Protein AF-A0A944AE79-F1 (afdb_monomer)

Radius of gyration: 25.79 Å; Cα contacts (8 Å, |Δi|>4): 653; chains: 1; bounding box: 64×50×68 Å

Mean predicted aligned error: 13.78 Å

Sequence (398 aa):
FPQSQTDFVAVMTHPAFPIYHWLPAACEFEVQRKDNIDKGQLKFKDSVYSFQVEYSEKEGKAKFTVFDCIDSKAVYLLRRVVYKSTYCVQCEVCEVDCPTGALSIVPSVKIDKTKCIRCHKCLDAHDRGCIATDCIRMIKDSDKKVNAKVQAYKTFGLREDWINEFFSDIDGFWENNSLGSAQVDGFKAWLKDAEITDLKNQLTPFGKLLQEIYIDDINLTWELIVTNLAYHSFIVNWFASNVSVGQAYDKKSLEDRIVEQGVDASKKTIENAVAALTQMFSYSPVGELLRYGVPATAKNFVREEYEDITEAGLAYSLYKYAEMKGVRSLRVSEFYSPECDNGPAIVLGISMHTFEKALRTLNSTANRVLVAELNMGLDNITLREDLTSLSVIEALVL

Solvent-accessible surface area (backbone atoms only — not comparable to full-atom values): 21589 Å² total; per-residue (Å²): 131,90,71,70,95,37,54,45,76,46,78,35,70,60,46,66,42,65,56,76,50,41,40,65,50,71,34,51,71,50,76,50,81,48,94,58,43,35,40,34,42,36,38,52,93,96,45,77,33,48,33,39,38,42,56,39,78,95,73,41,30,38,37,40,37,33,48,71,48,71,54,66,67,57,50,54,43,51,53,23,30,50,44,44,15,35,48,54,80,66,81,49,60,49,33,74,58,29,92,62,63,20,44,40,43,77,96,54,64,41,61,42,74,89,50,47,79,58,78,40,45,50,46,59,81,31,98,54,18,32,70,57,50,44,52,54,43,56,54,57,51,68,73,45,80,86,71,48,70,77,63,26,34,79,41,45,33,62,37,44,69,57,51,52,54,36,62,74,34,69,83,51,34,84,80,62,65,96,64,52,75,61,49,49,58,14,47,57,48,48,34,36,33,35,46,31,18,42,99,86,68,44,78,29,76,62,28,52,52,41,53,71,40,42,85,82,35,59,65,44,40,50,49,49,37,53,50,36,20,38,76,46,29,39,64,50,28,49,45,38,76,71,53,51,69,72,38,72,47,37,75,65,61,54,42,51,54,50,57,73,70,62,57,95,61,54,70,68,48,46,50,26,21,52,42,9,52,56,38,18,30,74,45,24,59,52,1,67,70,48,14,56,40,35,77,76,49,102,73,35,27,26,20,37,70,28,75,84,75,44,56,56,33,53,50,29,36,50,36,46,42,24,63,76,71,74,48,54,70,49,48,60,67,51,38,75,36,93,83,50,74,77,28,54,37,42,62,52,31,35,51,71,68,52,52,51,52,41,42,53,52,45,42,67,40,89,81,54,61,36,49,55,47,74,56,99,87,40,45,42,34,38,53,50,83,93,54,48,38,67,55,47,39,50,72,71,77,105

Structure (mmCIF, N/CA/C/O backbone):
data_AF-A0A944AE79-F1
#
_entry.id   AF-A0A944AE79-F1
#
loop_
_atom_site.group_PDB
_atom_site.id
_atom_site.type_symbol
_atom_site.label_atom_id
_atom_site.label_alt_id
_atom_site.label_comp_id
_atom_site.label_asym_id
_atom_site.label_entity_id
_atom_site.label_seq_id
_atom_site.pdbx_PDB_ins_code
_atom_site.Cartn_x
_atom_site.Cartn_y
_atom_site.Cartn_z
_atom_site.occupancy
_atom_site.B_iso_or_equiv
_atom_site.auth_seq_id
_atom_site.auth_comp_id
_atom_site.auth_asym_id
_atom_site.auth_atom_id
_atom_site.pdbx_PDB_model_num
ATOM 1 N N . PHE A 1 1 ? -16.540 19.921 1.461 1.00 28.56 1 PHE A N 1
ATOM 2 C CA . PHE A 1 1 ? -16.725 21.003 2.455 1.00 28.56 1 PHE A CA 1
ATOM 3 C C . PHE A 1 1 ? -16.019 20.613 3.747 1.00 28.56 1 PHE A C 1
ATOM 5 O O . PHE A 1 1 ? -16.004 19.424 4.044 1.00 28.56 1 PHE A O 1
ATOM 12 N N . PRO A 1 2 ? -15.391 21.564 4.459 1.00 27.81 2 PRO A N 1
ATOM 13 C CA . PRO A 1 2 ? -14.458 21.283 5.546 1.00 27.81 2 PRO A CA 1
ATOM 14 C C . PRO A 1 2 ? -15.221 20.731 6.756 1.00 27.81 2 PRO A C 1
ATOM 16 O O . PRO A 1 2 ? -16.019 21.443 7.359 1.00 27.81 2 PRO A O 1
ATOM 19 N N . GLN A 1 3 ? -15.021 19.453 7.078 1.00 38.09 3 GLN A N 1
ATOM 20 C CA . GLN A 1 3 ? -15.449 18.883 8.356 1.00 38.09 3 GLN A CA 1
ATOM 21 C C . GLN A 1 3 ? -14.404 19.258 9.407 1.00 38.09 3 GLN A C 1
ATOM 23 O O . GLN A 1 3 ? -13.220 18.970 9.227 1.00 38.09 3 GLN A O 1
ATOM 28 N N . SER A 1 4 ? -14.831 19.899 10.494 1.00 38.91 4 SER A N 1
ATOM 29 C CA . SER A 1 4 ? -14.051 19.942 11.729 1.00 38.91 4 SER A CA 1
ATOM 30 C C . SER A 1 4 ? -13.708 18.504 12.117 1.00 38.91 4 SER A C 1
ATOM 32 O O . SER A 1 4 ? -14.577 17.641 12.219 1.00 38.91 4 SER A O 1
ATOM 34 N N . GLN A 1 5 ? -12.419 18.233 12.289 1.00 56.97 5 GLN A N 1
ATOM 35 C CA . GLN A 1 5 ? -11.830 16.902 12.473 1.00 56.97 5 GLN A CA 1
ATOM 36 C C . GLN A 1 5 ? -12.223 16.213 13.805 1.00 56.97 5 GLN A C 1
ATOM 38 O O . GLN A 1 5 ? -11.644 15.188 14.154 1.00 56.97 5 GLN A O 1
ATOM 43 N N . THR A 1 6 ? -13.174 16.775 14.561 1.00 78.75 6 THR A N 1
ATOM 44 C CA . THR A 1 6 ? -13.531 16.402 15.941 1.00 78.75 6 THR A CA 1
ATOM 45 C C . THR A 1 6 ? -14.955 15.861 16.106 1.00 78.75 6 THR A C 1
ATOM 47 O O . THR A 1 6 ? -15.269 15.318 17.164 1.00 78.75 6 THR A O 1
ATOM 50 N N . ASP A 1 7 ? -15.818 15.962 15.091 1.00 88.44 7 ASP A N 1
ATOM 51 C CA . ASP A 1 7 ? -17.220 15.540 15.196 1.00 88.44 7 ASP A CA 1
ATOM 52 C C . ASP A 1 7 ? -17.423 14.068 14.815 1.00 88.44 7 ASP A C 1
ATOM 54 O O . ASP A 1 7 ? -16.895 13.575 13.816 1.00 88.44 7 ASP A O 1
ATOM 58 N N . PHE A 1 8 ? -18.291 13.370 15.551 1.00 90.69 8 PHE A N 1
ATOM 59 C CA . PHE A 1 8 ? -18.807 12.071 15.127 1.00 90.69 8 PHE A CA 1
ATOM 60 C C . PHE A 1 8 ? -20.086 12.269 14.314 1.00 90.69 8 PHE A C 1
ATOM 62 O O . PHE A 1 8 ? -21.097 12.732 14.842 1.00 90.69 8 PHE A O 1
ATOM 69 N N . VAL A 1 9 ? -20.072 11.886 13.036 1.00 93.06 9 VAL A N 1
ATOM 70 C CA . VAL A 1 9 ? -21.232 12.004 12.140 1.00 93.06 9 VAL A CA 1
ATOM 71 C C . VAL A 1 9 ? -21.581 10.647 11.542 1.00 93.06 9 VAL A C 1
ATOM 73 O O . VAL A 1 9 ? -20.733 9.975 10.961 1.00 93.06 9 VAL A O 1
ATOM 76 N N . ALA A 1 10 ? -22.852 10.263 11.636 1.00 92.38 10 ALA A N 1
ATOM 77 C CA . ALA A 1 10 ? -23.380 9.047 11.037 1.00 92.38 10 ALA A CA 1
ATOM 78 C C . ALA A 1 10 ? -24.705 9.312 10.316 1.00 92.38 10 ALA A C 1
ATOM 80 O O . ALA A 1 10 ? -25.623 9.904 10.880 1.00 92.38 10 ALA A O 1
ATOM 81 N N . VAL A 1 11 ? -24.827 8.832 9.077 1.00 93.38 11 VAL A N 1
ATOM 82 C CA . VAL A 1 11 ? -26.070 8.899 8.295 1.00 93.38 11 VAL A CA 1
ATOM 83 C C . VAL A 1 11 ? -26.677 7.503 8.211 1.00 93.38 11 VAL A C 1
ATOM 85 O O . VAL A 1 11 ? -26.102 6.600 7.607 1.00 93.38 11 VAL A O 1
ATOM 88 N N . MET A 1 12 ? -27.842 7.325 8.825 1.00 93.31 12 MET A N 1
ATOM 89 C CA . MET A 1 12 ? -28.613 6.085 8.809 1.00 93.31 12 MET A CA 1
ATOM 90 C C . MET A 1 12 ? -29.668 6.174 7.709 1.00 93.31 12 MET A C 1
ATOM 92 O O . MET A 1 12 ? -30.411 7.150 7.648 1.00 93.31 12 MET A O 1
ATOM 96 N N . THR A 1 13 ? -29.736 5.165 6.844 1.00 90.69 13 THR A N 1
ATOM 97 C CA . THR A 1 13 ? -30.741 5.075 5.774 1.00 90.69 13 THR A CA 1
ATOM 98 C C . THR A 1 13 ? -31.731 3.977 6.142 1.00 90.69 13 THR A C 1
ATOM 100 O O . THR A 1 13 ? -31.311 2.844 6.349 1.00 90.69 13 THR A O 1
ATOM 103 N N . HIS A 1 14 ? -33.012 4.325 6.252 1.00 90.62 14 HIS A N 1
ATOM 104 C CA . HIS A 1 14 ? -34.112 3.475 6.723 1.00 90.62 14 HIS A CA 1
ATOM 105 C C . HIS A 1 14 ? -33.784 2.719 8.023 1.00 90.62 14 HIS A C 1
ATOM 107 O O . HIS A 1 14 ? -33.760 1.488 8.025 1.00 90.62 14 HIS A O 1
ATOM 113 N N . PRO A 1 15 ? -33.481 3.424 9.133 1.00 92.69 15 PRO A N 1
ATOM 114 C CA . PRO A 1 15 ? -33.119 2.753 10.372 1.00 92.69 15 PRO A CA 1
ATOM 115 C C . PRO A 1 15 ? -34.274 1.897 10.905 1.00 92.69 15 PRO A C 1
ATOM 117 O O . PRO A 1 15 ? -35.397 2.383 11.031 1.00 92.69 15 PRO A O 1
ATOM 120 N N . ALA A 1 16 ? -33.981 0.644 11.264 1.00 92.25 16 ALA A N 1
ATOM 121 C CA . ALA A 1 16 ? -34.960 -0.275 11.844 1.00 92.25 16 ALA A CA 1
ATOM 122 C C . ALA A 1 16 ? -35.565 0.250 13.159 1.00 92.25 16 ALA A C 1
ATOM 124 O O . ALA A 1 16 ? -36.741 0.028 13.439 1.00 92.25 16 ALA A O 1
ATOM 125 N N . PHE A 1 17 ? -34.769 0.966 13.962 1.00 93.19 17 PHE A N 1
ATOM 126 C CA . PHE A 1 17 ? -35.203 1.559 15.225 1.00 93.19 17 PHE A CA 1
ATOM 127 C C . PHE A 1 17 ? -34.654 2.977 15.412 1.00 93.19 17 PHE A C 1
ATOM 129 O O . PHE A 1 17 ? -33.547 3.280 14.958 1.00 93.19 17 PHE A O 1
ATOM 136 N N . PRO A 1 18 ? -35.363 3.841 16.163 1.00 92.94 18 PRO A N 1
ATOM 137 C CA . PRO A 1 18 ? -34.813 5.115 16.605 1.00 92.94 18 PRO A CA 1
ATOM 138 C C . PRO A 1 18 ? -33.524 4.913 17.405 1.00 92.94 18 PRO A C 1
ATOM 140 O O . PRO A 1 18 ? -33.441 4.018 18.250 1.00 92.94 18 PRO A O 1
ATOM 143 N N . ILE A 1 19 ? -32.546 5.805 17.220 1.00 94.69 19 ILE A N 1
ATOM 144 C CA . ILE A 1 19 ? -31.238 5.700 17.886 1.00 94.69 19 ILE A CA 1
ATOM 145 C C . ILE A 1 19 ? -31.344 5.621 19.418 1.00 94.69 19 ILE A C 1
ATOM 147 O O . ILE A 1 19 ? -30.567 4.938 20.086 1.00 94.69 19 ILE A O 1
ATOM 151 N N . TYR A 1 20 ? -32.378 6.250 19.979 1.00 94.56 20 TYR A N 1
ATOM 152 C CA . TYR A 1 20 ? -32.670 6.277 21.411 1.00 94.56 20 TYR A CA 1
ATOM 153 C C . TYR A 1 20 ? -33.026 4.919 22.019 1.00 94.56 20 TYR A C 1
ATOM 155 O O . TYR A 1 20 ? -32.992 4.793 23.241 1.00 94.56 20 TYR A O 1
ATOM 163 N N . HIS A 1 21 ? -33.367 3.912 21.211 1.00 94.75 21 HIS A N 1
ATOM 164 C CA . HIS A 1 21 ? -33.609 2.558 21.715 1.00 94.75 21 HIS A CA 1
ATOM 165 C C . HIS A 1 21 ? -32.303 1.900 22.178 1.00 94.75 21 HIS A C 1
ATOM 167 O O . HIS A 1 21 ? -32.296 1.165 23.163 1.00 94.75 21 HIS A O 1
ATOM 173 N N . TRP A 1 22 ? -31.190 2.212 21.504 1.00 95.44 22 TRP A N 1
ATOM 174 C CA . TRP A 1 22 ? -29.876 1.624 21.769 1.00 95.44 22 TRP A CA 1
ATOM 175 C C . TRP A 1 22 ? -28.917 2.556 22.506 1.00 95.44 2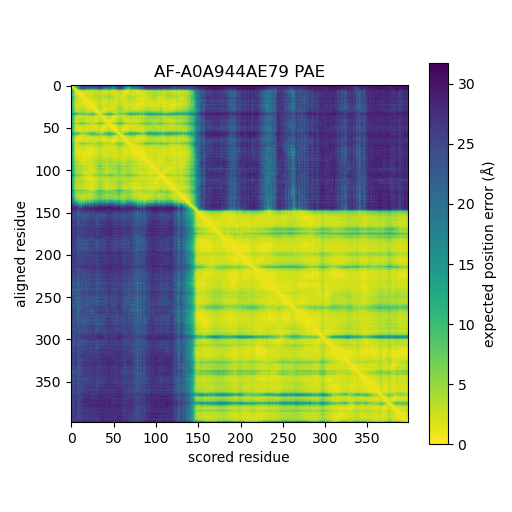2 TRP A C 1
ATOM 177 O O . TRP A 1 22 ? -28.041 2.073 23.221 1.00 95.44 22 TRP A O 1
ATOM 187 N N . LEU A 1 23 ? -29.097 3.875 22.403 1.00 95.56 23 LEU A N 1
ATOM 188 C CA . LEU A 1 23 ? -28.253 4.865 23.078 1.00 95.56 23 LEU A CA 1
ATOM 189 C C . LEU A 1 23 ? -28.080 4.638 24.602 1.00 95.56 23 LEU A C 1
ATOM 191 O O . LEU A 1 23 ? -26.949 4.786 25.072 1.00 95.56 23 LEU A O 1
ATOM 195 N N . PRO A 1 24 ? -29.101 4.183 25.371 1.00 95.88 24 PRO A N 1
ATOM 196 C CA . PRO A 1 24 ? -28.938 3.863 26.793 1.00 95.88 24 PRO A CA 1
ATOM 197 C C . PRO A 1 24 ? -27.883 2.790 27.098 1.00 95.88 24 PRO A C 1
ATOM 199 O O . PRO A 1 24 ? -27.405 2.714 28.229 1.00 95.88 24 PRO A O 1
ATOM 202 N N . ALA A 1 25 ? -27.536 1.937 26.125 1.00 94.88 25 ALA A N 1
ATOM 203 C CA . ALA A 1 25 ? -26.484 0.937 26.296 1.00 94.88 25 ALA A CA 1
ATOM 204 C C . ALA A 1 25 ? -25.090 1.570 26.388 1.00 94.88 25 ALA A C 1
ATOM 206 O O . ALA A 1 25 ? -24.221 0.984 27.027 1.00 94.88 25 ALA A O 1
ATOM 207 N N . ALA A 1 26 ? -24.879 2.726 25.748 1.00 94.62 26 ALA A N 1
ATOM 208 C CA . ALA A 1 26 ? -23.577 3.380 25.634 1.00 94.62 26 ALA A CA 1
ATOM 209 C C . ALA A 1 26 ? -23.386 4.525 26.637 1.00 94.62 26 ALA A C 1
ATOM 211 O O . ALA A 1 26 ? -22.293 4.700 27.170 1.00 94.62 26 ALA A O 1
ATOM 212 N N . CYS A 1 27 ? -24.422 5.333 26.878 1.00 94.00 27 CYS A N 1
ATOM 213 C CA . CYS A 1 27 ? -24.302 6.543 27.690 1.00 94.00 27 CYS A CA 1
ATOM 214 C C . CYS A 1 27 ? -25.633 6.988 28.307 1.00 94.00 27 CYS A C 1
ATOM 216 O O . CYS A 1 27 ? -26.717 6.526 27.941 1.00 94.00 27 CYS A O 1
ATOM 218 N N . GLU A 1 28 ? -25.533 7.905 29.267 1.00 94.00 28 GLU A N 1
ATOM 219 C CA . GLU A 1 28 ? -26.676 8.697 29.720 1.00 94.00 28 GLU A CA 1
ATOM 220 C C . GLU A 1 28 ? -26.903 9.837 28.733 1.00 94.00 28 GLU A C 1
ATOM 222 O O . GLU A 1 28 ? -25.951 10.362 28.160 1.00 94.00 28 GLU A O 1
ATOM 227 N N . PHE A 1 29 ? -28.157 10.211 28.506 1.00 95.25 29 PHE A N 1
ATOM 228 C CA . PHE A 1 29 ? -28.474 11.299 27.595 1.00 95.25 29 PHE A CA 1
ATOM 229 C C . PHE A 1 29 ? -29.790 11.971 27.961 1.00 95.25 29 PHE A C 1
ATOM 231 O O . PHE A 1 29 ? -30.705 11.345 28.505 1.00 95.25 29 PHE A O 1
ATOM 238 N N . GLU A 1 30 ? -29.880 13.229 27.562 1.00 94.81 30 GLU A N 1
ATOM 239 C CA . GLU A 1 30 ? -31.077 14.050 27.590 1.00 94.81 30 GLU A CA 1
ATOM 240 C C . GLU A 1 30 ? -31.355 14.542 26.175 1.00 94.81 30 GLU A C 1
ATOM 242 O O . GLU A 1 30 ? -30.436 14.872 25.424 1.00 94.81 30 GLU A O 1
ATOM 247 N N . VAL A 1 31 ? -32.627 14.559 25.788 1.00 95.31 31 VAL A N 1
ATOM 248 C CA . VAL A 1 31 ? -33.043 14.956 24.444 1.00 95.31 31 VAL A CA 1
ATOM 249 C C . VAL A 1 31 ? -34.257 15.863 24.519 1.00 95.31 31 VAL A C 1
ATOM 251 O O . VAL A 1 31 ? -35.232 15.571 25.210 1.00 95.31 31 VAL A O 1
ATOM 254 N N . GLN A 1 32 ? -34.198 16.949 23.764 1.00 92.00 32 GLN A N 1
ATOM 255 C CA . GLN A 1 32 ? -35.315 17.823 23.464 1.00 92.00 32 GLN A CA 1
ATOM 256 C C . GLN A 1 32 ? -35.712 17.579 22.012 1.00 92.00 32 GLN A C 1
ATOM 258 O O . GLN A 1 32 ? -34.911 17.771 21.094 1.00 92.00 32 GLN A O 1
ATOM 263 N N . ARG A 1 33 ? -36.946 17.116 21.817 1.00 90.31 33 ARG A N 1
ATOM 264 C CA . ARG A 1 33 ? -37.481 16.810 20.491 1.00 90.31 33 ARG A CA 1
ATOM 265 C C . ARG A 1 33 ? -38.221 18.016 19.948 1.00 90.31 33 ARG A C 1
ATOM 267 O O . ARG A 1 33 ? -39.132 18.512 20.614 1.00 90.31 33 ARG A O 1
ATOM 274 N N . LYS A 1 34 ? -37.824 18.496 18.771 1.00 85.75 34 LYS A N 1
ATOM 275 C CA . LYS A 1 34 ? -38.458 19.643 18.120 1.00 85.75 34 LYS A CA 1
ATOM 276 C C . LYS A 1 34 ? -38.516 19.435 16.608 1.00 85.75 34 LYS A C 1
ATOM 278 O O . LYS A 1 34 ? -37.492 19.456 15.932 1.00 85.75 34 LYS A O 1
ATOM 283 N N . ASP A 1 35 ? -39.728 19.289 16.083 1.00 84.25 35 ASP A N 1
ATOM 284 C CA . ASP A 1 35 ? -39.987 19.105 14.652 1.00 84.25 35 ASP A CA 1
ATOM 285 C C . ASP A 1 35 ? -39.129 17.965 14.055 1.00 84.25 35 ASP A C 1
ATOM 287 O O . ASP A 1 35 ? -39.166 16.843 14.556 1.00 84.25 35 ASP A O 1
ATOM 291 N N . ASN A 1 36 ? -38.328 18.258 13.022 1.00 88.25 36 ASN A N 1
ATOM 292 C CA . ASN A 1 36 ? -37.444 17.306 12.336 1.00 88.25 36 ASN A CA 1
ATOM 293 C C . ASN A 1 36 ? -36.012 17.269 12.898 1.00 88.25 36 ASN A C 1
ATOM 295 O O . ASN A 1 36 ? -35.136 16.641 12.297 1.00 88.25 36 ASN A O 1
ATOM 299 N N . ILE A 1 37 ? -35.738 17.981 13.997 1.00 92.69 37 ILE A N 1
ATOM 300 C CA . ILE A 1 37 ? -34.398 18.073 14.578 1.00 92.69 37 ILE A CA 1
ATOM 301 C C . ILE A 1 37 ? -34.461 17.856 16.089 1.00 92.69 37 ILE A C 1
ATOM 303 O O . ILE A 1 37 ? -34.857 18.736 16.854 1.00 92.69 37 ILE A O 1
ATOM 307 N N . ASP A 1 38 ? -33.957 16.711 16.531 1.00 95.06 38 ASP A N 1
ATOM 308 C CA . ASP A 1 38 ? -33.743 16.459 17.950 1.00 95.06 38 ASP A CA 1
ATOM 309 C C . ASP A 1 38 ? -32.385 17.023 18.369 1.00 95.06 38 ASP A C 1
ATOM 311 O O . ASP A 1 38 ? -31.377 16.810 17.691 1.00 95.06 38 ASP A O 1
ATOM 315 N N . LYS A 1 39 ? -32.334 17.721 19.506 1.00 95.81 39 LYS A N 1
ATOM 316 C CA . LYS A 1 39 ? -31.086 18.222 20.098 1.00 95.81 39 LYS A CA 1
ATOM 317 C C . LYS A 1 39 ? -30.964 17.751 21.530 1.00 95.81 39 LYS A C 1
ATOM 319 O O . LYS A 1 39 ? -31.958 17.649 22.246 1.00 95.81 39 LYS A O 1
ATOM 324 N N . GLY A 1 40 ? -29.748 17.471 21.967 1.00 94.88 40 GLY A N 1
ATOM 325 C CA . GLY A 1 40 ? -29.546 16.952 23.305 1.00 94.88 40 GLY A CA 1
ATOM 326 C C . GLY A 1 40 ? -28.102 16.945 23.749 1.00 94.88 40 GLY A C 1
ATOM 327 O O . GLY A 1 40 ? -27.205 17.420 23.053 1.00 94.88 40 GLY A O 1
ATOM 328 N N . GLN A 1 41 ? -27.905 16.384 24.932 1.00 96.00 41 GLN A N 1
ATOM 329 C CA . GLN A 1 41 ? -26.594 16.151 25.510 1.00 96.00 41 GLN A CA 1
ATOM 330 C C . GLN A 1 41 ? -26.475 14.685 25.891 1.00 96.00 41 GLN A C 1
ATOM 332 O O . GLN A 1 41 ? -27.421 14.089 26.406 1.00 96.00 41 GLN A O 1
ATOM 337 N N . LEU A 1 42 ? -25.313 14.101 25.631 1.00 95.31 42 LEU A N 1
ATOM 338 C CA . LEU A 1 42 ? -24.957 12.776 26.109 1.00 95.31 42 LEU A CA 1
ATOM 339 C C . LEU A 1 42 ? -23.765 12.887 27.054 1.00 95.31 42 LEU A C 1
ATOM 341 O O . LEU A 1 42 ? -22.830 13.647 26.808 1.00 95.31 42 LEU A O 1
ATOM 345 N N . LYS A 1 43 ? -23.807 12.130 28.144 1.00 94.50 43 LYS A N 1
ATOM 346 C CA . LYS A 1 43 ? -22.747 12.051 29.141 1.00 94.50 43 LYS A CA 1
ATOM 347 C C . LYS A 1 43 ? -22.050 10.708 29.023 1.00 94.50 43 LYS A C 1
ATOM 349 O O . LYS A 1 43 ? -22.657 9.654 29.235 1.00 94.50 43 LYS A O 1
ATOM 354 N N . PHE A 1 44 ? -20.760 10.754 28.723 1.00 92.06 44 PHE A N 1
ATOM 355 C CA . PHE A 1 44 ? -19.901 9.583 28.687 1.00 92.06 44 PHE A CA 1
ATOM 356 C C . PHE A 1 44 ? -18.742 9.779 29.662 1.00 92.06 44 PHE A C 1
ATOM 358 O O . PHE A 1 44 ? -17.923 10.679 29.489 1.00 92.06 44 PHE A O 1
ATOM 365 N N . LYS A 1 45 ? -18.683 8.934 30.700 1.00 86.75 45 LYS A N 1
ATOM 366 C CA . LYS A 1 45 ? -17.795 9.124 31.861 1.00 86.75 45 LYS A CA 1
ATOM 367 C C . LYS A 1 45 ? -17.983 10.536 32.453 1.00 86.75 45 LYS A C 1
ATOM 369 O O . LYS A 1 45 ? -19.106 10.891 32.813 1.00 86.75 45 LYS A O 1
ATOM 374 N N . ASP A 1 46 ? -16.915 11.326 32.511 1.00 87.62 46 ASP A N 1
ATOM 375 C CA . ASP A 1 46 ? -16.893 12.686 33.055 1.00 87.62 46 ASP A CA 1
ATOM 376 C C . ASP A 1 46 ? -17.077 13.771 31.979 1.00 87.62 46 ASP A C 1
ATOM 378 O O . ASP A 1 46 ? -17.102 14.958 32.295 1.00 87.62 46 ASP A O 1
ATOM 382 N N . SER A 1 47 ? -17.237 13.381 30.709 1.00 91.19 47 SER A N 1
ATOM 383 C CA . SER A 1 47 ? -17.399 14.299 29.578 1.00 91.19 47 SER A CA 1
ATOM 384 C C . SER A 1 47 ? -18.853 14.378 29.117 1.00 91.19 47 SER A C 1
ATOM 386 O O . SER A 1 47 ? -19.577 13.378 29.091 1.00 91.19 47 SER A O 1
ATOM 388 N N . VAL A 1 48 ? -19.277 15.580 28.729 1.00 94.50 48 VAL A N 1
ATOM 389 C CA . VAL A 1 48 ? -20.611 15.853 28.183 1.00 94.50 48 VAL A CA 1
ATOM 390 C C . VAL A 1 48 ? -20.454 16.359 26.757 1.00 94.50 48 VAL A C 1
ATOM 392 O O . VAL A 1 48 ? -19.731 17.323 26.521 1.00 94.50 48 VAL A O 1
ATOM 395 N N . TYR A 1 49 ? -21.144 15.714 25.822 1.00 95.00 49 TYR A N 1
ATOM 396 C CA . TYR A 1 49 ? -21.123 16.052 24.404 1.00 95.00 49 TYR A CA 1
ATOM 397 C C . TYR A 1 49 ? -22.506 16.502 23.958 1.00 95.00 49 TYR A C 1
ATOM 399 O O . TYR A 1 49 ? -23.515 15.880 24.301 1.00 95.00 49 TYR A O 1
ATOM 407 N N . SER A 1 50 ? -22.558 17.566 23.164 1.00 95.62 50 SER A N 1
ATOM 408 C CA . SER A 1 50 ? -23.802 17.975 22.512 1.00 95.62 50 SER A CA 1
ATOM 409 C C . SER A 1 50 ? -24.040 17.104 21.284 1.00 95.62 50 SER A C 1
ATOM 411 O O . SER A 1 50 ? -23.099 16.761 20.570 1.00 95.62 50 SER A O 1
ATOM 413 N N . PHE A 1 51 ? -25.293 16.756 21.012 1.00 96.50 51 PHE A N 1
ATOM 414 C CA . PHE A 1 51 ? -25.652 16.006 19.815 1.00 96.50 51 PHE A CA 1
ATOM 415 C C . PHE A 1 51 ? -26.901 16.563 19.137 1.00 96.50 51 PHE A C 1
ATOM 417 O O . PHE A 1 51 ? -27.729 17.245 19.749 1.00 96.50 51 PHE A O 1
ATOM 424 N N . GLN A 1 52 ? -27.041 16.219 17.861 1.00 96.38 52 GLN A N 1
ATOM 425 C CA . GLN A 1 52 ? -28.189 16.525 17.026 1.00 96.38 52 GLN A CA 1
ATOM 426 C C . GLN A 1 52 ? -28.584 15.298 16.193 1.00 96.38 52 GLN A C 1
ATOM 428 O O . GLN A 1 52 ? -27.717 14.575 15.701 1.00 96.38 52 GLN A O 1
ATOM 433 N N . VAL A 1 53 ? -29.888 15.064 16.025 1.00 96.06 53 VAL A N 1
ATOM 434 C CA . VAL A 1 53 ? -30.432 14.108 15.049 1.00 96.06 53 VAL A CA 1
ATOM 435 C C . VAL A 1 53 ? -31.327 14.863 14.075 1.00 96.06 53 VAL A C 1
ATOM 437 O O . VAL A 1 53 ? -32.314 15.460 14.487 1.00 96.06 53 VAL A O 1
ATOM 440 N N . GLU A 1 54 ? -30.978 14.844 12.792 1.00 94.62 54 GLU A N 1
ATOM 441 C CA . GLU A 1 54 ? -31.756 15.451 11.707 1.00 94.62 54 GLU A CA 1
ATOM 442 C C . GLU A 1 54 ? -32.501 14.355 10.938 1.00 94.62 54 GLU A C 1
ATOM 444 O O . GLU A 1 54 ? -31.870 13.426 10.423 1.00 94.62 54 GLU A O 1
ATOM 449 N N . TYR A 1 55 ? -33.826 14.464 10.832 1.00 92.88 55 TYR A N 1
ATOM 450 C CA . TYR A 1 55 ? -34.658 13.513 10.093 1.00 92.88 55 TYR A CA 1
ATOM 451 C C . TYR A 1 55 ? -35.043 14.070 8.721 1.00 92.88 55 TYR A C 1
ATOM 453 O O . TYR A 1 55 ? -35.515 15.199 8.597 1.00 92.88 55 TYR A O 1
ATOM 461 N N . SER A 1 56 ? -34.871 13.250 7.686 1.00 90.19 56 SER A N 1
ATOM 462 C CA . SER A 1 56 ? -35.263 13.559 6.313 1.00 90.19 56 SER A CA 1
ATOM 463 C C . SER A 1 56 ? -36.279 12.522 5.835 1.00 90.19 56 SER A C 1
ATOM 465 O O . SER A 1 56 ? -35.914 11.486 5.276 1.00 90.19 56 SER A O 1
ATOM 467 N N . GLU A 1 57 ? -37.566 12.789 6.088 1.00 77.81 57 GLU A N 1
ATOM 468 C CA . GLU A 1 57 ? -38.669 11.849 5.819 1.00 77.81 57 GLU A CA 1
ATOM 469 C C . GLU A 1 57 ? -38.744 11.422 4.348 1.00 77.81 57 GLU A C 1
ATOM 471 O O . GLU A 1 57 ? -38.937 10.245 4.059 1.00 77.81 57 GLU A O 1
ATOM 476 N N . LYS A 1 58 ? -38.519 12.353 3.409 1.00 77.62 58 LYS A N 1
ATOM 477 C CA . LYS A 1 58 ? -38.565 12.070 1.962 1.00 77.62 58 LYS A CA 1
ATOM 478 C C . LYS A 1 58 ? -37.505 11.068 1.503 1.00 77.62 58 LYS A C 1
ATOM 480 O O . LYS A 1 58 ? -37.722 10.372 0.519 1.00 77.62 58 LYS A O 1
ATOM 485 N N . GLU A 1 59 ? -36.365 11.01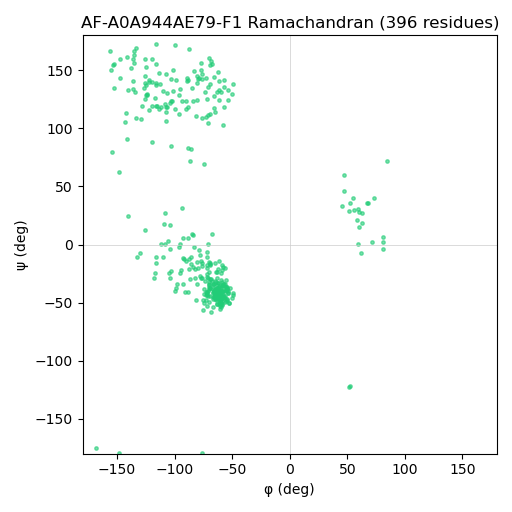6 2.188 1.00 79.88 59 GLU A N 1
ATOM 486 C CA . GLU A 1 59 ? -35.247 10.130 1.845 1.00 79.88 59 GLU A CA 1
ATOM 487 C C . GLU A 1 59 ? -35.152 8.910 2.772 1.00 79.88 59 GLU A C 1
ATOM 489 O O . GLU A 1 59 ? -34.272 8.069 2.585 1.00 79.88 59 GLU A O 1
ATOM 494 N N . GLY A 1 60 ? -36.010 8.830 3.797 1.00 87.81 60 GLY A N 1
ATOM 495 C CA . GLY A 1 60 ? -35.922 7.813 4.842 1.00 87.81 60 GLY A CA 1
ATOM 496 C C . GLY A 1 60 ? -34.604 7.865 5.621 1.00 87.81 60 GLY A C 1
ATOM 497 O O . GLY A 1 60 ? -34.131 6.830 6.086 1.00 87.81 60 GLY A O 1
ATOM 498 N N . LYS A 1 61 ? -33.962 9.036 5.737 1.00 92.12 61 LYS A N 1
ATOM 499 C CA . LYS A 1 61 ? -32.640 9.179 6.371 1.00 92.12 61 LYS A CA 1
ATOM 500 C C . LYS A 1 61 ? -32.720 9.854 7.733 1.00 92.12 61 LYS A C 1
ATOM 502 O O . LYS A 1 61 ? -33.507 10.774 7.935 1.00 92.12 61 LYS A O 1
ATOM 507 N N . ALA A 1 62 ? -31.838 9.441 8.636 1.00 94.44 62 ALA A N 1
ATOM 508 C CA . ALA A 1 62 ? -31.593 10.102 9.911 1.00 94.44 62 ALA A CA 1
ATOM 509 C C . ALA A 1 62 ? -30.089 10.349 10.075 1.00 94.44 62 ALA A C 1
ATOM 511 O O . ALA A 1 62 ? -29.292 9.407 10.073 1.00 94.44 62 ALA A O 1
ATOM 512 N N . LYS A 1 63 ? -29.689 11.613 10.204 1.00 95.75 63 LYS A N 1
ATOM 513 C CA . LYS A 1 63 ? -28.295 12.012 10.414 1.00 95.75 63 LYS A CA 1
ATOM 514 C C . LYS A 1 63 ? -28.074 12.306 11.889 1.00 95.75 63 LYS A C 1
ATOM 516 O O . LYS A 1 63 ? -28.664 13.233 12.427 1.00 95.75 63 LYS A O 1
ATOM 521 N N . PHE A 1 64 ? -27.220 11.519 12.526 1.00 96.81 64 PHE A N 1
ATOM 522 C CA . PHE A 1 64 ? -26.810 11.689 13.911 1.00 96.81 64 PHE A CA 1
ATOM 523 C C . PHE A 1 64 ? -25.423 12.327 13.966 1.00 96.81 64 PHE A C 1
ATOM 525 O O . PHE A 1 64 ? -24.469 11.793 13.400 1.00 96.81 64 PHE A O 1
ATOM 532 N N . THR A 1 65 ? -25.317 13.457 14.655 1.00 96.38 65 THR A N 1
ATOM 533 C CA . THR A 1 65 ? -24.074 14.203 14.845 1.00 96.38 65 THR A CA 1
ATOM 534 C C . THR A 1 65 ? -23.827 14.402 16.331 1.00 96.38 65 THR A C 1
ATOM 536 O O . THR A 1 65 ? -24.707 14.888 17.036 1.00 96.38 65 THR A O 1
ATOM 539 N N . VAL A 1 66 ? -22.635 14.049 16.804 1.00 96.00 66 VAL A N 1
ATOM 540 C CA . VAL A 1 66 ? -22.145 14.359 18.150 1.00 96.00 66 VAL A CA 1
ATOM 541 C C . VAL A 1 66 ? -20.942 15.276 17.998 1.00 96.00 66 VAL A C 1
ATOM 543 O O . VAL A 1 66 ? -19.957 14.900 17.364 1.00 96.00 66 VAL A O 1
ATOM 546 N N . PHE A 1 67 ? -21.055 16.475 18.556 1.00 93.50 67 PHE A N 1
ATOM 547 C CA . PHE A 1 67 ? -20.070 17.535 18.389 1.00 93.50 67 PHE A CA 1
ATOM 548 C C . PHE A 1 67 ? -18.882 17.338 19.331 1.00 93.50 67 PHE A C 1
ATOM 550 O O . PHE A 1 67 ? -19.071 16.955 20.491 1.00 93.50 67 PHE A O 1
ATOM 557 N N . ASP A 1 68 ? -17.678 17.594 18.818 1.00 90.50 68 ASP A N 1
ATOM 558 C CA . ASP A 1 68 ? -16.409 17.555 19.558 1.00 90.50 68 ASP A CA 1
ATOM 559 C C . ASP A 1 68 ? -16.163 16.240 20.326 1.00 90.50 68 ASP A C 1
ATOM 561 O O . ASP A 1 68 ? -15.596 16.203 21.424 1.00 90.50 68 ASP A O 1
ATOM 565 N N . CYS A 1 69 ? -16.604 15.118 19.752 1.00 86.38 69 CYS A N 1
ATOM 566 C CA . CYS A 1 69 ? -16.489 13.796 20.355 1.00 86.38 69 CYS A CA 1
ATOM 567 C C . CYS A 1 69 ? -15.135 13.146 20.041 1.00 86.38 69 CYS A C 1
ATOM 569 O O . CYS A 1 69 ? -15.020 12.309 19.149 1.00 86.38 69 CYS A O 1
ATOM 571 N N . ILE A 1 70 ? -14.111 13.511 20.816 1.00 81.81 70 ILE A N 1
ATOM 572 C CA . ILE A 1 70 ? -12.736 13.009 20.640 1.00 81.81 70 ILE A CA 1
ATOM 573 C C . ILE A 1 70 ? -12.396 11.750 21.464 1.00 81.81 70 ILE A C 1
ATOM 575 O O . ILE A 1 70 ? -11.364 11.128 21.218 1.00 81.81 70 ILE A O 1
ATOM 579 N N . ASP A 1 71 ? -13.220 11.348 22.447 1.00 84.00 71 ASP A N 1
ATOM 580 C CA . ASP A 1 71 ? -12.971 10.112 23.217 1.00 84.00 71 ASP A CA 1
ATOM 581 C C . ASP A 1 71 ? -13.193 8.898 22.300 1.00 84.00 71 ASP A C 1
ATOM 583 O O . ASP A 1 71 ? -14.312 8.591 21.878 1.00 84.00 71 ASP A O 1
ATOM 587 N N . SER A 1 72 ? -12.106 8.184 22.002 1.00 79.25 72 SER A N 1
ATOM 588 C CA . SER A 1 72 ? -12.100 7.045 21.079 1.00 79.25 72 SER A CA 1
ATOM 589 C C . SER A 1 72 ? -13.053 5.924 21.500 1.00 79.25 72 SER A C 1
ATOM 591 O O . SER A 1 72 ? -13.661 5.271 20.646 1.00 79.25 72 SER A O 1
ATOM 593 N N . LYS A 1 73 ? -13.257 5.721 22.808 1.00 84.69 73 LYS A N 1
ATOM 594 C CA . LYS A 1 73 ? -14.204 4.732 23.333 1.00 84.69 73 LYS A CA 1
ATOM 595 C C . LYS A 1 73 ? -15.648 5.204 23.162 1.00 84.69 73 LYS A C 1
ATOM 597 O O . LYS A 1 73 ? -16.504 4.382 22.835 1.00 84.69 73 LYS A O 1
ATOM 602 N N . ALA A 1 74 ? -15.924 6.495 23.340 1.00 88.31 74 ALA A N 1
ATOM 603 C CA . ALA A 1 74 ? -17.239 7.068 23.061 1.00 88.31 74 ALA A CA 1
ATOM 604 C C . ALA A 1 74 ? -17.597 6.901 21.576 1.00 88.31 74 ALA A C 1
ATOM 606 O O . ALA A 1 74 ? -18.631 6.317 21.256 1.00 88.31 74 ALA A O 1
ATOM 607 N N . VAL A 1 75 ? -16.697 7.301 20.672 1.00 87.50 75 VAL A N 1
ATOM 608 C CA . VAL A 1 75 ? -16.857 7.144 19.215 1.00 87.50 75 VAL A CA 1
ATOM 609 C C . VAL A 1 75 ? -17.085 5.680 18.828 1.00 87.50 75 VAL A C 1
ATOM 611 O O . VAL A 1 75 ? -17.972 5.368 18.028 1.00 87.50 75 VAL A O 1
ATOM 614 N N . TYR A 1 76 ? -16.311 4.761 19.409 1.00 86.06 76 TYR A N 1
ATOM 615 C CA . TYR A 1 76 ? -16.450 3.322 19.186 1.00 86.06 76 TYR A CA 1
ATOM 616 C C . TYR A 1 76 ? -17.841 2.797 19.580 1.00 86.06 76 TYR A C 1
ATOM 618 O O . TYR A 1 76 ? -18.481 2.091 18.795 1.00 86.06 76 TYR A O 1
ATOM 626 N N . LEU A 1 77 ? -18.346 3.169 20.760 1.00 92.06 77 LEU A N 1
ATOM 627 C CA . LEU A 1 77 ? -19.661 2.730 21.239 1.00 92.06 77 LEU A CA 1
ATOM 628 C C . LEU A 1 77 ? -20.810 3.381 20.459 1.00 92.06 77 LEU A C 1
ATOM 630 O O . LEU A 1 77 ? -21.772 2.697 20.110 1.00 92.06 77 LEU A O 1
ATOM 634 N N . LEU A 1 78 ? -20.704 4.671 20.127 1.00 94.62 78 LEU A N 1
ATOM 635 C CA . LEU A 1 78 ? -21.704 5.385 19.324 1.00 94.62 78 LEU A CA 1
ATOM 636 C C . LEU A 1 78 ? -21.857 4.759 17.934 1.00 94.62 78 LEU A C 1
ATOM 638 O O . LEU A 1 78 ? -22.977 4.564 17.462 1.00 94.62 78 LEU A O 1
ATOM 642 N N . ARG A 1 79 ? -20.751 4.341 17.310 1.00 91.69 79 ARG A N 1
ATOM 643 C CA . ARG A 1 79 ? -20.766 3.599 16.041 1.00 91.69 79 ARG A CA 1
ATOM 644 C C . ARG A 1 79 ? -21.568 2.298 16.143 1.00 91.69 79 ARG A C 1
ATOM 646 O O . ARG A 1 79 ? -22.379 2.000 15.269 1.00 91.69 79 ARG A O 1
ATOM 653 N N . ARG A 1 80 ? -21.400 1.550 17.237 1.00 92.94 80 ARG A N 1
ATOM 654 C CA . ARG A 1 80 ? -22.130 0.295 17.502 1.00 92.94 80 ARG A CA 1
ATOM 655 C C . ARG A 1 80 ? -23.613 0.535 17.786 1.00 92.94 80 ARG A C 1
ATOM 657 O O . ARG A 1 80 ? -24.456 -0.223 17.307 1.00 92.94 80 ARG A O 1
ATOM 664 N N . VAL A 1 81 ? -23.947 1.617 18.491 1.00 96.00 81 VAL A N 1
ATOM 665 C CA . VAL A 1 81 ? -25.335 2.075 18.679 1.00 96.00 81 VAL A CA 1
ATOM 666 C C . VAL A 1 81 ? -25.992 2.390 17.333 1.00 96.00 81 VAL A C 1
ATOM 668 O O . VAL A 1 81 ? -27.106 1.931 17.079 1.00 96.00 81 VAL A O 1
ATOM 671 N N . VAL A 1 82 ? -25.299 3.110 16.445 1.00 95.38 82 VAL A N 1
ATOM 672 C CA . VAL A 1 82 ? -25.777 3.414 15.086 1.00 95.38 82 VAL A CA 1
ATOM 673 C C . VAL A 1 82 ? -26.023 2.131 14.292 1.00 95.38 82 VAL A C 1
ATOM 675 O O . VAL A 1 82 ? -27.089 1.973 13.696 1.00 95.38 82 VAL A O 1
ATOM 678 N N . TYR A 1 83 ? -25.083 1.183 14.318 1.00 91.88 83 TYR A N 1
ATOM 679 C CA . TYR A 1 83 ? -25.239 -0.095 13.623 1.00 91.88 83 TYR A CA 1
ATOM 680 C C . TYR A 1 83 ? -26.452 -0.880 14.111 1.00 91.88 83 TYR A C 1
ATOM 682 O O . TYR A 1 83 ? -27.246 -1.337 13.292 1.00 91.88 83 TYR A O 1
ATOM 690 N N . LYS A 1 84 ? -26.652 -0.985 15.426 1.00 92.56 84 LYS A N 1
ATOM 691 C CA . LYS A 1 84 ? -27.839 -1.649 15.970 1.00 92.56 84 LYS A CA 1
ATOM 692 C C . LYS A 1 84 ? -29.135 -0.918 15.642 1.00 92.56 84 LYS A C 1
ATOM 694 O O . LYS A 1 84 ? -30.136 -1.558 15.348 1.00 92.56 84 LYS A O 1
ATOM 699 N N . SER A 1 85 ? -29.130 0.408 15.665 1.00 94.06 85 SER A N 1
ATOM 700 C CA . SER A 1 85 ? -30.321 1.196 15.326 1.00 94.06 85 SER A CA 1
ATOM 701 C C . SER A 1 85 ? -30.696 1.032 13.854 1.00 94.06 85 SER A C 1
ATOM 703 O O . SER A 1 85 ? -31.872 0.969 13.515 1.00 94.06 85 SER A O 1
ATOM 705 N N . THR A 1 86 ? -29.694 0.886 12.985 1.00 92.69 86 THR A N 1
ATOM 706 C CA . THR A 1 86 ? -29.906 0.756 11.541 1.00 92.69 86 THR A CA 1
ATOM 707 C C . THR A 1 86 ? -30.290 -0.664 11.132 1.00 92.69 86 THR A C 1
ATOM 709 O O . THR A 1 86 ? -31.249 -0.838 10.392 1.00 92.69 86 THR A O 1
ATOM 712 N N . TYR A 1 87 ? -29.558 -1.672 11.615 1.00 90.69 87 TYR A N 1
ATOM 713 C CA . TYR A 1 87 ? -29.579 -3.029 11.054 1.00 90.69 87 TYR A CA 1
ATOM 714 C C . TYR A 1 87 ? -30.199 -4.096 11.964 1.00 90.69 87 TYR A C 1
ATOM 716 O O . TYR A 1 87 ? -30.198 -5.270 11.599 1.00 90.69 87 TYR A O 1
ATOM 724 N N . CYS A 1 88 ? -30.677 -3.754 13.165 1.00 90.88 88 CYS A N 1
ATOM 725 C CA . CYS A 1 88 ? -31.240 -4.758 14.070 1.00 90.88 88 CYS A CA 1
ATOM 726 C C . CYS A 1 88 ? -32.460 -5.451 13.444 1.00 90.88 88 CYS A C 1
ATOM 728 O O . CYS A 1 88 ? -33.447 -4.806 13.110 1.00 90.88 88 CYS A O 1
ATOM 730 N N . VAL A 1 89 ? -32.397 -6.782 13.373 1.00 90.88 89 VAL A N 1
ATOM 731 C CA . VAL A 1 89 ? -33.478 -7.670 12.903 1.00 90.88 89 VAL A CA 1
ATOM 732 C C . VAL A 1 89 ? -34.188 -8.393 14.053 1.00 90.88 89 VAL A C 1
ATOM 734 O O . VAL A 1 89 ? -34.827 -9.414 13.845 1.00 90.88 89 VAL A O 1
ATOM 737 N N . GLN A 1 90 ? -34.018 -7.904 15.287 1.00 92.44 90 GLN A N 1
ATOM 738 C CA . GLN A 1 90 ? -34.596 -8.489 16.504 1.00 92.44 90 GLN A CA 1
ATOM 739 C C . GLN A 1 90 ? -34.249 -9.977 16.729 1.00 92.44 90 GLN A C 1
ATOM 741 O O . GLN A 1 90 ? -35.069 -10.744 17.204 1.00 92.44 90 GLN A O 1
ATOM 746 N N . CYS A 1 91 ? -33.007 -10.387 16.447 1.00 91.12 91 CYS A N 1
ATOM 747 C CA . CYS A 1 91 ? -32.539 -11.778 16.610 1.00 91.12 91 CYS A CA 1
ATOM 748 C C . CYS A 1 91 ? -32.358 -12.275 18.063 1.00 91.12 91 CYS A C 1
ATOM 750 O O . CYS A 1 91 ? -31.882 -13.388 18.252 1.00 91.12 91 CYS A O 1
ATOM 752 N N . GLU A 1 92 ? -32.635 -11.440 19.072 1.00 92.38 92 GLU A N 1
ATOM 753 C CA . GLU A 1 92 ? -32.574 -11.762 20.516 1.00 92.38 92 GLU A CA 1
ATOM 754 C C . GLU A 1 92 ? -31.198 -12.174 21.098 1.00 92.38 92 GLU A C 1
ATOM 756 O O . GLU A 1 92 ? -31.039 -12.195 22.315 1.00 92.38 92 GLU A O 1
ATOM 761 N N . VAL A 1 93 ? -30.152 -12.379 20.286 1.00 90.00 93 VAL A N 1
ATOM 762 C CA . VAL A 1 93 ? -28.805 -12.787 20.759 1.00 90.00 93 VAL A CA 1
ATOM 763 C C . VAL A 1 93 ? -28.266 -11.869 21.864 1.00 90.00 93 VAL A C 1
ATOM 765 O O . VAL A 1 93 ? -27.886 -12.320 22.940 1.00 90.00 93 VAL A O 1
ATOM 768 N N . CYS A 1 94 ? -28.304 -10.553 21.646 1.00 91.19 94 CYS A N 1
ATOM 769 C CA . CYS A 1 94 ? -27.781 -9.597 22.622 1.00 91.19 94 CYS A CA 1
ATOM 770 C C . CYS A 1 94 ? -28.610 -9.498 23.914 1.00 91.19 94 CYS A C 1
ATOM 772 O O . CYS A 1 94 ? -28.112 -8.953 24.900 1.00 91.19 94 CYS A O 1
ATOM 774 N N . GLU A 1 95 ? -29.864 -9.963 23.907 1.00 94.06 95 GLU A N 1
ATOM 775 C CA . GLU A 1 95 ? -30.690 -10.067 25.117 1.00 94.06 95 GLU A CA 1
ATOM 776 C C . GLU A 1 95 ? -30.198 -11.209 26.006 1.00 94.06 95 GLU A C 1
ATOM 778 O O . GLU A 1 95 ? -30.025 -10.997 27.206 1.00 94.06 95 GLU A O 1
ATOM 783 N N . VAL A 1 96 ? -29.830 -12.348 25.411 1.00 91.62 96 VAL A N 1
ATOM 784 C CA . VAL A 1 96 ? -29.187 -13.467 26.122 1.00 91.62 96 VAL A CA 1
ATOM 785 C C . VAL A 1 96 ? -27.833 -13.054 26.715 1.00 91.62 96 VAL A C 1
ATOM 787 O O . VAL A 1 96 ? -27.514 -13.420 27.846 1.00 91.62 96 VAL A O 1
ATOM 790 N N . ASP A 1 97 ? -27.060 -12.228 26.005 1.00 89.31 97 ASP A N 1
ATOM 791 C CA . ASP A 1 97 ? -25.755 -11.740 26.480 1.00 89.31 97 ASP A CA 1
ATOM 792 C C . ASP A 1 97 ? -25.845 -10.703 27.613 1.00 89.31 97 ASP A C 1
ATOM 794 O O . ASP A 1 97 ? -24.824 -10.330 28.208 1.00 89.31 97 ASP A O 1
ATOM 798 N N . CYS A 1 98 ? -27.042 -10.182 27.908 1.00 94.81 98 CYS A N 1
ATOM 799 C CA . CYS A 1 98 ? -27.227 -9.158 28.925 1.00 94.81 98 CYS A CA 1
ATOM 800 C C . CYS A 1 98 ? -27.147 -9.774 30.334 1.00 94.81 98 CYS A C 1
ATOM 802 O O . CYS A 1 98 ? -28.097 -10.417 30.780 1.00 94.81 98 CYS A O 1
ATOM 804 N N . PRO A 1 99 ? -26.081 -9.514 31.117 1.00 94.12 99 PRO A N 1
ATOM 805 C CA . PRO A 1 99 ? -25.873 -10.204 32.392 1.00 94.12 99 PRO A CA 1
ATOM 806 C C . PRO A 1 99 ? -26.887 -9.806 33.472 1.00 94.12 99 PRO A C 1
ATOM 808 O O . PRO A 1 99 ? -27.007 -10.492 34.481 1.00 94.12 99 PRO A O 1
ATOM 811 N N . THR A 1 100 ? -27.588 -8.684 33.291 1.00 96.44 100 THR A N 1
ATOM 812 C CA . THR A 1 100 ? -28.582 -8.171 34.242 1.00 96.44 100 THR A CA 1
ATOM 813 C C . THR A 1 100 ? -30.022 -8.319 33.750 1.00 96.44 100 THR A C 1
ATOM 815 O O . THR A 1 100 ? -30.941 -7.881 34.442 1.00 96.44 100 THR A O 1
ATOM 818 N N . GLY A 1 101 ? -30.238 -8.888 32.555 1.00 94.56 101 GLY A N 1
ATOM 819 C CA . GLY A 1 101 ? -31.567 -8.962 31.938 1.00 94.56 101 GLY A CA 1
ATOM 820 C C . GLY A 1 101 ? -32.205 -7.584 31.715 1.00 94.56 101 GLY A C 1
ATOM 821 O O . GLY A 1 101 ? -33.418 -7.427 31.835 1.00 94.56 101 GLY A O 1
ATOM 822 N N . ALA A 1 102 ? -31.388 -6.553 31.476 1.00 96.88 102 ALA A N 1
ATOM 823 C CA . ALA A 1 102 ? -31.852 -5.182 31.272 1.00 96.88 102 ALA A CA 1
ATOM 824 C C . ALA A 1 102 ? -32.364 -4.912 29.851 1.00 96.88 102 ALA A C 1
ATOM 826 O O . ALA A 1 102 ? -32.973 -3.871 29.622 1.00 96.88 102 ALA A O 1
ATOM 827 N N . LEU A 1 103 ? -32.075 -5.793 28.895 1.00 96.12 103 LEU A N 1
ATOM 828 C CA . LEU A 1 103 ? -32.419 -5.627 27.487 1.00 96.12 103 LEU A CA 1
ATOM 829 C C . LEU A 1 103 ? -33.564 -6.571 27.121 1.00 96.12 103 LEU A C 1
ATOM 831 O O . LEU A 1 103 ? -33.462 -7.761 27.383 1.00 96.12 103 LEU A O 1
ATOM 835 N N . SER A 1 104 ? -34.602 -6.035 26.483 1.00 96.06 104 SER A N 1
ATOM 836 C CA . SER A 1 104 ? -35.689 -6.801 25.867 1.00 96.06 104 SER A CA 1
ATOM 837 C C . SER A 1 104 ? -35.792 -6.422 24.396 1.00 96.06 104 SER A C 1
ATOM 839 O O . SER A 1 104 ? -35.834 -5.234 24.070 1.00 96.06 104 SER A O 1
ATOM 841 N N . ILE A 1 105 ? -35.802 -7.407 23.503 1.00 93.19 105 ILE A N 1
ATOM 842 C CA . ILE A 1 105 ? -35.772 -7.197 22.050 1.00 93.19 105 ILE A CA 1
ATOM 843 C C . ILE A 1 105 ? -37.164 -7.292 21.430 1.00 93.19 105 ILE A C 1
ATOM 845 O O . ILE A 1 105 ? -37.483 -6.510 20.527 1.00 93.19 105 ILE A O 1
ATOM 849 N N . VAL A 1 106 ? -38.001 -8.198 21.933 1.00 89.81 106 VAL A N 1
ATOM 850 C CA . VAL A 1 106 ? -39.373 -8.433 21.464 1.00 89.81 106 VAL A CA 1
ATOM 851 C C . VAL A 1 106 ? -40.371 -8.020 22.558 1.00 89.81 106 VAL A C 1
ATOM 853 O O . VAL A 1 106 ? -40.126 -8.274 23.737 1.00 89.81 106 VAL A O 1
ATOM 856 N N . PRO A 1 107 ? -41.489 -7.342 22.217 1.00 85.25 107 PRO A N 1
ATOM 857 C CA . PRO A 1 107 ? -41.936 -6.945 20.872 1.00 85.25 107 PRO A CA 1
ATOM 858 C C . PRO A 1 107 ? -41.202 -5.723 20.295 1.00 85.25 107 PRO A C 1
ATOM 860 O O . PRO A 1 107 ? -41.280 -5.465 19.098 1.00 85.25 107 PRO A O 1
ATOM 863 N N . SER A 1 108 ? -40.475 -4.974 21.123 1.00 88.31 108 SER A N 1
ATOM 864 C CA . SER A 1 108 ? -39.717 -3.790 20.714 1.00 88.31 108 SER A CA 1
ATOM 865 C C . SER A 1 108 ? -38.454 -3.651 21.553 1.00 88.31 108 SER A C 1
ATOM 867 O O . SER A 1 108 ? -38.517 -3.862 22.765 1.00 88.31 108 SER A O 1
ATOM 869 N N . VAL A 1 109 ? -37.359 -3.193 20.943 1.00 93.62 109 VAL A N 1
ATOM 870 C CA . VAL A 1 109 ? -36.092 -2.949 21.646 1.00 93.62 109 VAL A CA 1
ATOM 871 C C . VAL A 1 109 ? -36.286 -1.958 22.796 1.00 93.62 109 VAL A C 1
ATOM 873 O O . VAL A 1 109 ? -36.618 -0.793 22.570 1.00 93.62 109 VAL A O 1
ATOM 876 N N . LYS A 1 110 ? -36.026 -2.410 24.024 1.00 95.38 110 LYS A N 1
ATOM 877 C CA . LYS A 1 110 ? -36.101 -1.608 25.246 1.00 95.38 110 LYS A CA 1
ATOM 878 C C . LYS A 1 110 ? -34.961 -1.964 26.193 1.00 95.38 110 LYS A C 1
ATOM 880 O O . LYS A 1 110 ? -34.719 -3.133 26.473 1.00 95.38 110 LYS A O 1
ATOM 885 N N . ILE A 1 111 ? -34.302 -0.938 26.728 1.00 96.56 111 ILE A N 1
ATOM 886 C CA . ILE A 1 111 ? -33.284 -1.075 27.774 1.00 96.56 111 ILE A CA 1
ATOM 887 C C . ILE A 1 111 ? -33.823 -0.472 29.069 1.00 96.56 111 ILE A C 1
ATOM 889 O O . ILE A 1 111 ? -34.106 0.727 29.141 1.00 96.56 111 ILE A O 1
ATOM 893 N N . ASP A 1 112 ? -33.947 -1.299 30.101 1.00 96.06 112 ASP A N 1
ATOM 894 C CA . ASP A 1 112 ? -34.251 -0.868 31.459 1.00 96.06 112 ASP A CA 1
ATOM 895 C C . ASP A 1 112 ? -33.034 -0.150 32.055 1.00 96.06 112 ASP A C 1
ATOM 897 O O . ASP A 1 112 ? -32.038 -0.765 32.446 1.00 96.06 112 ASP A O 1
ATOM 901 N N . LYS A 1 113 ? -33.123 1.181 32.131 1.00 93.94 113 LYS A N 1
ATOM 902 C CA . LYS A 1 113 ? -32.056 2.048 32.645 1.00 93.94 113 LYS A CA 1
ATOM 903 C C . LYS A 1 113 ? -31.712 1.779 34.116 1.00 93.94 113 LYS A C 1
ATOM 905 O O . LYS A 1 113 ? -30.617 2.136 34.530 1.00 93.94 113 LYS A O 1
ATOM 910 N N . THR A 1 114 ? -32.610 1.161 34.890 1.00 95.31 114 THR A N 1
ATOM 911 C CA . THR A 1 114 ? -32.375 0.843 36.310 1.00 95.31 114 THR A CA 1
ATOM 912 C C . THR A 1 114 ? -31.576 -0.447 36.494 1.00 95.31 114 THR A C 1
ATOM 914 O O . THR A 1 114 ? -30.817 -0.571 37.451 1.00 95.31 114 THR A O 1
ATOM 917 N N . LYS A 1 115 ? -31.697 -1.391 35.551 1.00 96.12 115 LYS A N 1
ATOM 918 C CA . LYS A 1 115 ? -30.961 -2.668 35.548 1.00 96.12 115 LYS A CA 1
ATOM 919 C C . LYS A 1 115 ? -29.695 -2.627 34.698 1.00 96.12 115 LYS A C 1
ATOM 921 O O . LYS A 1 115 ? -28.791 -3.446 34.877 1.00 96.12 115 LYS A O 1
ATOM 926 N N . CYS A 1 116 ? -29.636 -1.735 33.713 1.00 96.12 116 CYS A N 1
ATOM 927 C CA . CYS A 1 116 ? -28.503 -1.634 32.807 1.00 96.12 116 CYS A CA 1
ATOM 928 C C . CYS A 1 116 ? -27.297 -1.025 33.524 1.00 96.12 116 CYS A C 1
ATOM 930 O O . CYS A 1 116 ? -27.238 0.175 33.772 1.00 96.12 116 CYS A O 1
ATOM 932 N N . ILE A 1 117 ? -26.282 -1.848 33.768 1.00 94.69 117 ILE A N 1
ATOM 933 C CA . ILE A 1 117 ? -25.007 -1.410 34.352 1.00 94.69 117 ILE A CA 1
ATOM 934 C C . ILE A 1 117 ? -24.019 -0.858 33.309 1.00 94.69 117 ILE A C 1
ATOM 936 O O . ILE A 1 117 ? -22.846 -0.680 33.621 1.00 94.69 117 ILE A O 1
ATOM 940 N N . ARG A 1 118 ? -24.457 -0.654 32.052 1.00 94.31 118 ARG A N 1
ATOM 941 C CA . ARG A 1 118 ? -23.615 -0.213 30.918 1.00 94.31 118 ARG A CA 1
ATOM 942 C C . ARG A 1 118 ? -22.305 -1.007 30.808 1.00 94.31 118 ARG A C 1
ATOM 944 O O . ARG A 1 118 ? -21.225 -0.468 30.610 1.00 94.31 118 ARG A O 1
ATOM 951 N N . CYS A 1 119 ? -22.410 -2.333 30.923 1.00 93.69 119 CYS A N 1
ATOM 952 C CA . CYS A 1 119 ? -21.269 -3.238 30.741 1.00 93.69 119 CYS A CA 1
ATOM 953 C C . CYS A 1 119 ? -20.819 -3.364 29.275 1.00 93.69 119 CYS A C 1
ATOM 955 O O . CYS A 1 119 ? -19.832 -4.039 29.007 1.00 93.69 119 CYS A O 1
ATOM 957 N N . HIS A 1 120 ? -21.571 -2.773 28.340 1.00 93.19 120 HIS A N 1
ATOM 958 C CA . HIS A 1 120 ? -21.354 -2.784 26.891 1.00 93.19 120 HIS A CA 1
ATOM 959 C C . HIS A 1 120 ? -21.330 -4.161 26.213 1.00 93.19 120 HIS A C 1
ATOM 961 O O . HIS A 1 120 ? -21.269 -4.199 24.994 1.00 93.19 120 HIS A O 1
ATOM 967 N N . LYS A 1 121 ? -21.508 -5.283 26.928 1.00 91.25 121 LYS A N 1
ATOM 968 C CA . LYS A 1 121 ? -21.562 -6.629 26.319 1.00 91.25 121 LYS A CA 1
ATOM 969 C C . LYS A 1 121 ? -22.521 -6.719 25.132 1.00 91.25 121 LYS A C 1
ATOM 971 O O . LYS A 1 121 ? -22.149 -7.233 24.089 1.00 91.25 121 LYS A O 1
ATOM 976 N N . CYS A 1 122 ? -23.716 -6.139 25.248 1.00 92.88 122 CYS A N 1
ATOM 977 C CA . CYS A 1 122 ? -24.682 -6.129 24.147 1.00 92.88 122 CYS A CA 1
ATOM 978 C C . CYS A 1 122 ? -24.187 -5.367 22.904 1.00 92.88 122 CYS A C 1
ATOM 980 O O . CYS A 1 122 ? -24.672 -5.653 21.813 1.00 92.88 122 CYS A O 1
ATOM 982 N N . LEU A 1 123 ? -23.251 -4.423 23.056 1.00 91.31 123 LEU A N 1
ATOM 983 C CA . LEU A 1 123 ? -22.583 -3.688 21.980 1.00 91.31 123 LEU A CA 1
ATOM 984 C C . LEU A 1 123 ? -21.249 -4.328 21.566 1.00 91.31 123 LEU A C 1
ATOM 986 O O . LEU A 1 123 ? -20.826 -4.081 20.447 1.00 91.31 123 LEU A O 1
ATOM 990 N N . ASP A 1 124 ? -20.607 -5.141 22.405 1.00 85.00 124 ASP A N 1
ATOM 991 C CA . ASP A 1 124 ? -19.237 -5.642 22.202 1.00 85.00 124 ASP A CA 1
ATOM 992 C C . ASP A 1 124 ? -19.157 -7.143 21.879 1.00 85.00 124 ASP A C 1
ATOM 994 O O . ASP A 1 124 ? -18.108 -7.609 21.451 1.00 85.00 124 ASP A O 1
ATOM 998 N N . ALA A 1 125 ? -20.250 -7.900 22.025 1.00 77.00 125 ALA A N 1
ATOM 999 C CA . ALA A 1 125 ? -20.285 -9.352 21.786 1.00 77.00 125 ALA A CA 1
ATOM 1000 C C . ALA A 1 125 ? -19.945 -9.776 20.341 1.00 77.00 125 ALA A C 1
ATOM 1002 O O . ALA A 1 125 ? -19.691 -10.947 20.080 1.00 77.00 125 ALA A O 1
ATOM 1003 N N . HIS A 1 126 ? -19.940 -8.824 19.409 1.00 78.38 126 HIS A N 1
ATOM 1004 C CA . HIS A 1 126 ? -19.752 -9.024 17.975 1.00 78.38 126 HIS A CA 1
ATOM 1005 C C . HIS A 1 126 ? -18.775 -7.986 17.412 1.00 78.38 126 HIS A C 1
ATOM 1007 O O . HIS A 1 126 ? -18.671 -6.879 17.956 1.00 78.38 126 HIS A O 1
ATOM 1013 N N . ASP A 1 127 ? -18.118 -8.282 16.288 1.00 69.81 127 ASP A N 1
ATOM 1014 C CA . ASP A 1 127 ? -17.039 -7.451 15.733 1.00 69.81 127 ASP A CA 1
ATOM 1015 C C . ASP A 1 127 ? -17.503 -6.024 15.431 1.00 69.81 127 ASP A C 1
ATOM 1017 O O . ASP A 1 127 ? -16.802 -5.066 15.758 1.00 69.81 127 ASP A O 1
ATOM 1021 N N . ARG A 1 128 ? -18.724 -5.846 14.906 1.00 74.81 128 ARG A N 1
ATOM 1022 C CA . ARG A 1 128 ? -19.388 -4.531 14.773 1.00 74.81 128 ARG A CA 1
ATOM 1023 C C . ARG A 1 128 ? -20.569 -4.344 15.726 1.00 74.81 128 ARG A C 1
ATOM 1025 O O . ARG A 1 128 ? -21.403 -3.460 15.541 1.00 74.81 128 ARG A O 1
ATOM 1032 N N . GLY A 1 129 ? -20.648 -5.164 16.764 1.00 80.38 129 GLY A N 1
ATOM 1033 C CA . GLY A 1 129 ? -21.612 -5.040 17.854 1.00 80.38 129 GLY A CA 1
ATOM 1034 C C . GLY A 1 129 ? -23.006 -5.582 17.571 1.00 80.38 129 GLY A C 1
ATOM 1035 O O . GLY A 1 129 ? -23.885 -5.510 18.430 1.00 80.38 129 GLY A O 1
ATOM 1036 N N . CYS A 1 130 ? -23.239 -6.154 16.392 1.00 86.44 130 CYS A N 1
ATOM 1037 C CA . CYS A 1 130 ? -24.465 -6.872 16.076 1.00 86.44 130 CYS A CA 1
ATOM 1038 C C . CYS A 1 130 ? -24.199 -7.933 15.012 1.00 86.44 130 CYS A C 1
ATOM 1040 O O . CYS A 1 130 ? -23.618 -7.616 13.977 1.00 86.44 130 CYS A O 1
ATOM 1042 N N . ILE A 1 131 ? -24.722 -9.142 15.228 1.00 86.88 131 ILE A N 1
ATOM 1043 C CA . ILE A 1 131 ? -24.639 -10.239 14.261 1.00 86.88 131 ILE A CA 1
ATOM 1044 C C . ILE A 1 131 ? -25.195 -9.856 12.881 1.00 86.88 131 ILE A C 1
ATOM 1046 O O . ILE A 1 131 ? -24.589 -10.177 11.869 1.00 86.88 131 ILE A O 1
ATOM 1050 N N . ALA A 1 132 ? -26.291 -9.090 12.819 1.00 85.06 132 ALA A N 1
ATOM 1051 C CA . ALA A 1 132 ? -26.865 -8.644 11.549 1.00 85.06 132 ALA A CA 1
ATOM 1052 C C . ALA A 1 132 ? -25.907 -7.720 10.780 1.00 85.06 132 ALA A C 1
ATOM 1054 O O . ALA A 1 132 ? -25.751 -7.847 9.567 1.00 85.06 132 ALA A O 1
ATOM 1055 N N . THR A 1 133 ? -25.215 -6.825 11.490 1.00 81.06 133 THR A N 1
ATOM 1056 C CA . THR A 1 133 ? -24.192 -5.955 10.898 1.00 81.06 133 THR A CA 1
ATOM 1057 C C . THR A 1 133 ? -22.997 -6.762 10.398 1.00 81.06 133 THR A C 1
ATOM 1059 O O . THR A 1 133 ? -22.480 -6.468 9.320 1.00 81.06 133 THR A O 1
ATOM 1062 N N . ASP A 1 134 ? -22.572 -7.779 11.150 1.00 75.62 134 ASP A N 1
ATOM 1063 C CA . ASP A 1 134 ? -21.483 -8.671 10.746 1.00 75.62 134 ASP A CA 1
ATOM 1064 C C . ASP A 1 134 ? -21.869 -9.473 9.490 1.00 75.62 134 ASP A C 1
ATOM 1066 O O . ASP A 1 134 ? -21.082 -9.547 8.551 1.00 75.62 134 ASP A O 1
ATOM 1070 N N . CYS A 1 135 ? -23.106 -9.975 9.393 1.00 76.19 135 CYS A N 1
ATOM 1071 C CA . CYS A 1 135 ? -23.600 -10.651 8.188 1.00 76.19 135 CYS A CA 1
ATOM 1072 C C . CYS A 1 135 ? -23.661 -9.715 6.969 1.00 76.19 135 CYS A C 1
ATOM 1074 O O . CYS A 1 135 ? -23.211 -10.085 5.886 1.00 76.19 135 CYS A O 1
ATOM 1076 N N . ILE A 1 136 ? -24.168 -8.485 7.131 1.00 75.12 136 ILE A N 1
ATOM 1077 C CA . ILE A 1 136 ? -24.191 -7.481 6.049 1.00 75.12 136 ILE A CA 1
ATOM 1078 C C . ILE A 1 136 ? -22.769 -7.155 5.588 1.00 75.12 136 ILE A C 1
ATOM 1080 O O . ILE A 1 136 ? -22.537 -6.970 4.393 1.00 75.12 136 ILE A O 1
ATOM 1084 N N . ARG A 1 137 ? -21.812 -7.091 6.521 1.00 68.69 137 ARG A N 1
ATOM 1085 C CA . ARG A 1 137 ? -20.395 -6.950 6.193 1.00 68.69 137 ARG A CA 1
ATOM 1086 C C . ARG A 1 137 ? -19.919 -8.133 5.359 1.00 68.69 137 ARG A C 1
ATOM 1088 O O . ARG A 1 137 ? -19.384 -7.890 4.293 1.00 68.69 137 ARG A O 1
ATOM 1095 N N . MET A 1 138 ? -20.135 -9.372 5.798 1.00 58.69 138 MET A N 1
ATOM 1096 C CA . MET A 1 138 ? -19.673 -10.558 5.061 1.00 58.69 138 MET A CA 1
ATOM 1097 C C . MET A 1 138 ? -20.192 -10.586 3.617 1.00 58.69 138 MET A C 1
ATOM 1099 O O . MET A 1 138 ? -19.449 -10.951 2.713 1.00 58.69 138 MET A O 1
ATOM 1103 N N . ILE A 1 139 ? -21.427 -10.131 3.388 1.00 57.75 139 ILE A N 1
ATOM 1104 C CA . ILE A 1 139 ? -22.005 -10.010 2.042 1.00 57.75 139 ILE A CA 1
ATOM 1105 C C . ILE A 1 139 ? -21.320 -8.880 1.250 1.00 57.75 139 ILE A C 1
ATOM 1107 O O . ILE A 1 139 ? -20.838 -9.110 0.144 1.00 57.75 139 ILE A O 1
ATOM 1111 N N . LYS A 1 140 ? -21.187 -7.676 1.822 1.00 53.84 140 LYS A N 1
ATOM 1112 C CA . LYS A 1 140 ? -20.516 -6.541 1.152 1.00 53.84 140 LYS A CA 1
ATOM 1113 C C . 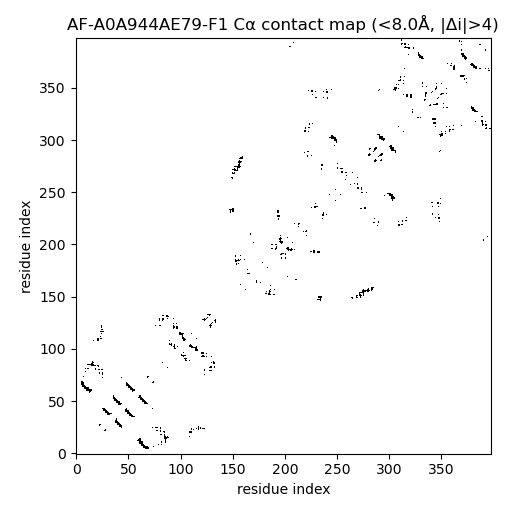LYS A 1 140 ? -19.022 -6.770 0.904 1.00 53.84 140 LYS A C 1
ATOM 1115 O O . LYS A 1 140 ? -18.483 -6.261 -0.074 1.00 53.84 140 LYS A O 1
ATOM 1120 N N . ASP A 1 141 ? -18.363 -7.517 1.780 1.00 45.28 141 ASP A N 1
ATOM 1121 C CA . ASP A 1 141 ? -16.953 -7.878 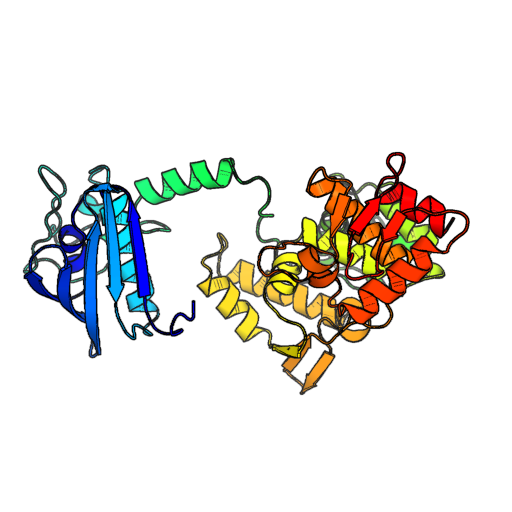1.669 1.00 45.28 141 ASP A CA 1
ATOM 1122 C C . ASP A 1 141 ? -16.761 -9.010 0.645 1.00 45.28 141 ASP A C 1
ATOM 1124 O O . ASP A 1 141 ? -15.721 -9.061 -0.000 1.00 45.28 141 ASP A O 1
ATOM 1128 N N . SER A 1 142 ? -17.770 -9.864 0.417 1.00 43.62 142 SER A N 1
ATOM 1129 C CA . SER A 1 142 ? -17.742 -10.848 -0.677 1.00 43.62 142 SER A CA 1
ATOM 1130 C C . SER A 1 142 ? -17.885 -10.216 -2.069 1.00 43.62 142 SER A C 1
ATOM 1132 O O . SER A 1 142 ? -17.292 -10.716 -3.024 1.00 43.62 142 SER A O 1
ATOM 1134 N N . ASP A 1 143 ? -18.580 -9.075 -2.167 1.00 40.25 143 ASP A N 1
ATOM 1135 C CA . ASP A 1 143 ? -18.677 -8.276 -3.399 1.00 40.25 143 ASP A CA 1
ATOM 1136 C C . ASP A 1 143 ? -17.432 -7.400 -3.642 1.00 40.25 143 ASP A C 1
ATOM 1138 O O . ASP A 1 143 ? -17.146 -7.013 -4.777 1.00 40.25 143 ASP A O 1
ATOM 1142 N N . LYS A 1 144 ? -16.634 -7.126 -2.599 1.00 42.31 144 LYS A N 1
ATOM 1143 C CA . LYS A 1 144 ? -15.317 -6.491 -2.725 1.00 42.31 144 LYS A CA 1
ATOM 1144 C C . LYS A 1 144 ? -14.235 -7.546 -2.938 1.00 42.31 144 LYS A C 1
ATOM 1146 O O . LYS A 1 144 ? -13.493 -7.909 -2.027 1.00 42.31 144 LYS A O 1
ATOM 1151 N N . LYS A 1 145 ? -14.060 -7.977 -4.189 1.00 43.19 145 LYS A N 1
ATOM 1152 C CA . LYS A 1 145 ? -12.727 -8.431 -4.610 1.00 43.19 145 LYS A CA 1
ATOM 1153 C C . LYS A 1 145 ? -11.726 -7.309 -4.295 1.00 43.19 145 LYS A C 1
ATOM 1155 O O . LYS A 1 145 ? -11.973 -6.160 -4.645 1.00 43.19 145 LYS A O 1
ATOM 1160 N N . VAL A 1 146 ? -10.601 -7.689 -3.686 1.00 42.88 146 VAL A N 1
ATOM 1161 C CA . VAL A 1 146 ? -9.442 -6.851 -3.319 1.00 42.88 146 VAL A CA 1
ATOM 1162 C C . VAL A 1 146 ? -9.569 -6.109 -1.979 1.00 42.88 146 VAL A C 1
ATOM 1164 O O . VAL A 1 146 ? -9.662 -4.895 -1.908 1.00 42.88 146 VAL A O 1
ATOM 1167 N N . ASN A 1 147 ? -9.478 -6.851 -0.878 1.00 45.50 147 ASN A N 1
ATOM 1168 C CA . ASN A 1 147 ? -8.551 -6.464 0.184 1.00 45.50 147 ASN A CA 1
ATOM 1169 C C . ASN A 1 147 ? -7.739 -7.714 0.494 1.00 45.50 147 ASN A C 1
ATOM 1171 O O . ASN A 1 147 ? -8.274 -8.693 1.019 1.00 45.50 147 ASN A O 1
ATOM 1175 N N . ALA A 1 148 ? -6.470 -7.716 0.091 1.00 58.84 148 ALA A N 1
ATOM 1176 C CA . ALA A 1 148 ? -5.542 -8.760 0.487 1.00 58.84 148 ALA A CA 1
ATOM 1177 C C . ALA A 1 148 ? -5.619 -8.922 2.010 1.00 58.84 148 ALA A C 1
ATOM 1179 O O . ALA A 1 148 ? -5.579 -7.941 2.757 1.00 58.84 148 ALA A O 1
ATOM 1180 N N . LYS A 1 149 ? -5.788 -10.161 2.480 1.00 80.56 149 LYS A N 1
ATOM 1181 C CA . LYS A 1 149 ? -5.707 -10.477 3.908 1.00 80.56 149 LYS A CA 1
ATOM 1182 C C . LYS A 1 149 ? -4.427 -9.850 4.461 1.00 80.56 149 LYS A C 1
ATOM 1184 O O . LYS A 1 149 ? -3.393 -9.942 3.807 1.00 80.56 149 LYS A O 1
ATOM 1189 N N . VAL A 1 150 ? -4.480 -9.244 5.651 1.00 88.75 150 VAL A N 1
ATOM 1190 C CA . VAL A 1 150 ? -3.291 -8.621 6.256 1.00 88.75 150 VAL A CA 1
ATOM 1191 C C . VAL A 1 150 ? -2.191 -9.671 6.409 1.00 88.75 150 VAL A C 1
ATOM 1193 O O . VAL A 1 150 ? -2.237 -10.519 7.306 1.00 88.75 150 VAL A O 1
ATOM 1196 N N . GLN A 1 151 ? -1.215 -9.612 5.506 1.00 90.94 151 GLN A N 1
ATOM 1197 C CA . GLN A 1 151 ? -0.082 -10.514 5.473 1.00 90.94 151 GLN A CA 1
ATOM 1198 C C . GLN A 1 151 ? 1.041 -9.921 6.314 1.00 90.94 151 GLN A C 1
ATOM 1200 O O . GLN A 1 151 ? 1.473 -8.789 6.120 1.00 90.94 151 GLN A O 1
ATOM 1205 N N . ALA A 1 152 ? 1.490 -10.692 7.301 1.00 91.50 152 ALA A N 1
ATOM 1206 C CA . ALA A 1 152 ? 2.462 -10.230 8.287 1.00 91.50 152 ALA A CA 1
ATOM 1207 C C . ALA A 1 152 ? 3.911 -10.621 7.952 1.00 91.50 152 ALA A C 1
ATOM 1209 O O . ALA A 1 152 ? 4.800 -10.319 8.742 1.00 91.50 152 ALA A O 1
ATOM 1210 N N . TYR A 1 153 ? 4.140 -11.358 6.856 1.00 96.06 153 TYR A N 1
ATOM 1211 C CA . TYR A 1 153 ? 5.460 -11.776 6.344 1.00 96.06 153 TYR A CA 1
ATOM 1212 C C . TYR A 1 153 ? 6.428 -12.321 7.404 1.00 96.06 153 TYR A C 1
ATOM 1214 O O . TYR A 1 153 ? 7.634 -12.094 7.355 1.00 96.06 153 TYR A O 1
ATOM 1222 N N . LYS A 1 154 ? 5.893 -12.996 8.430 1.00 94.94 154 LYS A N 1
ATOM 1223 C CA . LYS A 1 154 ? 6.665 -13.461 9.595 1.00 94.94 154 LYS A CA 1
ATOM 1224 C C . LYS A 1 154 ? 7.516 -12.352 10.247 1.00 94.94 154 LYS A C 1
ATOM 1226 O O . LYS A 1 154 ? 8.523 -12.658 10.870 1.00 94.94 154 LYS A O 1
ATOM 1231 N N . THR A 1 155 ? 7.086 -11.089 10.160 1.00 95.88 155 THR A N 1
ATOM 1232 C CA . THR A 1 155 ? 7.763 -9.856 10.619 1.00 95.88 155 THR A CA 1
ATOM 1233 C C . THR A 1 155 ? 8.989 -9.414 9.818 1.00 95.88 155 THR A C 1
ATOM 1235 O O . THR A 1 155 ? 9.587 -8.399 10.169 1.00 95.88 155 THR A O 1
ATOM 1238 N N . PHE A 1 156 ? 9.357 -10.123 8.750 1.00 98.06 156 PHE A N 1
ATOM 1239 C CA . PHE A 1 156 ? 10.523 -9.789 7.937 1.00 98.06 156 PHE A CA 1
ATOM 1240 C C . PHE A 1 156 ? 10.127 -8.949 6.728 1.00 98.06 156 PHE A C 1
ATOM 1242 O O . PHE A 1 156 ? 9.171 -9.275 6.027 1.00 98.06 156 PHE A O 1
ATOM 1249 N N . GLY A 1 157 ? 10.875 -7.879 6.478 1.00 97.81 157 GLY A N 1
ATOM 1250 C CA . GLY A 1 157 ? 10.764 -7.119 5.237 1.00 97.81 157 GLY A CA 1
ATOM 1251 C C . GLY A 1 157 ? 11.449 -7.824 4.075 1.00 97.81 157 GLY A C 1
ATOM 1252 O O . GLY A 1 157 ? 12.355 -8.628 4.297 1.00 97.81 157 GLY A O 1
ATOM 1253 N N . LEU A 1 158 ? 1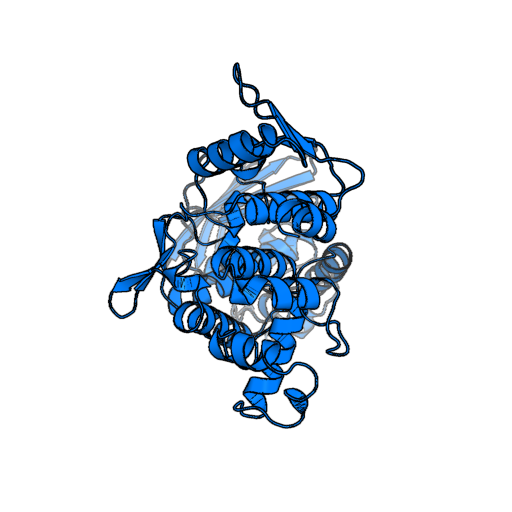1.023 -7.506 2.854 1.00 98.25 158 LEU A N 1
ATOM 1254 C CA . LEU A 1 158 ? 11.739 -7.889 1.644 1.00 98.25 158 LEU A CA 1
ATOM 1255 C C . LEU A 1 158 ? 13.089 -7.163 1.619 1.00 98.25 158 LEU A C 1
ATOM 1257 O O . LEU A 1 158 ? 13.127 -5.949 1.814 1.00 98.25 158 LEU A O 1
ATOM 1261 N N . ARG A 1 159 ? 14.181 -7.907 1.432 1.00 97.50 159 ARG A N 1
ATOM 1262 C CA . ARG A 1 159 ? 15.548 -7.376 1.476 1.00 97.50 159 ARG A CA 1
ATOM 1263 C C . ARG A 1 159 ? 16.202 -7.461 0.111 1.00 97.50 159 ARG A C 1
ATOM 1265 O O . ARG A 1 159 ? 15.955 -8.419 -0.618 1.00 97.50 159 ARG A O 1
ATOM 1272 N N . GLU A 1 160 ? 17.066 -6.502 -0.185 1.00 96.62 160 GLU A N 1
ATOM 1273 C CA . GLU A 1 160 ? 17.850 -6.489 -1.420 1.00 96.62 160 GLU A CA 1
ATOM 1274 C C . GLU A 1 160 ? 18.755 -7.710 -1.535 1.00 96.62 160 GLU A C 1
ATOM 1276 O O . GLU A 1 160 ? 18.683 -8.419 -2.532 1.00 96.62 160 GLU A O 1
ATOM 1281 N N . ASP A 1 161 ? 19.490 -8.044 -0.472 1.00 96.19 161 ASP A N 1
ATOM 1282 C CA . ASP A 1 161 ? 20.364 -9.222 -0.457 1.00 96.19 161 ASP A CA 1
ATOM 1283 C C . ASP A 1 161 ? 19.608 -10.523 -0.760 1.00 96.19 161 ASP A C 1
ATOM 1285 O O . ASP A 1 161 ? 20.148 -11.413 -1.408 1.00 96.19 161 ASP A O 1
ATOM 1289 N N . TRP A 1 162 ? 18.343 -10.636 -0.335 1.00 97.06 162 TRP A N 1
ATOM 1290 C CA . TRP A 1 162 ? 17.520 -11.817 -0.618 1.00 97.06 162 TRP A CA 1
ATOM 1291 C C . TRP A 1 162 ? 17.109 -11.889 -2.084 1.00 97.06 162 TRP A C 1
ATOM 1293 O O . TRP A 1 162 ? 17.115 -12.970 -2.662 1.00 97.06 162 TRP A O 1
ATOM 1303 N N . ILE A 1 163 ? 16.750 -10.749 -2.681 1.00 97.00 163 ILE A N 1
ATOM 1304 C CA . ILE A 1 163 ? 16.449 -10.657 -4.114 1.00 97.00 163 ILE A CA 1
ATOM 1305 C C . ILE A 1 163 ? 17.705 -10.956 -4.936 1.00 97.00 163 ILE A C 1
ATOM 1307 O O . ILE A 1 163 ? 17.637 -11.748 -5.870 1.00 97.00 163 ILE A O 1
ATOM 1311 N N . ASN A 1 164 ? 18.852 -10.397 -4.546 1.00 95.38 164 ASN A N 1
ATOM 1312 C CA . ASN A 1 164 ? 20.137 -10.635 -5.194 1.00 95.38 164 ASN A CA 1
ATOM 1313 C C . ASN A 1 164 ? 20.544 -12.116 -5.140 1.00 95.38 164 ASN A C 1
ATOM 1315 O O . ASN A 1 164 ? 20.881 -12.710 -6.163 1.00 95.38 164 ASN A O 1
ATOM 1319 N N . GLU A 1 165 ? 20.471 -12.734 -3.957 1.00 95.81 165 GLU A N 1
ATOM 1320 C CA . GLU A 1 165 ? 20.764 -14.159 -3.776 1.00 95.81 165 GLU A CA 1
ATOM 1321 C C . GLU A 1 165 ? 19.798 -15.029 -4.595 1.00 95.81 165 GLU A C 1
ATOM 1323 O O . GLU A 1 165 ? 20.233 -15.954 -5.276 1.00 95.81 165 GLU A O 1
ATOM 1328 N N . PHE A 1 166 ? 18.503 -14.695 -4.602 1.00 96.50 166 PHE A N 1
ATOM 1329 C CA . PHE A 1 166 ? 17.489 -15.422 -5.369 1.00 96.50 166 PHE A CA 1
ATOM 1330 C C . PHE A 1 166 ? 17.701 -15.329 -6.882 1.00 96.50 166 PHE A C 1
ATOM 1332 O O . PHE A 1 166 ? 17.656 -16.347 -7.566 1.00 96.50 166 PHE A O 1
ATOM 1339 N N . PHE A 1 167 ? 17.956 -14.135 -7.421 1.00 95.56 167 PHE A N 1
ATOM 1340 C CA . PHE A 1 167 ? 18.182 -13.952 -8.857 1.00 95.56 167 PHE A CA 1
ATOM 1341 C C . PHE A 1 167 ? 19.530 -14.496 -9.338 1.00 95.56 167 PHE A C 1
ATOM 1343 O O . PHE A 1 167 ? 19.655 -14.808 -10.524 1.00 95.56 167 PHE A O 1
ATOM 1350 N N . SER A 1 168 ? 20.501 -14.677 -8.437 1.00 93.56 168 SER A N 1
ATOM 1351 C CA . SER A 1 168 ? 21.788 -15.308 -8.754 1.00 93.56 168 SER A CA 1
ATOM 1352 C C . SER A 1 168 ? 21.669 -16.813 -9.026 1.00 93.56 168 SER A C 1
ATOM 1354 O O . SER A 1 168 ? 22.434 -17.340 -9.832 1.00 93.56 168 SER A O 1
ATOM 1356 N N . ASP A 1 169 ? 20.726 -17.508 -8.378 1.00 92.81 169 ASP A N 1
ATOM 1357 C CA . ASP A 1 169 ? 20.496 -18.948 -8.563 1.00 92.81 169 ASP A CA 1
ATOM 1358 C C . ASP A 1 169 ? 19.046 -19.339 -8.230 1.00 92.81 169 ASP A C 1
ATOM 1360 O O . ASP A 1 169 ? 18.749 -19.848 -7.154 1.00 92.81 169 ASP A O 1
ATOM 1364 N N . ILE A 1 170 ? 18.118 -19.101 -9.159 1.00 91.19 170 ILE A N 1
ATOM 1365 C CA . ILE A 1 170 ? 16.678 -19.316 -8.924 1.00 91.19 170 ILE A CA 1
ATOM 1366 C C . ILE A 1 170 ? 16.354 -20.783 -8.611 1.00 91.19 170 ILE A C 1
ATOM 1368 O O . ILE A 1 170 ? 15.523 -21.061 -7.738 1.00 91.19 170 ILE A O 1
ATOM 1372 N N . ASP A 1 171 ? 16.992 -21.712 -9.326 1.00 87.62 171 ASP A N 1
ATOM 1373 C CA . ASP A 1 171 ? 16.731 -23.145 -9.194 1.00 87.62 171 ASP A CA 1
ATOM 1374 C C . ASP A 1 171 ? 17.341 -23.696 -7.894 1.00 87.62 171 ASP A C 1
ATOM 1376 O O . ASP A 1 171 ? 16.675 -24.443 -7.170 1.00 87.62 171 ASP A O 1
ATOM 1380 N N . GLY A 1 172 ? 18.573 -23.293 -7.556 1.00 90.38 172 GLY A N 1
ATOM 1381 C CA . GLY A 1 172 ? 19.289 -23.760 -6.368 1.00 90.38 172 GLY A CA 1
ATOM 1382 C C . GLY A 1 172 ? 18.952 -23.019 -5.071 1.00 90.38 172 GLY A C 1
ATOM 1383 O O . GLY A 1 172 ? 19.136 -23.584 -3.988 1.00 90.38 172 GLY A O 1
ATOM 1384 N N . PHE A 1 173 ? 18.381 -21.808 -5.133 1.00 93.44 173 PHE A N 1
ATOM 1385 C CA . PHE A 1 173 ? 18.082 -20.990 -3.948 1.00 93.44 173 PHE A CA 1
ATOM 1386 C C . PHE A 1 173 ? 17.241 -21.742 -2.910 1.00 93.44 173 PHE A C 1
ATOM 1388 O O . PHE A 1 173 ? 17.463 -21.637 -1.704 1.00 93.44 173 PHE A O 1
ATOM 1395 N N . TRP A 1 174 ? 16.258 -22.536 -3.343 1.00 91.69 174 TRP A N 1
ATOM 1396 C CA . TRP A 1 174 ? 15.390 -23.258 -2.407 1.00 91.69 174 TRP A CA 1
ATOM 1397 C C . TRP A 1 174 ? 16.052 -24.484 -1.768 1.00 91.69 174 TRP A C 1
ATOM 1399 O O . TRP A 1 174 ? 15.542 -24.972 -0.757 1.00 91.69 174 TRP A O 1
ATOM 1409 N N . GLU A 1 175 ? 17.165 -24.960 -2.325 1.00 90.00 175 GLU A N 1
ATOM 1410 C CA . GLU A 1 175 ? 17.965 -26.053 -1.769 1.00 90.00 175 GLU A CA 1
ATOM 1411 C C . GLU A 1 175 ? 19.021 -25.532 -0.790 1.00 90.00 175 GLU A C 1
ATOM 1413 O O . GLU A 1 175 ? 19.217 -26.122 0.275 1.00 90.00 175 GLU A O 1
ATOM 1418 N N . ASN A 1 176 ? 19.671 -24.414 -1.126 1.00 90.81 176 ASN A N 1
ATOM 1419 C CA . ASN A 1 176 ? 20.725 -23.813 -0.319 1.00 90.81 176 ASN A CA 1
ATOM 1420 C C . ASN A 1 176 ? 20.652 -22.280 -0.375 1.00 90.81 176 ASN A C 1
ATOM 1422 O O . ASN A 1 176 ? 21.049 -21.674 -1.364 1.00 90.81 176 ASN A O 1
ATOM 1426 N N . ASN A 1 177 ? 20.174 -21.664 0.708 1.00 93.69 177 ASN A N 1
ATOM 1427 C CA . ASN A 1 177 ? 20.147 -20.211 0.879 1.00 93.69 177 ASN A CA 1
ATOM 1428 C C . ASN A 1 177 ? 20.615 -19.801 2.280 1.00 93.69 177 ASN A C 1
ATOM 1430 O O . ASN A 1 177 ? 20.691 -20.616 3.204 1.00 93.69 177 ASN A O 1
ATOM 1434 N N . SER A 1 178 ? 20.886 -18.509 2.445 1.00 93.31 178 SER A N 1
ATOM 1435 C CA . SER A 1 178 ? 21.328 -17.902 3.700 1.00 93.31 178 SER A CA 1
ATOM 1436 C C . SER A 1 178 ? 20.203 -17.656 4.724 1.00 93.31 178 SER A C 1
ATOM 1438 O O . SER A 1 178 ? 20.476 -17.238 5.855 1.00 93.31 178 SER A O 1
ATOM 1440 N N . LEU A 1 179 ? 18.935 -17.910 4.368 1.00 95.38 179 LEU A N 1
ATOM 1441 C CA . LEU A 1 179 ? 17.766 -17.526 5.159 1.00 95.38 179 LEU A CA 1
ATOM 1442 C C . LEU A 1 179 ? 17.388 -18.600 6.194 1.00 95.38 179 LEU A C 1
ATOM 1444 O O . LEU A 1 179 ? 17.358 -19.803 5.943 1.00 95.38 179 LEU A O 1
ATOM 1448 N N . GLY A 1 180 ? 16.977 -18.150 7.381 1.00 95.44 180 GLY A N 1
ATOM 1449 C CA . GLY A 1 180 ? 16.319 -19.014 8.362 1.00 95.44 180 GLY A CA 1
ATOM 1450 C C . GLY A 1 180 ? 14.928 -19.465 7.893 1.00 95.44 180 GLY A C 1
ATOM 1451 O O . GLY A 1 180 ? 14.266 -18.781 7.117 1.00 95.44 180 GLY A O 1
ATOM 1452 N N . SER A 1 181 ? 14.408 -20.572 8.429 1.00 93.75 181 SER A N 1
ATOM 1453 C CA . SER A 1 181 ? 13.124 -21.156 7.985 1.00 93.75 181 SER A CA 1
ATOM 1454 C C . SER A 1 181 ? 11.939 -20.173 7.987 1.00 93.75 181 SER A C 1
ATOM 1456 O O . SER A 1 181 ? 11.164 -20.125 7.036 1.00 93.75 181 SER A O 1
ATOM 1458 N N . ALA A 1 182 ? 11.817 -19.327 9.015 1.00 95.12 182 ALA A N 1
ATOM 1459 C CA . ALA A 1 182 ? 10.773 -18.300 9.074 1.00 95.12 182 ALA A CA 1
ATOM 1460 C C . ALA A 1 182 ? 11.004 -17.135 8.089 1.00 95.12 182 ALA A C 1
ATOM 1462 O O . ALA A 1 182 ? 10.040 -16.504 7.657 1.00 95.12 182 ALA A O 1
ATOM 1463 N N . GLN A 1 183 ? 12.261 -16.848 7.738 1.00 97.38 183 GLN A N 1
ATOM 1464 C CA . GLN A 1 183 ? 12.606 -15.858 6.715 1.00 97.38 183 GLN A CA 1
ATOM 1465 C C . GLN A 1 183 ? 12.247 -16.387 5.327 1.00 97.38 183 GLN A C 1
ATOM 1467 O O . GLN A 1 183 ? 11.638 -15.650 4.563 1.00 97.38 183 GLN A O 1
ATOM 1472 N N . VAL A 1 184 ? 12.508 -17.670 5.045 1.00 96.69 184 VAL A N 1
ATOM 1473 C CA . VAL A 1 184 ? 12.088 -18.342 3.801 1.00 96.69 184 VAL A CA 1
ATOM 1474 C C . VAL A 1 184 ? 10.572 -18.243 3.604 1.00 96.69 184 VAL A C 1
ATOM 1476 O O . VAL A 1 184 ? 10.114 -17.870 2.525 1.00 96.69 184 VAL A O 1
ATOM 1479 N N . ASP A 1 185 ? 9.776 -18.511 4.645 1.00 95.75 185 ASP A N 1
ATOM 1480 C CA . ASP A 1 185 ? 8.314 -18.354 4.593 1.00 95.75 185 ASP A CA 1
ATOM 1481 C C . ASP A 1 185 ? 7.887 -16.908 4.286 1.00 95.75 185 ASP A C 1
ATOM 1483 O O . ASP A 1 185 ? 6.967 -16.677 3.498 1.00 95.75 185 ASP A O 1
ATOM 1487 N N . GLY A 1 186 ? 8.531 -15.930 4.935 1.00 97.00 186 GLY A N 1
ATOM 1488 C CA . GLY A 1 186 ? 8.269 -14.508 4.711 1.00 97.00 186 GLY A CA 1
ATOM 1489 C C . GLY A 1 186 ? 8.647 -14.070 3.297 1.00 97.00 186 GLY A C 1
ATOM 1490 O O . GLY A 1 186 ? 7.864 -13.396 2.633 1.00 97.00 186 GLY A O 1
ATOM 1491 N N . PHE A 1 187 ? 9.805 -14.514 2.810 1.00 98.12 187 PHE A N 1
ATOM 1492 C CA . PHE A 1 187 ? 10.310 -14.206 1.480 1.00 98.12 187 PHE A CA 1
ATOM 1493 C C . PHE A 1 187 ? 9.420 -14.795 0.383 1.00 98.12 187 PHE A C 1
ATOM 1495 O O . PHE A 1 187 ? 9.003 -14.063 -0.507 1.00 98.12 187 PHE A O 1
ATOM 1502 N N . LYS A 1 188 ? 8.997 -16.062 0.501 1.00 96.88 188 LYS A N 1
ATOM 1503 C CA . LYS A 1 188 ? 8.016 -16.671 -0.420 1.00 96.88 188 LYS A CA 1
ATOM 1504 C C . LYS A 1 188 ? 6.710 -15.882 -0.505 1.00 96.88 188 LYS A C 1
ATOM 1506 O O . LYS A 1 188 ? 6.107 -15.821 -1.571 1.00 96.88 188 LYS A O 1
ATOM 1511 N N . ALA A 1 189 ? 6.247 -15.304 0.605 1.00 97.25 189 ALA A N 1
ATOM 1512 C CA . ALA A 1 189 ? 5.063 -14.451 0.587 1.00 97.25 189 ALA A CA 1
ATOM 1513 C C . ALA A 1 189 ? 5.321 -13.130 -0.155 1.00 97.25 189 ALA A C 1
ATOM 1515 O O . ALA A 1 189 ? 4.512 -12.757 -0.997 1.00 97.25 189 ALA A O 1
ATOM 1516 N N . TRP A 1 190 ? 6.460 -12.473 0.088 1.00 98.25 190 TRP A N 1
ATOM 1517 C CA . TRP A 1 190 ? 6.842 -11.265 -0.651 1.00 98.25 190 TRP A CA 1
ATOM 1518 C C . TRP A 1 190 ? 6.979 -11.510 -2.156 1.00 98.25 190 TRP A C 1
ATOM 1520 O O . TRP A 1 190 ? 6.451 -10.728 -2.937 1.00 98.25 190 TRP A O 1
ATOM 1530 N N . LEU A 1 191 ? 7.623 -12.606 -2.571 1.00 98.38 191 LEU A N 1
ATOM 1531 C CA . LEU A 1 191 ? 7.778 -12.949 -3.989 1.00 98.38 191 LEU A CA 1
ATOM 1532 C C . LEU A 1 191 ? 6.433 -13.182 -4.690 1.00 98.38 191 LEU A C 1
ATOM 1534 O O . LEU A 1 191 ? 6.309 -12.889 -5.876 1.00 98.38 191 LEU A O 1
ATOM 1538 N N . LYS A 1 192 ? 5.430 -13.713 -3.981 1.00 97.62 192 LYS A N 1
ATOM 1539 C CA . LYS A 1 192 ? 4.071 -13.897 -4.517 1.00 97.62 192 LYS A CA 1
ATOM 1540 C C . LYS A 1 192 ? 3.329 -12.583 -4.650 1.00 97.62 192 LYS A C 1
ATOM 1542 O O . LYS A 1 192 ? 2.760 -12.318 -5.702 1.00 97.62 192 LYS A O 1
ATOM 1547 N N . ASP A 1 193 ? 3.363 -11.761 -3.607 1.00 97.06 193 ASP A N 1
ATOM 1548 C CA . ASP A 1 193 ? 2.669 -10.474 -3.613 1.00 97.06 193 ASP A CA 1
ATOM 1549 C C . ASP A 1 193 ? 3.356 -9.472 -4.566 1.00 97.06 193 ASP A C 1
ATOM 1551 O O . ASP A 1 193 ? 2.714 -8.565 -5.081 1.00 97.06 193 ASP A O 1
ATOM 1555 N N . ALA A 1 194 ? 4.644 -9.649 -4.873 1.00 97.75 194 ALA A N 1
ATOM 1556 C CA . ALA A 1 194 ? 5.342 -8.898 -5.921 1.00 97.75 194 ALA A CA 1
ATOM 1557 C C . ALA A 1 194 ? 5.129 -9.471 -7.340 1.00 97.75 194 ALA A C 1
ATOM 1559 O O . ALA A 1 194 ? 5.657 -8.918 -8.300 1.00 97.75 194 ALA A O 1
ATOM 1560 N N . GLU A 1 195 ? 4.395 -10.581 -7.483 1.00 97.50 195 GLU A N 1
ATOM 1561 C CA . GLU A 1 195 ? 4.223 -11.359 -8.724 1.00 97.50 195 GLU A CA 1
ATOM 1562 C C . GLU A 1 195 ? 5.524 -11.927 -9.330 1.00 97.50 195 GLU A C 1
ATOM 1564 O O . GLU A 1 195 ? 5.520 -12.391 -10.469 1.00 97.50 195 GLU A O 1
ATOM 1569 N N . ILE A 1 196 ? 6.636 -11.954 -8.587 1.00 98.25 196 ILE A N 1
ATOM 1570 C CA . ILE A 1 196 ? 7.912 -12.560 -9.020 1.00 98.25 196 ILE A CA 1
ATOM 1571 C C . ILE A 1 196 ? 7.763 -14.078 -9.153 1.00 98.25 196 ILE A C 1
ATOM 1573 O O . ILE A 1 196 ? 8.295 -14.698 -10.075 1.00 98.25 196 ILE A O 1
ATOM 1577 N N . THR A 1 197 ? 7.008 -14.682 -8.236 1.00 97.69 197 THR A N 1
ATOM 1578 C CA . THR A 1 197 ? 6.668 -16.107 -8.278 1.00 97.69 197 THR A CA 1
ATOM 1579 C C . THR A 1 197 ? 5.163 -16.317 -8.229 1.00 97.69 197 THR A C 1
ATOM 1581 O O . THR A 1 197 ? 4.427 -15.510 -7.663 1.00 97.69 197 THR A O 1
ATOM 1584 N N . ASP A 1 198 ? 4.697 -17.422 -8.799 1.00 93.06 198 ASP A N 1
ATOM 1585 C CA . ASP A 1 198 ? 3.301 -17.827 -8.723 1.00 93.06 198 ASP A CA 1
ATOM 1586 C C . ASP A 1 198 ? 2.944 -18.417 -7.340 1.00 93.06 198 ASP A C 1
ATOM 1588 O O . ASP A 1 198 ? 3.769 -18.569 -6.432 1.00 93.06 198 ASP A O 1
ATOM 1592 N N . LEU A 1 199 ? 1.687 -18.831 -7.166 1.00 90.06 199 LEU A N 1
ATOM 1593 C CA . LEU A 1 199 ? 1.219 -19.435 -5.912 1.00 90.06 199 LEU A CA 1
ATOM 1594 C C . LEU A 1 199 ? 1.975 -20.724 -5.528 1.00 90.06 199 LEU A C 1
ATOM 1596 O O . LEU A 1 199 ? 2.044 -21.056 -4.337 1.00 90.06 199 LEU A O 1
ATOM 1600 N N . LYS A 1 200 ? 2.562 -21.422 -6.509 1.00 91.00 200 LYS A N 1
ATOM 1601 C CA . LYS A 1 200 ? 3.384 -22.631 -6.353 1.00 91.00 200 LYS A CA 1
ATOM 1602 C C . LYS A 1 200 ? 4.874 -22.312 -6.139 1.00 91.00 200 LYS A C 1
ATOM 1604 O O . LYS A 1 200 ? 5.667 -23.240 -5.990 1.00 91.00 200 LYS A O 1
ATOM 1609 N N . ASN A 1 201 ? 5.238 -21.033 -6.010 1.00 90.62 201 ASN A N 1
ATOM 1610 C CA . ASN A 1 201 ? 6.610 -20.522 -5.912 1.00 90.62 201 ASN A CA 1
ATOM 1611 C C . ASN A 1 201 ? 7.455 -20.798 -7.170 1.00 90.62 201 ASN A C 1
ATOM 1613 O O . ASN A 1 201 ? 8.668 -20.953 -7.067 1.00 90.62 201 ASN A O 1
ATOM 1617 N N . GLN A 1 202 ? 6.825 -20.915 -8.338 1.00 93.31 202 GLN A N 1
ATOM 1618 C CA . GLN A 1 202 ? 7.526 -20.997 -9.619 1.00 93.31 202 GLN A CA 1
ATOM 1619 C C . GLN A 1 202 ? 7.747 -19.591 -10.170 1.00 93.31 202 GLN A C 1
ATOM 1621 O O . GLN A 1 202 ? 6.877 -18.735 -10.014 1.00 93.31 202 GLN A O 1
ATOM 1626 N N . LEU A 1 203 ? 8.893 -19.353 -10.807 1.00 96.56 203 LEU A N 1
ATOM 1627 C CA . LEU A 1 203 ? 9.208 -18.061 -11.413 1.00 96.56 203 LEU A CA 1
ATOM 1628 C C . LEU A 1 203 ? 8.163 -17.694 -12.478 1.00 96.56 203 LEU A C 1
ATOM 1630 O O . LEU A 1 203 ? 7.821 -18.515 -13.333 1.00 96.56 203 LEU A O 1
ATOM 1634 N N . THR A 1 204 ? 7.641 -16.471 -12.425 1.00 97.75 204 THR A N 1
ATOM 1635 C CA . THR A 1 204 ? 6.694 -15.959 -13.428 1.00 97.75 204 THR A CA 1
ATOM 1636 C C . THR A 1 204 ? 7.436 -15.319 -14.607 1.00 97.75 204 THR A C 1
ATOM 1638 O O . THR A 1 204 ? 8.631 -15.033 -14.501 1.00 97.75 204 THR A O 1
ATOM 1641 N N . PRO A 1 205 ? 6.746 -15.010 -15.723 1.00 96.81 205 PRO A N 1
ATOM 1642 C CA . PRO A 1 205 ? 7.320 -14.169 -16.775 1.00 96.81 205 PRO A CA 1
ATOM 1643 C C . PRO A 1 205 ? 7.824 -12.814 -16.252 1.00 96.81 205 PRO A C 1
ATOM 1645 O O . PRO A 1 205 ? 8.900 -12.376 -16.642 1.00 96.81 205 PRO A O 1
ATOM 1648 N N . PHE A 1 206 ? 7.101 -12.199 -15.309 1.00 97.38 206 PHE A N 1
ATOM 1649 C CA . PHE A 1 206 ? 7.534 -10.969 -14.643 1.00 97.38 206 PHE A CA 1
ATOM 1650 C C . PHE A 1 206 ? 8.799 -11.180 -13.799 1.00 97.38 206 PHE A C 1
ATOM 1652 O O . PHE A 1 206 ? 9.727 -10.385 -13.874 1.00 97.38 206 PHE A O 1
ATOM 1659 N N . GLY A 1 207 ? 8.878 -12.271 -13.033 1.00 97.25 207 GLY A N 1
ATOM 1660 C CA . GLY A 1 207 ? 10.073 -12.596 -12.254 1.00 97.25 207 GLY A CA 1
ATOM 1661 C C . GLY A 1 207 ? 11.303 -12.842 -13.126 1.00 97.25 207 GLY A C 1
ATOM 1662 O O . GLY A 1 207 ? 12.394 -12.407 -12.771 1.00 97.25 207 GLY A O 1
ATOM 1663 N N . LYS A 1 208 ? 11.125 -13.484 -14.287 1.00 95.75 208 LYS A N 1
ATOM 1664 C CA . LYS A 1 208 ? 12.196 -13.662 -15.273 1.00 95.75 208 LYS A CA 1
ATOM 1665 C C . LYS A 1 208 ? 12.649 -12.326 -15.864 1.00 95.75 208 LYS A C 1
ATOM 1667 O O . LYS A 1 208 ? 13.844 -12.068 -15.925 1.00 95.75 208 LYS A O 1
ATOM 1672 N N . LEU A 1 209 ? 11.700 -11.469 -16.237 1.00 95.62 209 LEU A N 1
ATOM 1673 C CA . LEU A 1 209 ? 11.992 -10.122 -16.718 1.00 95.62 209 LEU A CA 1
ATOM 1674 C C . LEU A 1 209 ? 12.800 -9.321 -15.683 1.00 95.62 209 LEU A C 1
ATOM 1676 O O . LEU A 1 209 ? 13.800 -8.702 -16.028 1.00 95.62 209 LEU A O 1
ATOM 1680 N N . LEU A 1 210 ? 12.413 -9.370 -14.404 1.00 96.31 210 LEU A N 1
ATOM 1681 C CA . LEU A 1 210 ? 13.170 -8.704 -13.343 1.00 96.31 210 LEU A CA 1
ATOM 1682 C C . LEU A 1 210 ? 14.580 -9.266 -13.174 1.00 96.31 210 LEU A C 1
ATOM 1684 O O . LEU A 1 210 ? 15.495 -8.488 -12.936 1.00 96.31 210 LEU A O 1
ATOM 1688 N N . GLN A 1 211 ? 14.773 -10.581 -13.307 1.00 94.56 211 GLN A N 1
ATOM 1689 C CA . GLN A 1 211 ? 16.108 -11.182 -13.243 1.00 94.56 211 GLN A CA 1
ATOM 1690 C C . GLN A 1 211 ? 17.039 -10.606 -14.322 1.00 94.56 211 GLN A C 1
ATOM 1692 O O . GLN A 1 211 ? 18.208 -10.355 -14.040 1.00 94.56 211 GLN A O 1
ATOM 1697 N N . GLU A 1 212 ? 16.525 -10.389 -15.536 1.00 92.31 212 GLU A N 1
ATOM 1698 C CA . GLU A 1 212 ? 17.291 -9.823 -16.654 1.00 92.31 212 GLU A CA 1
ATOM 1699 C C . GLU A 1 212 ? 17.629 -8.339 -16.422 1.00 92.31 212 GLU A C 1
ATOM 1701 O O . GLU A 1 212 ? 18.739 -7.915 -16.723 1.00 92.31 212 GLU A O 1
ATOM 1706 N N . ILE A 1 213 ? 16.711 -7.567 -15.826 1.00 93.12 213 ILE A N 1
ATOM 1707 C CA . ILE A 1 213 ? 16.877 -6.121 -15.588 1.00 93.12 213 IL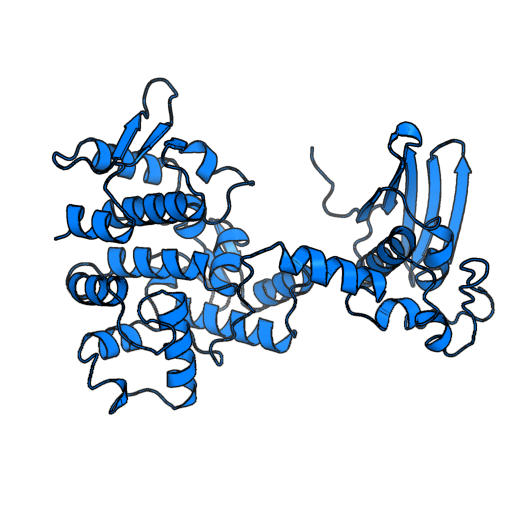E A CA 1
ATOM 1708 C C . ILE A 1 213 ? 17.733 -5.821 -14.350 1.00 93.12 213 ILE A C 1
ATOM 1710 O O . ILE A 1 213 ? 18.463 -4.831 -14.335 1.00 93.12 213 ILE A O 1
ATOM 1714 N N . TYR A 1 214 ? 17.654 -6.649 -13.305 1.00 90.50 214 TYR A N 1
ATOM 1715 C CA . TYR A 1 214 ? 18.168 -6.327 -11.966 1.00 90.50 214 TYR A CA 1
ATOM 1716 C C . TYR A 1 214 ? 19.651 -5.946 -11.926 1.00 90.50 214 TYR A C 1
ATOM 1718 O O . TYR A 1 214 ? 20.047 -5.106 -11.120 1.00 90.50 214 TYR A O 1
ATOM 1726 N N . ILE A 1 215 ? 20.464 -6.555 -12.790 1.00 82.75 215 ILE A N 1
ATOM 1727 C CA . ILE A 1 215 ? 21.909 -6.304 -12.850 1.00 82.75 215 ILE A CA 1
ATOM 1728 C C . ILE A 1 215 ? 22.208 -4.905 -13.407 1.00 82.75 215 ILE A C 1
ATOM 1730 O O . ILE A 1 215 ? 23.151 -4.258 -12.948 1.00 82.75 215 ILE A O 1
ATOM 1734 N N . ASP A 1 216 ? 21.408 -4.446 -14.370 1.00 87.75 216 ASP A N 1
ATOM 1735 C CA . ASP A 1 216 ? 21.670 -3.227 -15.136 1.00 87.75 216 ASP A CA 1
ATOM 1736 C C . ASP A 1 216 ? 20.898 -2.012 -14.598 1.00 87.75 216 ASP A C 1
ATOM 1738 O O . ASP A 1 216 ? 21.415 -0.894 -14.634 1.00 87.75 216 ASP A O 1
ATOM 1742 N N . ASP A 1 217 ? 19.683 -2.214 -14.072 1.00 91.62 217 ASP A N 1
ATOM 1743 C CA . ASP A 1 217 ? 18.821 -1.135 -13.581 1.00 91.62 217 ASP A CA 1
ATOM 1744 C C . ASP A 1 217 ? 18.068 -1.519 -12.295 1.00 91.62 217 ASP A C 1
ATOM 1746 O O . ASP A 1 217 ? 16.944 -2.045 -12.281 1.00 91.62 217 ASP A O 1
ATOM 1750 N N . ILE A 1 218 ? 18.710 -1.214 -11.166 1.00 91.00 218 ILE A N 1
ATOM 1751 C CA . ILE A 1 218 ? 18.137 -1.418 -9.837 1.00 91.00 218 ILE A CA 1
ATOM 1752 C C . ILE A 1 218 ? 16.926 -0.508 -9.579 1.00 91.00 218 ILE A C 1
ATOM 1754 O O . ILE A 1 218 ? 15.978 -0.938 -8.916 1.00 91.00 218 ILE A O 1
ATOM 1758 N N . ASN A 1 219 ? 16.919 0.717 -10.117 1.00 93.25 219 ASN A N 1
ATOM 1759 C CA . ASN A 1 219 ? 15.834 1.673 -9.899 1.00 93.25 219 ASN A CA 1
ATOM 1760 C C . ASN A 1 219 ? 14.557 1.159 -10.548 1.00 93.25 219 ASN A C 1
ATOM 1762 O O . ASN A 1 219 ? 13.553 0.975 -9.855 1.00 93.25 219 ASN A O 1
ATOM 1766 N N . LEU A 1 220 ? 14.632 0.829 -11.841 1.00 96.88 220 LEU A N 1
ATOM 1767 C CA . LEU A 1 220 ? 13.526 0.224 -12.568 1.00 96.88 220 LEU A CA 1
ATOM 1768 C C . LEU A 1 220 ? 13.042 -1.036 -11.849 1.00 96.88 220 LEU A C 1
ATOM 1770 O O . LEU A 1 220 ? 11.851 -1.174 -11.583 1.00 96.88 220 LEU A O 1
ATOM 1774 N N . THR A 1 221 ? 13.948 -1.932 -11.452 1.00 96.75 221 THR A N 1
ATOM 1775 C CA . THR A 1 221 ? 13.559 -3.177 -10.772 1.00 96.75 221 THR A CA 1
ATOM 1776 C C . THR A 1 221 ? 12.699 -2.919 -9.532 1.00 96.75 221 THR A C 1
ATOM 1778 O O . THR A 1 221 ? 11.640 -3.532 -9.369 1.00 96.75 221 THR A O 1
ATOM 1781 N N . TRP A 1 222 ? 13.097 -1.986 -8.665 1.00 97.50 222 TRP A N 1
ATOM 1782 C CA . TRP A 1 222 ? 12.336 -1.695 -7.449 1.00 97.50 222 TRP A CA 1
ATOM 1783 C C . TRP A 1 222 ? 11.071 -0.867 -7.696 1.00 97.50 222 TRP A C 1
ATOM 1785 O O . TRP A 1 222 ? 10.089 -1.067 -6.976 1.00 97.50 222 TRP A O 1
ATOM 1795 N N . GLU A 1 223 ? 11.035 -0.017 -8.726 1.00 98.19 223 GLU A N 1
ATOM 1796 C CA . GLU A 1 223 ? 9.807 0.643 -9.198 1.00 98.19 223 GLU A CA 1
ATOM 1797 C C . GLU A 1 223 ? 8.747 -0.389 -9.623 1.00 98.19 223 GLU A C 1
ATOM 1799 O O . GLU A 1 223 ? 7.571 -0.281 -9.251 1.00 98.19 223 GLU A O 1
ATOM 1804 N N . LEU A 1 224 ? 9.163 -1.431 -10.351 1.00 98.38 224 LEU A N 1
ATOM 1805 C CA . LEU A 1 224 ? 8.295 -2.529 -10.781 1.00 98.38 224 LEU A CA 1
ATOM 1806 C C . LEU A 1 224 ? 7.810 -3.369 -9.589 1.00 98.38 224 LEU A C 1
ATOM 1808 O O . LEU A 1 224 ? 6.609 -3.629 -9.456 1.00 98.38 224 LEU A O 1
ATOM 1812 N N . ILE A 1 225 ? 8.723 -3.748 -8.686 1.00 98.44 225 ILE A N 1
ATOM 1813 C CA . ILE A 1 225 ? 8.402 -4.531 -7.482 1.00 98.44 225 ILE A CA 1
ATOM 1814 C C . ILE A 1 225 ? 7.408 -3.781 -6.590 1.00 98.44 225 ILE A C 1
ATOM 1816 O O . ILE A 1 225 ? 6.387 -4.353 -6.198 1.00 98.44 225 ILE A O 1
ATOM 1820 N N . VAL A 1 226 ? 7.668 -2.507 -6.264 1.00 98.12 226 VAL A N 1
ATOM 1821 C CA . VAL A 1 226 ? 6.781 -1.739 -5.375 1.00 98.12 226 VAL A CA 1
ATOM 1822 C C . VAL A 1 226 ? 5.414 -1.507 -6.017 1.00 98.12 226 VAL A C 1
ATOM 1824 O O . VAL A 1 226 ? 4.404 -1.551 -5.315 1.00 98.12 226 VAL A O 1
ATOM 1827 N N . THR A 1 227 ? 5.368 -1.343 -7.346 1.00 98.06 227 THR A N 1
ATOM 1828 C CA . THR A 1 227 ? 4.112 -1.230 -8.094 1.00 98.06 227 THR A CA 1
ATOM 1829 C C . THR A 1 227 ? 3.253 -2.473 -7.896 1.00 98.06 227 THR A C 1
ATOM 1831 O O . THR A 1 227 ? 2.105 -2.347 -7.478 1.00 98.06 227 THR A O 1
ATOM 1834 N N . ASN A 1 228 ? 3.792 -3.676 -8.108 1.00 97.88 228 ASN A N 1
ATOM 1835 C CA . ASN A 1 228 ? 3.025 -4.910 -7.902 1.00 97.88 228 ASN A CA 1
ATOM 1836 C C . ASN A 1 228 ? 2.633 -5.114 -6.437 1.00 97.88 228 ASN A C 1
ATOM 1838 O O . ASN A 1 228 ? 1.480 -5.430 -6.137 1.00 97.88 228 ASN A O 1
ATOM 1842 N N . LEU A 1 229 ? 3.556 -4.849 -5.509 1.00 97.69 229 LEU A N 1
ATOM 1843 C CA . LEU A 1 229 ? 3.260 -4.932 -4.082 1.00 97.69 229 LEU A CA 1
ATOM 1844 C C . LEU A 1 229 ? 2.125 -3.987 -3.673 1.00 97.69 229 LEU A C 1
ATOM 1846 O O . LEU A 1 229 ? 1.310 -4.368 -2.839 1.00 97.69 229 LEU A O 1
ATOM 1850 N N . ALA A 1 230 ? 2.007 -2.797 -4.261 1.00 96.06 230 ALA A N 1
ATOM 1851 C CA . ALA A 1 230 ? 0.892 -1.897 -3.975 1.00 96.06 230 ALA A CA 1
ATOM 1852 C C . ALA A 1 230 ? -0.478 -2.470 -4.394 1.00 96.06 230 ALA A C 1
ATOM 1854 O O . ALA A 1 230 ? -1.486 -2.113 -3.793 1.00 96.06 230 ALA A O 1
ATOM 1855 N N . TYR A 1 231 ? -0.541 -3.402 -5.351 1.00 93.00 231 TYR A N 1
ATOM 1856 C CA . TYR A 1 231 ? -1.793 -4.067 -5.737 1.00 93.00 231 TYR A CA 1
ATOM 1857 C C . TYR A 1 231 ? -2.127 -5.304 -4.894 1.00 93.00 231 TYR A C 1
ATOM 1859 O O . TYR A 1 231 ? -3.306 -5.627 -4.724 1.00 93.00 231 TYR A O 1
ATOM 1867 N N . HIS A 1 232 ? -1.121 -6.011 -4.371 1.00 93.50 232 HIS A N 1
ATOM 1868 C CA . HIS A 1 232 ? -1.326 -7.325 -3.742 1.00 93.50 232 HIS A CA 1
ATOM 1869 C C . HIS A 1 232 ? -0.972 -7.377 -2.251 1.00 93.50 232 HIS A C 1
ATOM 1871 O O . HIS A 1 232 ? -1.542 -8.182 -1.518 1.00 93.50 232 HIS A O 1
ATOM 1877 N N . SER A 1 233 ? -0.097 -6.496 -1.766 1.00 95.88 233 SER A N 1
ATOM 1878 C CA . SER A 1 233 ? 0.273 -6.394 -0.355 1.00 95.88 233 SER A CA 1
ATOM 1879 C C . SER A 1 233 ? -0.542 -5.309 0.339 1.00 95.88 233 SER A C 1
ATOM 1881 O O . SER A 1 233 ? -0.330 -4.115 0.124 1.00 95.88 233 SER A O 1
ATOM 1883 N N . PHE A 1 234 ? -1.419 -5.722 1.261 1.00 95.19 234 PHE A N 1
ATOM 1884 C CA . PHE A 1 234 ? -2.213 -4.798 2.079 1.00 95.19 234 PHE A CA 1
ATOM 1885 C C . PHE A 1 234 ? -1.351 -3.709 2.731 1.00 95.19 234 PHE A C 1
ATOM 1887 O O . PHE A 1 234 ? -1.716 -2.540 2.710 1.00 95.19 234 PHE A O 1
ATOM 1894 N N . ILE A 1 235 ? -0.210 -4.078 3.321 1.00 97.06 235 ILE A N 1
ATOM 1895 C CA . ILE A 1 235 ? 0.581 -3.130 4.111 1.00 97.06 235 ILE A CA 1
ATOM 1896 C C . ILE A 1 235 ? 1.324 -2.110 3.236 1.00 97.06 235 ILE A C 1
ATOM 1898 O O . ILE A 1 235 ? 1.482 -0.964 3.653 1.00 97.06 235 ILE A O 1
ATOM 1902 N N . VAL A 1 236 ? 1.727 -2.497 2.019 1.00 97.75 236 VAL A N 1
ATOM 1903 C CA . VAL A 1 236 ? 2.368 -1.590 1.052 1.00 97.75 236 VAL A CA 1
ATOM 1904 C C . VAL A 1 236 ? 1.324 -0.660 0.437 1.00 97.75 236 VAL A C 1
ATOM 1906 O O . VAL A 1 236 ? 1.511 0.556 0.474 1.00 97.75 236 VAL A O 1
ATOM 1909 N N . ASN A 1 237 ? 0.189 -1.208 -0.017 1.00 95.69 237 ASN A N 1
ATOM 1910 C CA . ASN A 1 237 ? -0.961 -0.429 -0.486 1.00 95.69 237 ASN A CA 1
ATOM 1911 C C . ASN A 1 237 ? -1.400 0.614 0.549 1.00 95.69 237 ASN A C 1
ATOM 1913 O O . ASN A 1 237 ? -1.554 1.799 0.243 1.00 95.69 237 ASN A O 1
ATOM 1917 N N . TRP A 1 238 ? -1.587 0.161 1.792 1.00 95.75 238 TRP A N 1
ATOM 1918 C CA . TRP A 1 238 ? -2.061 1.005 2.872 1.00 95.75 238 TRP A CA 1
ATOM 1919 C C . TRP A 1 238 ? -1.089 2.151 3.126 1.00 95.75 238 TRP A C 1
ATOM 1921 O O . TRP A 1 238 ? -1.523 3.298 3.209 1.00 95.75 238 TRP A O 1
ATOM 1931 N N . PHE A 1 239 ? 0.214 1.867 3.202 1.00 97.56 239 PHE A N 1
ATOM 1932 C CA . PHE A 1 239 ? 1.218 2.905 3.405 1.00 97.56 239 PHE A CA 1
ATOM 1933 C C . PHE A 1 239 ? 1.204 3.926 2.264 1.00 97.56 239 PHE A C 1
ATOM 1935 O O . PHE A 1 239 ? 1.075 5.120 2.530 1.00 97.56 239 PHE A O 1
ATOM 1942 N N . ALA A 1 240 ? 1.249 3.463 1.010 1.00 95.75 240 ALA A N 1
ATOM 1943 C CA . ALA A 1 240 ? 1.247 4.332 -0.164 1.00 95.75 240 ALA A CA 1
ATOM 1944 C C . ALA A 1 240 ? 0.003 5.237 -0.228 1.00 95.75 240 ALA A C 1
ATOM 1946 O O . ALA A 1 240 ? 0.100 6.401 -0.609 1.00 95.75 240 ALA A O 1
ATOM 1947 N N . SER A 1 241 ? -1.152 4.728 0.200 1.00 92.94 241 SER A N 1
ATOM 1948 C CA . SER A 1 241 ? -2.428 5.450 0.128 1.00 92.94 241 SER A CA 1
ATOM 1949 C C . SER A 1 241 ? -2.707 6.343 1.341 1.00 92.94 241 SER A C 1
ATOM 1951 O O . SER A 1 241 ? -3.538 7.244 1.266 1.00 92.94 241 SER A O 1
ATOM 1953 N N . ASN A 1 242 ? -2.057 6.092 2.484 1.00 93.88 242 ASN A N 1
ATOM 1954 C CA . ASN A 1 242 ? -2.370 6.770 3.748 1.00 93.88 242 ASN A CA 1
ATOM 1955 C C . ASN A 1 242 ? -1.225 7.638 4.283 1.00 93.88 242 ASN A C 1
ATOM 1957 O O . ASN A 1 242 ? -1.460 8.445 5.182 1.00 93.88 242 ASN A O 1
ATOM 1961 N N . VAL A 1 243 ? 0.008 7.484 3.812 1.00 95.44 243 VAL A N 1
ATOM 1962 C CA . VAL A 1 243 ? 1.135 8.334 4.220 1.00 95.44 243 VAL A CA 1
ATOM 1963 C C . VAL A 1 243 ? 1.472 9.256 3.060 1.00 95.44 243 VAL A C 1
ATOM 1965 O O . VAL A 1 243 ? 2.020 8.804 2.062 1.00 95.44 243 VAL A O 1
ATOM 1968 N N . SER A 1 244 ? 1.122 10.536 3.162 1.00 93.44 244 SER A N 1
ATOM 1969 C CA . SER A 1 244 ? 1.369 11.500 2.084 1.00 93.44 244 SER A CA 1
ATOM 1970 C C . SER A 1 244 ? 2.860 11.794 1.915 1.00 93.44 244 SER A C 1
ATOM 1972 O O . SER A 1 244 ? 3.634 11.710 2.868 1.00 93.44 244 SER A O 1
ATOM 1974 N N . VAL A 1 245 ? 3.263 12.207 0.714 1.00 94.56 245 VAL A N 1
ATOM 1975 C CA . VAL A 1 245 ? 4.590 12.799 0.493 1.00 94.56 245 VAL A CA 1
ATOM 1976 C C . VAL A 1 245 ? 4.762 14.026 1.406 1.00 94.56 245 VAL A C 1
ATOM 1978 O O . VAL A 1 245 ? 3.837 14.821 1.580 1.00 94.56 245 VAL A O 1
ATOM 1981 N N . GLY A 1 246 ? 5.923 14.138 2.045 1.00 94.44 246 GLY A N 1
ATOM 1982 C CA . GLY A 1 246 ? 6.249 15.108 3.091 1.00 94.44 246 GLY A CA 1
ATOM 1983 C C . GLY A 1 246 ? 5.756 14.733 4.496 1.00 94.44 246 GLY A C 1
ATOM 1984 O O . GLY A 1 246 ? 6.048 15.451 5.453 1.00 94.44 246 GLY A O 1
ATOM 1985 N N . GLN A 1 247 ? 5.013 13.632 4.666 1.00 93.62 247 GLN A N 1
ATOM 1986 C CA . GLN A 1 247 ? 4.493 13.232 5.971 1.00 93.62 247 GLN A CA 1
ATOM 1987 C C . GLN A 1 247 ? 5.533 12.439 6.770 1.00 93.62 247 GLN A C 1
ATOM 1989 O O . GLN A 1 247 ? 6.000 11.378 6.349 1.00 93.62 247 GLN A O 1
ATOM 1994 N N . ALA A 1 248 ? 5.837 12.928 7.973 1.00 94.19 248 ALA A N 1
ATOM 1995 C CA . ALA A 1 248 ? 6.614 12.180 8.949 1.00 94.19 248 ALA A CA 1
ATOM 1996 C C . ALA A 1 248 ? 5.792 11.034 9.555 1.00 94.19 248 ALA A C 1
ATOM 1998 O O . ALA A 1 248 ? 4.596 11.179 9.826 1.00 94.19 248 ALA A O 1
ATOM 1999 N N . TYR A 1 249 ? 6.449 9.911 9.818 1.00 95.94 249 TYR A N 1
ATOM 2000 C CA . TYR A 1 249 ? 5.853 8.756 10.468 1.00 95.94 249 TYR A CA 1
ATOM 2001 C C . TYR A 1 249 ? 6.870 8.008 11.334 1.00 95.94 249 TYR A C 1
ATOM 2003 O O . TYR A 1 249 ? 8.087 8.101 11.166 1.00 95.94 249 TYR A O 1
ATOM 2011 N N . ASP A 1 250 ? 6.341 7.222 12.262 1.00 95.50 250 ASP A N 1
ATOM 2012 C CA . ASP A 1 250 ? 7.091 6.233 13.024 1.00 95.50 250 ASP A CA 1
ATOM 2013 C C . ASP A 1 250 ? 6.318 4.909 13.050 1.00 95.50 250 ASP A C 1
ATOM 2015 O O . ASP A 1 250 ? 5.149 4.831 12.670 1.00 95.50 250 ASP A O 1
ATOM 2019 N N . LYS A 1 251 ? 6.952 3.832 13.512 1.00 95.38 251 LYS A N 1
ATOM 2020 C CA . LYS A 1 251 ? 6.297 2.520 13.564 1.00 95.38 251 LYS A CA 1
ATOM 2021 C C . LYS A 1 251 ? 4.975 2.544 14.353 1.00 95.38 251 LYS A C 1
ATOM 2023 O O . LYS A 1 251 ? 4.009 1.901 13.950 1.00 95.38 251 LYS A O 1
ATOM 2028 N N . LYS A 1 252 ? 4.928 3.281 15.466 1.00 95.00 252 LYS A N 1
ATOM 2029 C CA . LYS A 1 252 ? 3.802 3.255 16.406 1.00 95.00 252 LYS A CA 1
ATOM 2030 C C . LYS A 1 252 ? 2.569 3.961 15.837 1.00 95.00 252 LYS A C 1
ATOM 2032 O O . LYS A 1 252 ? 1.464 3.435 15.920 1.00 95.00 252 LYS A O 1
ATOM 2037 N N . SER A 1 253 ? 2.779 5.114 15.218 1.00 95.12 253 SER A N 1
ATOM 2038 C CA . SER A 1 253 ? 1.760 5.899 14.527 1.00 95.12 253 SER A CA 1
ATOM 2039 C C . SER A 1 253 ? 1.159 5.149 13.340 1.00 95.12 253 SER A C 1
ATOM 2041 O O . SER A 1 253 ? -0.050 5.224 13.142 1.00 95.12 253 SER A O 1
ATOM 2043 N N . LEU A 1 254 ? 1.948 4.376 12.581 1.00 97.06 254 LEU A N 1
ATOM 2044 C CA . LEU A 1 254 ? 1.393 3.513 11.531 1.00 97.06 254 LEU A CA 1
ATOM 2045 C C . LEU A 1 254 ? 0.477 2.432 12.126 1.00 97.06 254 LEU A C 1
ATOM 2047 O O . LEU A 1 254 ? -0.646 2.256 11.657 1.00 97.06 254 LEU A O 1
ATOM 2051 N N . GLU A 1 255 ? 0.926 1.740 13.180 1.00 96.00 255 GLU A N 1
ATOM 2052 C CA . GLU A 1 255 ? 0.127 0.717 13.874 1.00 96.00 255 GLU A CA 1
ATOM 2053 C C . GLU A 1 255 ? -1.206 1.277 14.380 1.00 96.00 255 GLU A C 1
ATOM 2055 O O . GLU A 1 255 ? -2.258 0.685 14.130 1.00 96.00 255 GLU A O 1
ATOM 2060 N N . ASP A 1 256 ? -1.167 2.418 15.072 1.00 91.25 256 ASP A N 1
ATOM 2061 C CA . ASP A 1 256 ? -2.354 3.025 15.674 1.00 91.25 256 ASP A CA 1
ATOM 2062 C C . ASP A 1 256 ? -3.361 3.452 14.600 1.00 91.25 256 ASP A C 1
ATOM 2064 O O . ASP A 1 256 ? -4.539 3.109 14.699 1.00 91.25 256 ASP A O 1
ATOM 2068 N N . ARG A 1 257 ? -2.894 4.063 13.503 1.00 91.69 257 ARG A N 1
ATOM 2069 C CA . ARG A 1 257 ? -3.755 4.457 12.378 1.00 91.69 257 ARG A CA 1
ATOM 2070 C C . ARG A 1 257 ? -4.440 3.265 11.705 1.00 91.69 257 ARG A C 1
ATOM 2072 O O . ARG A 1 257 ? -5.625 3.351 11.390 1.00 91.69 257 ARG A O 1
ATOM 2079 N N . ILE A 1 258 ? -3.735 2.150 11.488 1.00 91.75 258 ILE A N 1
ATOM 2080 C CA . ILE A 1 258 ? -4.335 0.940 10.891 1.00 91.75 258 ILE A CA 1
ATOM 2081 C C . ILE A 1 258 ? -5.398 0.350 11.830 1.00 91.75 258 ILE A C 1
ATOM 2083 O O . ILE A 1 258 ? -6.481 -0.039 11.387 1.00 91.75 258 ILE A O 1
ATOM 2087 N N . VAL A 1 259 ? -5.110 0.295 13.135 1.00 85.81 259 VAL A N 1
ATOM 2088 C CA . VAL A 1 259 ? -6.054 -0.213 14.143 1.00 85.81 259 VAL A CA 1
ATOM 2089 C C . VAL A 1 259 ? -7.303 0.671 14.226 1.00 85.81 259 VAL A C 1
ATOM 2091 O O . VAL A 1 259 ? -8.418 0.150 14.273 1.00 85.81 259 VAL A O 1
ATOM 2094 N N . GLU A 1 260 ? -7.145 1.995 14.192 1.00 81.75 260 GLU A N 1
ATOM 2095 C CA . GLU A 1 260 ? -8.249 2.966 14.227 1.00 81.75 260 GLU A CA 1
ATOM 2096 C C . GLU A 1 260 ? -9.194 2.850 13.023 1.00 81.75 260 GLU A C 1
ATOM 2098 O O . GLU A 1 260 ? -10.410 3.038 13.162 1.00 81.75 260 GLU A O 1
ATOM 2103 N N . GLN A 1 261 ? -8.662 2.480 11.854 1.00 83.56 261 GLN A N 1
ATOM 2104 C CA . GLN A 1 261 ? -9.455 2.226 10.649 1.00 83.56 261 GLN A CA 1
ATOM 2105 C C . GLN A 1 261 ? -10.317 0.955 10.745 1.00 83.56 261 GLN A C 1
ATOM 2107 O O . GLN A 1 261 ? -11.276 0.810 9.985 1.00 83.56 261 GLN A O 1
ATOM 2112 N N . GLY A 1 262 ? -10.042 0.062 11.701 1.00 74.69 262 GLY A N 1
ATOM 2113 C CA . GLY A 1 262 ? -10.846 -1.139 11.936 1.00 74.69 262 GLY A CA 1
ATOM 2114 C C . GLY A 1 262 ? -10.660 -2.214 10.866 1.00 74.69 262 GLY A C 1
ATOM 2115 O O . GLY A 1 262 ? -11.636 -2.839 10.447 1.00 74.69 262 GLY A O 1
ATOM 2116 N N . VAL A 1 263 ? -9.419 -2.403 10.412 1.00 82.19 263 VAL A N 1
ATOM 2117 C CA . VAL A 1 263 ? -9.032 -3.477 9.485 1.00 82.19 263 VAL A CA 1
ATOM 2118 C C . VAL A 1 263 ? -9.303 -4.846 10.115 1.00 82.19 263 VAL A C 1
ATOM 2120 O O . VAL A 1 263 ? -9.060 -5.045 11.304 1.00 82.19 263 VAL A O 1
ATOM 2123 N N . ASP A 1 264 ? -9.793 -5.796 9.311 1.00 80.44 264 ASP A N 1
ATOM 2124 C CA . ASP A 1 264 ? -10.132 -7.165 9.731 1.00 80.44 264 ASP A CA 1
ATOM 2125 C C . ASP A 1 264 ? -8.865 -8.019 9.953 1.00 80.44 264 ASP A C 1
ATOM 2127 O O . ASP A 1 264 ? -8.508 -8.900 9.168 1.00 80.44 264 ASP A O 1
ATOM 2131 N N . ALA A 1 265 ? -8.114 -7.684 11.004 1.00 85.12 265 ALA A N 1
ATOM 2132 C CA . ALA A 1 265 ? -6.929 -8.395 11.458 1.00 85.12 265 ALA A CA 1
ATOM 2133 C C . ALA A 1 265 ? -6.687 -8.152 12.951 1.00 85.12 265 ALA A C 1
ATOM 2135 O O . ALA A 1 265 ? -6.992 -7.091 13.496 1.00 85.12 265 ALA A O 1
ATOM 2136 N N . SER A 1 266 ? -6.080 -9.129 13.631 1.00 88.81 266 SER A N 1
ATOM 2137 C CA . SER A 1 266 ? -5.694 -8.938 15.030 1.00 88.81 266 SER A CA 1
ATOM 2138 C C . SER A 1 266 ? -4.668 -7.807 15.157 1.00 88.81 266 SER A C 1
ATOM 2140 O O . SER A 1 266 ? -3.802 -7.650 14.291 1.00 88.81 266 SER A O 1
ATOM 2142 N N . LYS A 1 267 ? -4.687 -7.083 16.283 1.00 90.38 267 LYS A N 1
ATOM 2143 C CA . LYS A 1 267 ? -3.672 -6.061 16.591 1.00 90.38 267 LYS A CA 1
ATOM 2144 C C . LYS A 1 267 ? -2.250 -6.599 16.405 1.00 90.38 267 LYS A C 1
ATOM 2146 O O . LYS A 1 267 ? -1.410 -5.936 15.811 1.00 90.38 267 LYS A O 1
ATOM 2151 N N . LYS A 1 268 ? -1.998 -7.836 16.845 1.00 93.25 268 LYS A N 1
ATOM 2152 C CA . LYS A 1 268 ? -0.683 -8.470 16.715 1.00 93.25 268 LYS A CA 1
ATOM 2153 C C . LYS A 1 268 ? -0.284 -8.706 15.255 1.00 93.25 268 LYS A C 1
ATOM 2155 O O . LYS A 1 268 ? 0.879 -8.544 14.901 1.00 93.25 268 LYS A O 1
ATOM 2160 N N . THR A 1 269 ? -1.237 -9.081 14.404 1.00 93.94 269 THR A N 1
ATOM 2161 C CA . THR A 1 269 ? -1.012 -9.237 12.960 1.00 93.94 269 THR A CA 1
ATOM 2162 C C . THR A 1 269 ? -0.656 -7.899 12.317 1.00 93.94 269 THR A C 1
ATOM 2164 O O . THR A 1 269 ? 0.273 -7.855 11.515 1.00 93.94 269 THR A O 1
ATOM 2167 N N . ILE A 1 270 ? -1.335 -6.817 12.712 1.00 95.06 270 ILE A N 1
ATOM 2168 C CA . ILE A 1 270 ? -1.053 -5.453 12.244 1.00 95.06 270 ILE A CA 1
ATOM 2169 C C . ILE A 1 270 ? 0.353 -5.014 12.673 1.00 95.06 270 ILE A C 1
ATOM 2171 O O . ILE A 1 270 ? 1.152 -4.648 11.819 1.00 95.06 270 ILE A O 1
ATOM 2175 N N . GLU A 1 271 ? 0.699 -5.136 13.960 1.00 97.00 271 GLU A N 1
ATOM 2176 C CA . GLU A 1 271 ? 2.046 -4.829 14.482 1.00 97.00 271 GLU A CA 1
ATOM 2177 C C . GLU A 1 271 ? 3.144 -5.586 13.717 1.00 97.00 271 GLU A C 1
ATOM 2179 O O . GLU A 1 271 ? 4.197 -5.037 13.387 1.00 97.00 271 GLU A O 1
ATOM 2184 N N . ASN A 1 272 ? 2.895 -6.860 13.404 1.00 97.50 272 ASN A N 1
ATOM 2185 C CA . ASN A 1 272 ?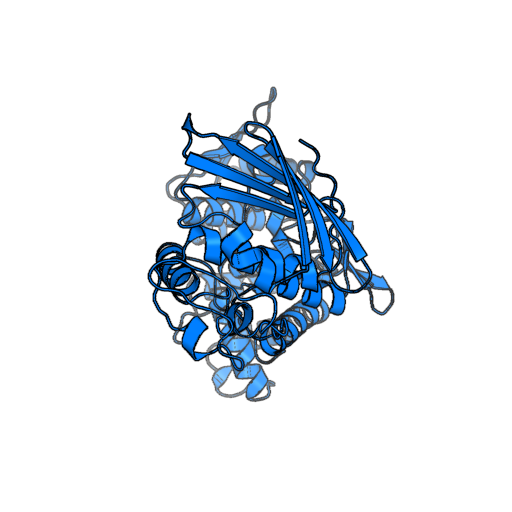 3.830 -7.690 12.655 1.00 97.50 272 ASN A CA 1
ATOM 2186 C C . ASN A 1 272 ? 3.943 -7.268 11.177 1.00 97.50 272 ASN A C 1
ATOM 2188 O O . ASN A 1 272 ? 5.046 -7.291 10.633 1.00 97.50 272 ASN A O 1
ATOM 2192 N N . ALA A 1 273 ? 2.840 -6.870 10.536 1.00 97.88 273 ALA A N 1
ATOM 2193 C CA . ALA A 1 273 ? 2.844 -6.359 9.165 1.00 97.88 273 ALA A CA 1
ATOM 2194 C C . ALA A 1 273 ? 3.580 -5.015 9.070 1.00 97.88 273 ALA A C 1
ATOM 2196 O O . ALA A 1 273 ? 4.445 -4.853 8.212 1.00 97.88 273 ALA A O 1
ATOM 2197 N N . VAL A 1 274 ? 3.323 -4.086 10.000 1.00 98.19 274 VAL A N 1
ATOM 2198 C CA . VAL A 1 274 ? 4.065 -2.817 10.083 1.00 98.19 274 VAL A CA 1
ATOM 2199 C C . VAL A 1 274 ? 5.550 -3.083 10.341 1.00 98.19 274 VAL A C 1
ATOM 2201 O O . VAL A 1 274 ? 6.403 -2.454 9.722 1.00 98.19 274 VAL A O 1
ATOM 2204 N N . ALA A 1 275 ? 5.892 -4.052 11.201 1.00 98.12 275 ALA A N 1
ATOM 2205 C CA . ALA A 1 275 ? 7.284 -4.451 11.404 1.00 98.12 275 ALA A CA 1
ATOM 2206 C C . ALA A 1 275 ? 7.952 -4.914 10.097 1.00 98.12 275 ALA A C 1
ATOM 2208 O O . ALA A 1 275 ? 9.051 -4.453 9.794 1.00 98.12 275 ALA A O 1
ATOM 2209 N N . ALA A 1 276 ? 7.279 -5.761 9.314 1.00 98.44 276 ALA A N 1
ATOM 2210 C CA . ALA A 1 276 ? 7.774 -6.217 8.018 1.00 98.44 276 ALA A CA 1
ATOM 2211 C C . ALA A 1 276 ? 7.962 -5.050 7.032 1.00 98.44 276 ALA A C 1
ATOM 2213 O O . ALA A 1 276 ? 9.019 -4.940 6.418 1.00 98.44 276 ALA A O 1
ATOM 2214 N N . LEU A 1 277 ? 6.993 -4.133 6.948 1.00 98.31 277 LEU A N 1
ATOM 2215 C CA . LEU A 1 277 ? 7.085 -2.935 6.108 1.00 98.31 277 LEU A CA 1
ATOM 2216 C C . LEU A 1 277 ? 8.283 -2.053 6.497 1.00 98.31 277 LEU A C 1
ATOM 2218 O O . LEU A 1 277 ? 9.102 -1.704 5.656 1.00 98.31 277 LEU A O 1
ATOM 2222 N N . THR A 1 278 ? 8.433 -1.733 7.785 1.00 96.88 278 THR A N 1
ATOM 2223 C CA . THR A 1 278 ? 9.556 -0.897 8.251 1.00 96.88 278 THR A CA 1
ATOM 2224 C C . THR A 1 278 ? 10.918 -1.558 8.017 1.00 96.88 278 THR A C 1
ATOM 2226 O O . THR A 1 278 ? 11.874 -0.869 7.671 1.00 96.88 278 THR A O 1
ATOM 2229 N N . GLN A 1 279 ? 11.007 -2.890 8.137 1.00 97.38 279 GLN A N 1
ATOM 2230 C CA . GLN A 1 279 ? 12.212 -3.629 7.757 1.00 97.38 279 GLN A CA 1
ATOM 2231 C C . GLN A 1 279 ? 12.471 -3.567 6.252 1.00 97.38 279 GLN A C 1
ATOM 2233 O O . GLN A 1 279 ? 13.623 -3.424 5.865 1.00 97.38 279 GLN A O 1
ATOM 2238 N N . MET A 1 280 ? 11.436 -3.654 5.413 1.00 98.06 280 MET A N 1
ATOM 2239 C CA . MET A 1 280 ? 11.592 -3.543 3.961 1.00 98.06 280 MET A CA 1
ATOM 2240 C C . MET A 1 280 ? 12.225 -2.197 3.609 1.00 98.06 280 MET A C 1
ATOM 2242 O O . MET A 1 280 ? 13.204 -2.162 2.878 1.00 98.06 280 MET A O 1
ATOM 2246 N N . PHE A 1 281 ? 11.764 -1.100 4.210 1.00 97.19 281 PHE A N 1
ATOM 2247 C CA . PHE A 1 281 ? 12.370 0.217 3.984 1.00 97.19 281 PHE A CA 1
ATOM 2248 C C . PHE A 1 281 ? 13.820 0.311 4.475 1.00 97.19 281 PHE A C 1
ATOM 2250 O O . PHE A 1 281 ? 14.613 1.030 3.888 1.00 97.19 281 PHE A O 1
ATOM 2257 N N . SER A 1 282 ? 14.178 -0.408 5.542 1.00 95.62 282 SER A N 1
ATOM 2258 C CA . SER A 1 282 ? 15.537 -0.368 6.107 1.00 95.62 282 SER A CA 1
ATOM 2259 C C . SER A 1 282 ? 16.542 -1.275 5.388 1.00 95.62 282 SER A C 1
ATOM 2261 O O . SER A 1 282 ? 17.742 -1.085 5.551 1.00 95.62 282 SER A O 1
ATOM 2263 N N . TYR A 1 283 ? 16.071 -2.295 4.667 1.00 97.12 283 TYR A N 1
ATOM 2264 C CA . TYR A 1 283 ? 16.912 -3.345 4.077 1.00 97.12 283 TYR A CA 1
ATOM 2265 C C . TYR A 1 283 ? 16.695 -3.520 2.568 1.00 97.12 283 TYR A C 1
ATOM 2267 O O . TYR A 1 283 ? 17.112 -4.528 1.999 1.00 97.12 283 TYR A O 1
ATOM 2275 N N . SER A 1 284 ? 16.007 -2.578 1.927 1.00 96.88 284 SER A N 1
ATOM 2276 C CA . SER A 1 284 ? 15.865 -2.522 0.475 1.00 96.88 284 SER A CA 1
ATOM 2277 C C . SER A 1 284 ? 15.921 -1.073 -0.011 1.00 96.88 284 SER A C 1
ATOM 2279 O O . SER A 1 284 ? 15.626 -0.159 0.770 1.00 96.88 284 SER A O 1
ATOM 2281 N N . PRO A 1 285 ? 16.194 -0.855 -1.307 1.00 95.62 285 PRO A N 1
ATOM 2282 C CA . PRO A 1 285 ? 16.175 0.468 -1.918 1.00 95.62 285 PRO A CA 1
ATOM 2283 C C . PRO A 1 285 ? 14.848 1.218 -1.752 1.00 95.62 285 PRO A C 1
ATOM 2285 O O . PRO A 1 285 ? 14.832 2.440 -1.812 1.00 95.62 285 PRO A O 1
ATOM 2288 N N . VAL A 1 286 ? 13.726 0.549 -1.461 1.00 97.44 286 VAL A N 1
ATOM 2289 C CA . VAL A 1 286 ? 12.422 1.224 -1.327 1.00 97.44 286 VAL A CA 1
ATOM 2290 C C . VAL A 1 286 ? 12.440 2.372 -0.308 1.00 97.44 286 VAL A C 1
ATOM 2292 O O . VAL A 1 286 ? 11.808 3.400 -0.541 1.00 97.44 286 VAL A O 1
ATOM 2295 N N . GLY A 1 287 ? 13.175 2.239 0.801 1.00 96.25 287 GLY A N 1
ATOM 2296 C CA . GLY A 1 287 ? 13.245 3.293 1.816 1.00 96.25 287 GLY A CA 1
ATOM 2297 C C . GLY A 1 287 ? 13.969 4.553 1.342 1.00 96.25 287 GLY A C 1
ATOM 2298 O O . GLY A 1 287 ? 13.383 5.636 1.367 1.00 96.25 287 GLY A O 1
ATOM 2299 N N . GLU A 1 288 ? 15.231 4.408 0.933 1.00 94.12 288 GLU A N 1
ATOM 2300 C CA . GLU A 1 288 ? 16.123 5.533 0.616 1.00 94.12 288 GLU A CA 1
ATOM 2301 C C . GLU A 1 288 ? 16.077 5.952 -0.858 1.00 94.12 288 GLU A C 1
ATOM 2303 O O . GLU A 1 288 ? 16.053 7.152 -1.133 1.00 94.12 288 GLU A O 1
ATOM 2308 N N . LEU A 1 289 ? 16.030 4.990 -1.787 1.00 94.31 289 LEU A N 1
ATOM 2309 C CA . LEU A 1 289 ? 15.993 5.232 -3.232 1.00 94.31 289 LEU A CA 1
ATOM 2310 C C . LEU A 1 289 ? 14.601 5.708 -3.663 1.00 94.31 289 LEU A C 1
ATOM 2312 O O . LEU A 1 289 ? 14.465 6.805 -4.191 1.00 94.31 289 LEU A O 1
ATOM 2316 N N . LEU A 1 290 ? 13.553 4.929 -3.362 1.00 96.88 290 LEU A N 1
ATOM 2317 C CA . LEU A 1 290 ? 12.164 5.288 -3.707 1.00 96.88 290 LEU A CA 1
ATOM 2318 C C . LEU A 1 290 ? 11.509 6.224 -2.682 1.00 96.88 290 LEU A C 1
ATOM 2320 O O . LEU A 1 290 ? 10.308 6.482 -2.750 1.00 96.88 290 LEU A O 1
ATOM 2324 N N . ARG A 1 291 ? 12.289 6.725 -1.717 1.00 97.50 291 ARG A N 1
ATOM 2325 C CA . ARG A 1 291 ? 11.889 7.762 -0.756 1.00 97.50 291 ARG A CA 1
ATOM 2326 C C . ARG A 1 291 ? 10.737 7.398 0.182 1.00 97.50 291 ARG A C 1
ATOM 2328 O O . ARG A 1 291 ? 10.147 8.284 0.800 1.00 97.50 291 ARG A O 1
ATOM 2335 N N . TYR A 1 292 ? 10.416 6.114 0.365 1.00 97.31 292 TYR A N 1
ATOM 2336 C CA . TYR A 1 292 ? 9.348 5.721 1.293 1.00 97.31 292 TYR A CA 1
ATOM 2337 C C . TYR A 1 292 ? 9.698 5.981 2.757 1.00 97.31 292 TYR A C 1
ATOM 2339 O O . TYR A 1 292 ? 8.789 6.208 3.551 1.00 97.31 292 TYR A O 1
ATOM 2347 N N . GLY A 1 293 ? 10.982 5.934 3.115 1.00 95.50 293 GLY A N 1
ATOM 2348 C CA . GLY A 1 293 ? 11.428 5.982 4.501 1.00 95.50 293 GLY A CA 1
ATOM 2349 C C . GLY A 1 293 ? 12.773 6.659 4.668 1.00 95.50 293 GLY A C 1
ATOM 2350 O O . GLY A 1 293 ? 13.718 6.038 5.152 1.00 95.50 293 GLY A O 1
ATOM 2351 N N . VAL A 1 294 ? 12.842 7.939 4.307 1.00 95.62 294 VAL A N 1
ATOM 2352 C CA . VAL A 1 294 ? 14.038 8.761 4.508 1.00 95.62 294 VAL A CA 1
ATOM 2353 C C . VAL A 1 294 ? 14.190 9.068 6.005 1.00 95.62 294 VAL A C 1
ATOM 2355 O O . VAL A 1 294 ? 13.236 9.551 6.628 1.00 95.62 294 VAL A O 1
ATOM 2358 N N . PRO A 1 295 ? 15.340 8.774 6.640 1.00 93.31 295 PRO A N 1
ATOM 2359 C CA . PRO A 1 295 ? 15.527 9.029 8.067 1.00 93.31 295 PRO A CA 1
ATOM 2360 C C . PRO A 1 295 ? 15.518 10.531 8.389 1.00 93.31 295 PRO A C 1
ATOM 2362 O O . PRO A 1 295 ? 16.418 11.262 7.989 1.00 93.31 295 PRO A O 1
ATOM 2365 N N . ALA A 1 296 ? 14.549 10.990 9.187 1.00 88.38 296 ALA A N 1
ATOM 2366 C CA . ALA A 1 296 ? 14.537 12.359 9.719 1.00 88.38 296 ALA A CA 1
ATOM 2367 C C . ALA A 1 296 ? 15.214 12.447 11.097 1.00 88.38 296 ALA A C 1
ATOM 2369 O O . ALA A 1 296 ? 15.841 13.445 11.442 1.00 88.38 296 ALA A O 1
ATOM 2370 N N . THR A 1 297 ? 15.087 11.391 11.907 1.00 84.38 297 THR A N 1
ATOM 2371 C CA . THR A 1 297 ? 15.805 11.197 13.180 1.00 84.38 297 THR A CA 1
ATOM 2372 C C . THR A 1 297 ? 16.045 9.701 13.405 1.00 84.38 297 THR A C 1
ATOM 2374 O O . THR A 1 297 ? 15.598 8.875 12.618 1.00 84.38 297 THR A O 1
ATOM 2377 N N . ALA A 1 298 ? 16.668 9.311 14.523 1.00 78.44 298 ALA A N 1
ATOM 2378 C CA . ALA A 1 298 ? 16.923 7.900 14.840 1.00 78.44 298 ALA A CA 1
ATOM 2379 C C . ALA A 1 298 ? 15.666 7.001 14.914 1.00 78.44 298 ALA A C 1
ATOM 2381 O O . ALA A 1 298 ? 15.800 5.781 14.881 1.00 78.44 298 ALA A O 1
ATOM 2382 N N . LYS A 1 299 ? 14.459 7.567 15.079 1.00 81.75 299 LYS A N 1
ATOM 2383 C CA . LYS A 1 299 ? 13.202 6.798 15.206 1.00 81.75 299 LYS A CA 1
ATOM 2384 C C . LYS A 1 299 ? 12.069 7.254 14.283 1.00 81.75 299 LYS A C 1
ATOM 2386 O O . LYS A 1 299 ? 11.051 6.568 14.232 1.00 81.75 299 LYS A O 1
ATOM 2391 N N . ASN A 1 300 ? 12.248 8.369 13.574 1.00 90.75 300 ASN A N 1
ATOM 2392 C CA . ASN A 1 300 ? 11.223 8.948 12.708 1.00 90.75 300 ASN A CA 1
ATOM 2393 C C . ASN A 1 300 ? 11.729 9.002 11.273 1.00 90.75 300 ASN A C 1
ATOM 2395 O O . ASN A 1 300 ? 12.874 9.393 11.028 1.00 90.75 300 ASN A O 1
ATOM 2399 N N . PHE A 1 301 ? 10.833 8.685 10.352 1.00 96.25 301 PHE A N 1
ATOM 2400 C CA . PHE A 1 301 ? 11.066 8.693 8.918 1.00 96.25 301 PHE A CA 1
ATOM 2401 C C . PHE A 1 301 ? 10.115 9.680 8.253 1.00 96.25 301 PHE A C 1
ATOM 2403 O O . PHE A 1 301 ? 9.088 10.045 8.827 1.00 96.25 301 PHE A O 1
ATOM 2410 N N . VAL A 1 302 ? 10.453 10.110 7.047 1.00 96.19 302 VAL A N 1
ATOM 2411 C CA . VAL A 1 302 ? 9.588 10.918 6.191 1.00 96.19 302 VAL A CA 1
ATOM 2412 C C . VAL A 1 302 ? 9.458 10.197 4.859 1.00 96.19 302 VAL A C 1
ATOM 2414 O O . VAL A 1 302 ? 10.438 9.670 4.332 1.00 96.19 302 VAL A O 1
ATOM 2417 N N . ARG A 1 303 ? 8.234 10.156 4.332 1.00 97.06 303 ARG A N 1
ATOM 2418 C CA . ARG A 1 303 ? 8.011 9.776 2.940 1.00 97.06 303 ARG A CA 1
ATOM 2419 C C . ARG A 1 303 ? 8.285 11.000 2.075 1.00 97.06 303 ARG A C 1
ATOM 2421 O O . ARG A 1 303 ? 7.527 11.960 2.163 1.00 97.06 303 ARG A O 1
ATOM 2428 N N . GLU A 1 304 ? 9.348 11.001 1.289 1.00 97.19 304 GLU A N 1
ATOM 2429 C CA . GLU A 1 304 ? 9.734 12.143 0.447 1.00 97.19 304 GLU A CA 1
ATOM 2430 C C . GLU A 1 304 ? 9.298 11.949 -1.011 1.00 97.19 304 GLU A C 1
ATOM 2432 O O . GLU A 1 304 ? 8.764 10.903 -1.378 1.00 97.19 304 GLU A O 1
ATOM 2437 N N . GLU A 1 305 ? 9.452 12.995 -1.823 1.00 97.19 305 GLU A N 1
ATOM 2438 C CA . GLU A 1 305 ? 9.152 12.937 -3.253 1.00 97.19 305 GLU A CA 1
ATOM 2439 C C . GLU A 1 305 ? 10.236 12.147 -3.988 1.00 97.19 305 GLU A C 1
ATOM 2441 O O . GLU A 1 305 ? 11.426 12.411 -3.812 1.00 97.19 305 GLU A O 1
ATOM 2446 N N . TYR A 1 306 ? 9.820 11.203 -4.830 1.00 97.19 306 TYR A N 1
ATOM 2447 C CA . TYR A 1 306 ? 10.720 10.491 -5.731 1.00 97.19 306 TYR A CA 1
ATOM 2448 C C . TYR A 1 306 ? 10.846 11.253 -7.060 1.00 97.19 306 TYR A C 1
ATOM 2450 O O . TYR A 1 306 ? 9.861 11.461 -7.768 1.00 97.19 306 TYR A O 1
ATOM 2458 N N . GLU A 1 307 ? 12.055 11.702 -7.393 1.00 95.75 307 GLU A N 1
ATOM 2459 C CA . GLU A 1 307 ? 12.315 12.526 -8.587 1.00 95.75 307 GLU A CA 1
ATOM 2460 C C . GLU A 1 307 ? 12.959 11.734 -9.737 1.00 95.75 307 GLU A C 1
ATOM 2462 O O . GLU A 1 307 ? 12.806 12.107 -10.901 1.00 95.75 307 GLU A O 1
ATOM 2467 N N . ASP A 1 308 ? 13.624 10.618 -9.424 1.00 94.19 308 ASP A N 1
ATOM 2468 C CA . ASP A 1 308 ? 14.459 9.846 -10.356 1.00 94.19 308 ASP A CA 1
ATOM 2469 C C . ASP A 1 308 ? 13.704 8.694 -11.038 1.00 94.19 308 ASP A C 1
ATOM 2471 O O . ASP A 1 308 ? 14.284 7.654 -11.346 1.00 94.19 308 ASP A O 1
ATOM 2475 N N . ILE A 1 309 ? 12.399 8.871 -11.272 1.00 96.06 309 ILE A N 1
ATOM 2476 C CA . ILE A 1 309 ? 11.564 7.841 -11.896 1.00 96.06 309 ILE A CA 1
ATOM 2477 C C . ILE A 1 309 ? 12.034 7.496 -13.311 1.00 96.06 309 ILE A C 1
ATOM 2479 O O . ILE A 1 309 ? 12.227 8.385 -14.146 1.00 96.06 309 ILE A O 1
ATOM 2483 N N . THR A 1 310 ? 12.139 6.201 -13.607 1.00 96.06 310 THR A N 1
ATOM 2484 C CA . THR A 1 310 ? 12.452 5.744 -14.965 1.00 96.06 310 THR A CA 1
ATOM 2485 C C . THR A 1 310 ? 11.233 5.850 -15.888 1.00 96.06 310 THR A C 1
ATOM 2487 O O . THR A 1 310 ? 10.082 5.641 -15.483 1.00 96.06 310 THR A O 1
ATOM 2490 N N . GLU A 1 311 ? 11.453 6.134 -17.176 1.00 96.00 311 GLU A N 1
ATOM 2491 C CA . GLU A 1 311 ? 10.366 6.132 -18.161 1.00 96.00 311 GLU A CA 1
ATOM 2492 C C . GLU A 1 311 ? 9.672 4.764 -18.236 1.00 96.00 311 GLU A C 1
ATOM 2494 O O . GLU A 1 311 ? 8.443 4.685 -18.325 1.00 96.00 311 GLU A O 1
ATOM 2499 N N . ALA A 1 312 ? 10.456 3.688 -18.167 1.00 96.75 312 ALA A N 1
ATOM 2500 C CA . ALA A 1 312 ? 9.964 2.319 -18.191 1.00 96.75 312 ALA A CA 1
ATOM 2501 C C . ALA A 1 312 ? 9.104 1.994 -16.957 1.00 96.75 312 ALA A C 1
ATOM 2503 O O . ALA A 1 312 ? 8.016 1.435 -17.104 1.00 96.75 312 ALA A O 1
ATOM 2504 N N . GLY A 1 313 ? 9.510 2.417 -15.758 1.00 97.50 313 GLY A N 1
ATOM 2505 C CA . GLY A 1 313 ? 8.746 2.212 -14.529 1.00 97.50 313 GLY A CA 1
ATOM 2506 C C . GLY A 1 313 ? 7.433 2.989 -14.509 1.00 97.50 313 GLY A C 1
ATOM 2507 O O . GLY A 1 313 ? 6.391 2.433 -14.144 1.00 97.50 313 GLY A O 1
ATOM 2508 N N . LEU A 1 314 ? 7.428 4.240 -14.993 1.00 98.06 314 LEU A N 1
ATOM 2509 C CA . LEU A 1 314 ? 6.179 4.988 -15.163 1.00 98.06 314 LEU A CA 1
ATOM 2510 C C . LEU A 1 314 ? 5.249 4.301 -16.172 1.00 98.06 314 LEU A C 1
ATOM 2512 O O . LEU A 1 314 ? 4.051 4.161 -15.908 1.00 98.06 314 LEU A O 1
ATOM 2516 N N . ALA A 1 315 ? 5.788 3.857 -17.312 1.00 97.94 315 ALA A N 1
ATOM 2517 C CA . ALA A 1 315 ? 5.019 3.135 -18.317 1.00 97.94 315 ALA A CA 1
ATOM 2518 C C . ALA A 1 315 ? 4.408 1.856 -17.723 1.00 97.94 315 ALA A C 1
ATOM 2520 O O . ALA A 1 315 ? 3.199 1.660 -17.827 1.00 97.94 315 ALA A O 1
ATOM 2521 N N . TYR A 1 316 ? 5.191 1.038 -17.018 1.00 98.38 316 TYR A N 1
ATOM 2522 C CA . TYR A 1 316 ? 4.682 -0.153 -16.340 1.00 98.38 316 TYR A CA 1
ATOM 2523 C C . TYR A 1 316 ? 3.540 0.163 -15.379 1.00 98.38 316 TYR A C 1
ATOM 2525 O O . TYR A 1 316 ? 2.490 -0.476 -15.438 1.00 98.38 316 TYR A O 1
ATOM 2533 N N . SER A 1 317 ? 3.716 1.171 -14.522 1.00 98.12 317 SER A N 1
ATOM 2534 C CA . SER A 1 317 ? 2.712 1.558 -13.532 1.00 98.12 317 SER A CA 1
ATOM 2535 C C . SER A 1 317 ? 1.400 2.013 -14.186 1.00 98.12 317 SER A C 1
ATOM 2537 O O . SER A 1 317 ? 0.316 1.613 -13.754 1.00 98.12 317 SER A O 1
ATOM 2539 N N . LEU A 1 318 ? 1.483 2.770 -15.287 1.00 98.19 318 LEU A N 1
ATOM 2540 C CA . LEU A 1 318 ? 0.325 3.170 -16.095 1.00 98.19 318 LEU A CA 1
ATOM 2541 C C . LEU A 1 318 ? -0.394 1.970 -16.718 1.00 98.19 318 LEU A C 1
ATOM 2543 O O . LEU A 1 318 ? -1.620 1.886 -16.636 1.00 98.19 318 LEU A O 1
ATOM 2547 N N . TYR A 1 319 ? 0.351 1.041 -17.321 1.00 97.69 319 TYR A N 1
ATOM 2548 C CA . TYR A 1 319 ? -0.219 -0.159 -17.935 1.00 97.69 319 TYR A CA 1
ATOM 2549 C C . TYR A 1 319 ? -0.832 -1.100 -16.892 1.00 97.69 319 TYR A C 1
ATOM 2551 O O . TYR A 1 319 ? -1.953 -1.567 -17.087 1.00 97.69 319 TYR A O 1
ATOM 2559 N N . LYS A 1 320 ? -0.170 -1.307 -15.746 1.00 96.69 320 LYS A N 1
ATOM 2560 C CA . LYS A 1 320 ? -0.706 -2.101 -14.630 1.00 96.69 320 LYS A CA 1
ATOM 2561 C C . LYS A 1 320 ? -2.002 -1.485 -14.093 1.00 96.69 320 LYS A C 1
ATOM 2563 O O . LYS A 1 320 ? -2.992 -2.192 -13.913 1.00 96.69 320 LYS A O 1
ATOM 2568 N N . TYR A 1 321 ? -2.039 -0.163 -13.906 1.00 94.75 321 TYR A N 1
ATOM 2569 C CA . TYR A 1 321 ? -3.255 0.551 -13.501 1.00 94.75 321 TYR A CA 1
ATOM 2570 C C . TYR A 1 321 ? -4.387 0.390 -14.522 1.00 94.75 321 TYR A C 1
ATOM 2572 O O . TYR A 1 321 ? -5.517 0.055 -14.161 1.00 94.75 321 TYR A O 1
ATOM 2580 N N . ALA A 1 322 ? -4.081 0.588 -15.803 1.00 88.69 322 ALA A N 1
ATOM 2581 C CA . ALA A 1 322 ? -5.019 0.439 -16.908 1.00 88.69 322 ALA A CA 1
ATOM 2582 C C . ALA A 1 322 ? -5.631 -0.968 -16.983 1.00 88.69 322 ALA A C 1
ATOM 2584 O O . ALA A 1 322 ? -6.847 -1.101 -17.121 1.00 88.69 322 ALA A O 1
ATOM 2585 N N . GLU A 1 323 ? -4.820 -2.014 -16.828 1.00 87.06 323 GLU A N 1
ATOM 2586 C CA . GLU A 1 323 ? -5.277 -3.406 -16.783 1.00 87.06 323 GLU A CA 1
ATOM 2587 C C . GLU A 1 323 ? -6.199 -3.671 -15.591 1.00 87.06 323 GLU A C 1
ATOM 2589 O O . GLU A 1 323 ? -7.270 -4.256 -15.754 1.00 87.06 323 GLU A O 1
ATOM 2594 N N . MET A 1 324 ? -5.828 -3.185 -14.404 1.00 85.06 324 MET A N 1
ATOM 2595 C CA . MET A 1 324 ? -6.611 -3.378 -13.181 1.00 85.06 324 MET A CA 1
ATOM 2596 C C . MET A 1 324 ? -7.949 -2.631 -13.206 1.00 85.06 324 MET A C 1
ATOM 2598 O O . MET A 1 324 ? -8.928 -3.096 -12.618 1.00 85.06 324 MET A O 1
ATOM 2602 N N . LYS A 1 325 ? -8.014 -1.477 -13.880 1.00 81.62 325 LYS A N 1
ATOM 2603 C CA . LYS A 1 325 ? -9.241 -0.678 -14.030 1.00 81.62 325 LYS A CA 1
ATOM 2604 C C . LYS A 1 325 ? -10.033 -1.002 -15.301 1.00 81.62 325 LYS A C 1
ATOM 2606 O O . LYS A 1 325 ? -11.173 -0.562 -15.415 1.00 81.62 325 LYS A O 1
ATOM 2611 N N . GLY A 1 326 ? -9.463 -1.759 -16.240 1.00 80.19 326 GLY A N 1
ATOM 2612 C CA . GLY A 1 326 ? -10.085 -2.066 -17.529 1.00 80.19 326 GLY A CA 1
ATOM 2613 C C . GLY A 1 326 ? -10.233 -0.845 -18.445 1.00 80.19 326 GLY A C 1
ATOM 2614 O O . GLY A 1 326 ? -11.233 -0.728 -19.150 1.00 80.19 326 GLY A O 1
ATOM 2615 N N . VAL A 1 327 ? -9.267 0.077 -18.421 1.00 80.56 327 VAL A N 1
ATOM 2616 C CA . VAL A 1 327 ? -9.274 1.325 -19.209 1.00 80.56 327 VAL A CA 1
ATOM 2617 C C . VAL A 1 327 ? -8.000 1.454 -20.045 1.00 80.56 327 VAL A C 1
ATOM 2619 O O . VAL A 1 327 ? -7.000 0.815 -19.750 1.00 80.56 327 VAL A O 1
ATOM 2622 N N . ARG A 1 328 ? -8.015 2.282 -21.096 1.00 82.75 328 ARG A N 1
ATOM 2623 C CA . ARG A 1 328 ? -6.828 2.572 -21.938 1.00 82.75 328 ARG A CA 1
ATOM 2624 C C . ARG A 1 328 ? -6.593 4.058 -22.209 1.00 82.75 328 ARG A C 1
ATOM 2626 O O . ARG A 1 328 ? -5.529 4.435 -22.692 1.00 82.75 328 ARG A O 1
ATOM 2633 N N . SER A 1 329 ? -7.568 4.890 -21.856 1.00 82.00 329 SER A N 1
ATOM 2634 C CA . SER A 1 329 ? -7.457 6.344 -21.835 1.00 82.00 329 SER A CA 1
ATOM 2635 C C . SER A 1 329 ? -7.473 6.792 -20.381 1.00 82.00 329 SER A C 1
ATOM 2637 O O . SER A 1 329 ? -8.325 6.348 -19.614 1.00 82.00 329 SER A O 1
ATOM 2639 N N . LEU A 1 330 ? -6.531 7.652 -20.018 1.00 90.75 330 LEU A N 1
ATOM 2640 C CA . LEU A 1 330 ? -6.275 8.114 -18.656 1.00 90.75 330 LEU A CA 1
ATOM 2641 C C . LEU A 1 330 ? -6.064 9.632 -18.668 1.00 90.75 330 LEU A C 1
ATOM 2643 O O . LEU A 1 330 ? -5.772 10.208 -19.721 1.00 90.75 330 LEU A O 1
ATOM 2647 N N . ARG A 1 331 ? -6.159 10.275 -17.504 1.00 88.81 331 ARG A N 1
ATOM 2648 C CA . ARG A 1 331 ? -5.771 11.681 -17.325 1.00 88.81 331 ARG A CA 1
ATOM 2649 C C . ARG A 1 331 ? -4.714 11.830 -16.242 1.00 88.81 331 ARG A C 1
ATOM 2651 O O . ARG A 1 331 ? -4.804 11.185 -15.202 1.00 88.81 331 ARG A O 1
ATOM 2658 N N . VAL A 1 332 ? -3.740 12.720 -16.443 1.00 93.44 332 VAL A N 1
ATOM 2659 C CA . VAL A 1 332 ? -2.721 13.009 -15.415 1.00 93.44 332 VAL A CA 1
ATOM 2660 C C . VAL A 1 332 ? -3.385 13.498 -14.129 1.00 93.44 332 VAL A C 1
ATOM 2662 O O . VAL A 1 332 ? -3.051 13.012 -13.050 1.00 93.44 332 VAL A O 1
ATOM 2665 N N . SER A 1 333 ? -4.358 14.410 -14.227 1.00 88.38 333 SER A N 1
ATOM 2666 C CA . SER A 1 333 ? -5.047 14.977 -13.060 1.00 88.38 333 SER A CA 1
ATOM 2667 C C . SER A 1 333 ? -5.771 13.937 -12.202 1.00 88.38 333 SER A C 1
ATOM 2669 O O . SER A 1 333 ? -5.839 14.101 -10.982 1.00 88.38 333 SER A O 1
ATOM 2671 N N . GLU A 1 334 ? -6.253 12.841 -12.798 1.00 86.75 334 GLU A N 1
ATOM 2672 C CA . GLU A 1 334 ? -6.906 11.754 -12.062 1.00 86.75 334 GLU A CA 1
ATOM 2673 C C . GLU A 1 334 ? -5.949 11.121 -11.054 1.00 86.75 334 GLU A C 1
ATOM 2675 O O . GLU A 1 334 ? -6.363 10.837 -9.936 1.00 86.75 334 GLU A O 1
ATOM 2680 N N . PHE A 1 335 ? -4.658 10.988 -11.376 1.00 92.94 335 PHE A N 1
ATOM 2681 C CA . PHE A 1 335 ? -3.678 10.374 -10.474 1.00 92.94 335 PHE A CA 1
ATOM 2682 C C . PHE A 1 335 ? -3.346 11.207 -9.233 1.00 92.94 335 PHE A C 1
ATOM 2684 O O . PHE A 1 335 ? -2.804 10.663 -8.273 1.00 92.94 335 PHE A O 1
ATOM 2691 N N . TYR A 1 336 ? -3.710 12.489 -9.230 1.00 91.44 336 TYR A N 1
ATOM 2692 C CA . TYR A 1 336 ? -3.542 13.406 -8.099 1.00 91.44 336 TYR A CA 1
ATOM 2693 C C . TYR A 1 336 ? -4.867 13.711 -7.385 1.00 91.44 336 TYR A C 1
ATOM 2695 O O . TYR A 1 336 ? -4.904 14.510 -6.448 1.00 91.44 336 TYR A O 1
ATOM 2703 N N . SER A 1 337 ? -5.962 13.076 -7.813 1.00 85.56 337 SER A N 1
ATOM 2704 C CA . SER A 1 337 ? -7.260 13.176 -7.152 1.00 85.56 337 SER A CA 1
ATOM 2705 C C . SER A 1 337 ? -7.292 12.332 -5.869 1.00 85.56 337 SER A C 1
ATOM 2707 O O . SER A 1 337 ? -6.806 11.200 -5.881 1.00 85.56 337 SER A O 1
ATOM 2709 N N . PRO A 1 338 ? -7.948 12.799 -4.787 1.00 77.12 338 PRO A N 1
ATOM 2710 C CA . PRO A 1 338 ? -8.176 11.999 -3.577 1.00 77.12 338 PRO A CA 1
ATOM 2711 C C . PRO A 1 338 ? -8.968 10.701 -3.803 1.00 77.12 338 PRO A C 1
ATOM 2713 O O . PRO A 1 338 ? -8.995 9.843 -2.927 1.00 77.12 338 PRO A O 1
ATOM 2716 N N . GLU A 1 339 ? -9.664 10.582 -4.935 1.00 77.50 339 GLU A N 1
ATOM 2717 C CA . GLU A 1 339 ? -10.455 9.398 -5.296 1.00 77.50 339 GLU A CA 1
ATOM 2718 C C . GLU A 1 339 ? -9.630 8.324 -6.018 1.00 77.50 339 GLU A C 1
ATOM 2720 O O . GLU A 1 339 ? -10.095 7.195 -6.185 1.00 77.50 339 GLU A O 1
ATOM 2725 N N . CYS A 1 340 ? -8.417 8.666 -6.461 1.00 81.00 340 CYS A N 1
ATOM 2726 C CA . CYS A 1 340 ? -7.523 7.710 -7.086 1.00 81.00 340 CYS A CA 1
ATOM 2727 C C . CYS A 1 340 ? -6.986 6.738 -6.039 1.00 81.00 340 CYS A C 1
ATOM 2729 O O . CYS A 1 340 ? -6.556 7.127 -4.958 1.00 81.00 340 CYS A O 1
ATOM 2731 N N . ASP A 1 341 ? -6.987 5.461 -6.393 1.00 80.81 341 ASP A N 1
ATOM 2732 C CA . ASP A 1 341 ? -6.404 4.393 -5.595 1.00 80.81 341 ASP A CA 1
ATOM 2733 C C . ASP A 1 341 ? -5.428 3.621 -6.479 1.00 80.81 341 ASP A C 1
ATOM 2735 O O . ASP A 1 341 ? -5.763 3.296 -7.623 1.00 80.81 341 ASP A O 1
ATOM 2739 N N . ASN A 1 342 ? -4.238 3.332 -5.949 1.00 84.69 342 ASN A N 1
ATOM 2740 C CA . ASN A 1 342 ? -3.154 2.625 -6.640 1.00 84.69 342 ASN A CA 1
ATOM 2741 C C . ASN A 1 342 ? -2.643 3.280 -7.939 1.00 84.69 342 ASN A C 1
ATOM 2743 O O . ASN A 1 342 ? -2.023 2.618 -8.772 1.00 84.69 342 ASN A O 1
ATOM 2747 N N . GLY A 1 343 ? -2.874 4.581 -8.130 1.00 92.06 343 GLY A N 1
ATOM 2748 C CA . GLY A 1 343 ? -2.304 5.322 -9.257 1.00 92.06 343 GLY A CA 1
ATOM 2749 C C . GLY A 1 343 ? -0.775 5.466 -9.163 1.00 92.06 343 GLY A C 1
ATOM 2750 O O . GLY A 1 343 ? -0.244 5.494 -8.048 1.00 92.06 343 GLY A O 1
ATOM 2751 N N . PRO A 1 344 ? -0.055 5.650 -10.289 1.00 94.56 344 PRO A N 1
ATOM 2752 C CA . PRO A 1 344 ? 1.405 5.776 -10.289 1.00 94.56 344 PRO A CA 1
ATOM 2753 C C . PRO A 1 344 ? 1.922 6.895 -9.379 1.00 94.56 344 PRO A C 1
ATOM 2755 O O . PRO A 1 344 ? 2.895 6.699 -8.661 1.00 94.56 344 PRO A O 1
ATOM 2758 N N . ALA A 1 345 ? 1.230 8.040 -9.333 1.00 95.81 345 ALA A N 1
ATOM 2759 C CA . ALA A 1 345 ? 1.589 9.155 -8.455 1.00 95.81 345 ALA A CA 1
ATOM 2760 C C . ALA A 1 345 ? 1.510 8.792 -6.962 1.00 95.81 345 ALA A C 1
ATOM 2762 O O . ALA A 1 345 ? 2.385 9.164 -6.183 1.00 95.81 345 ALA A O 1
ATOM 2763 N N . ILE A 1 346 ? 0.486 8.026 -6.573 1.00 94.50 346 ILE A N 1
ATOM 2764 C CA . ILE A 1 346 ? 0.271 7.587 -5.189 1.00 94.50 346 ILE A CA 1
ATOM 2765 C C . ILE A 1 346 ? 1.293 6.529 -4.804 1.00 94.50 346 ILE A C 1
ATOM 2767 O O . ILE A 1 346 ? 1.830 6.583 -3.702 1.00 94.50 346 ILE A O 1
ATOM 2771 N N . VAL A 1 347 ? 1.568 5.567 -5.685 1.00 96.81 347 VAL A N 1
ATOM 2772 C CA . VAL A 1 347 ? 2.493 4.471 -5.387 1.00 96.81 347 VAL A CA 1
ATOM 2773 C C . VAL A 1 347 ? 3.936 4.962 -5.427 1.00 96.81 347 VAL A C 1
ATOM 2775 O O . VAL A 1 347 ? 4.667 4.777 -4.464 1.00 96.81 347 VAL A O 1
ATOM 2778 N N . LEU A 1 348 ? 4.360 5.650 -6.478 1.00 96.88 348 LEU A N 1
ATOM 2779 C CA . LEU A 1 348 ? 5.761 6.047 -6.627 1.00 96.88 348 LEU A CA 1
ATOM 2780 C C . LEU A 1 348 ? 6.091 7.363 -5.910 1.00 96.88 348 LEU A C 1
ATOM 2782 O O . LEU A 1 348 ? 7.259 7.673 -5.745 1.00 96.88 348 LEU A O 1
ATOM 2786 N N . GLY A 1 349 ? 5.093 8.112 -5.426 1.00 96.12 349 GLY A N 1
ATOM 2787 C CA . GLY A 1 349 ? 5.328 9.338 -4.657 1.00 96.12 349 GLY A CA 1
ATOM 2788 C C . GLY A 1 349 ? 5.928 10.473 -5.491 1.00 96.12 349 GLY A C 1
ATOM 2789 O O . GLY A 1 349 ? 6.753 11.227 -4.985 1.00 96.12 349 GLY A O 1
ATOM 2790 N N . ILE A 1 350 ? 5.530 10.581 -6.761 1.00 97.38 350 ILE A N 1
ATOM 2791 C CA . ILE A 1 350 ? 6.079 11.541 -7.732 1.00 97.38 350 ILE A CA 1
ATOM 2792 C C . ILE A 1 350 ? 5.186 12.785 -7.875 1.00 97.38 350 ILE A C 1
ATOM 2794 O O . ILE A 1 350 ? 3.954 12.670 -7.923 1.00 97.38 350 ILE A O 1
ATOM 2798 N N . SER A 1 351 ? 5.768 13.982 -8.013 1.00 96.56 351 SER A N 1
ATOM 2799 C CA . SER A 1 351 ? 4.982 15.182 -8.340 1.00 96.56 351 SER A CA 1
ATOM 2800 C C . SER A 1 351 ? 4.448 15.162 -9.768 1.00 96.56 351 SER A C 1
ATOM 2802 O O . SER A 1 351 ? 4.955 14.466 -10.651 1.00 96.56 351 SER A O 1
ATOM 2804 N N . MET A 1 352 ? 3.425 15.987 -10.011 1.00 95.75 352 MET A N 1
ATOM 2805 C CA . MET A 1 352 ? 2.842 16.171 -11.343 1.00 95.75 352 MET A CA 1
ATOM 2806 C C . MET A 1 352 ? 3.888 16.637 -12.361 1.00 95.75 352 MET A C 1
ATOM 2808 O O . MET A 1 352 ? 3.846 16.223 -13.515 1.00 95.75 352 MET A O 1
ATOM 2812 N N . HIS A 1 353 ? 4.863 17.441 -11.927 1.00 95.25 353 HIS A N 1
ATOM 2813 C CA . HIS A 1 353 ? 5.959 17.881 -12.783 1.00 95.25 353 HIS A CA 1
ATOM 2814 C C . HIS A 1 353 ? 6.825 16.703 -13.248 1.00 95.25 353 HIS A C 1
ATOM 2816 O O . HIS A 1 353 ? 7.045 16.540 -14.450 1.00 95.25 353 HIS A O 1
ATOM 2822 N N . THR A 1 354 ? 7.271 15.865 -12.310 1.00 96.94 354 THR A N 1
ATOM 2823 C CA . THR A 1 354 ? 8.073 14.666 -12.589 1.00 96.94 354 THR A CA 1
ATOM 2824 C C . THR A 1 354 ? 7.308 13.684 -13.482 1.00 96.94 354 THR A C 1
ATOM 2826 O O . THR A 1 354 ? 7.847 13.199 -14.478 1.00 96.94 354 THR A O 1
ATOM 2829 N N . PHE A 1 355 ? 6.017 13.479 -13.205 1.00 97.44 355 PHE A N 1
ATOM 2830 C CA . PHE A 1 355 ? 5.128 12.642 -14.015 1.00 97.44 355 PHE A CA 1
ATOM 2831 C C . PHE A 1 355 ? 5.032 13.150 -15.461 1.00 97.44 355 PHE A C 1
ATOM 2833 O O . PHE A 1 355 ? 5.284 12.405 -16.411 1.00 97.44 355 PHE A O 1
ATOM 2840 N N . GLU A 1 356 ? 4.688 14.426 -15.658 1.00 96.56 356 GLU A N 1
ATOM 2841 C CA . GLU A 1 356 ? 4.560 15.009 -16.995 1.00 96.56 356 GLU A CA 1
ATOM 2842 C C . GLU A 1 356 ? 5.879 14.986 -17.769 1.00 96.56 356 GLU A C 1
ATOM 2844 O O . GLU A 1 356 ? 5.873 14.763 -18.980 1.00 96.56 356 GLU A O 1
ATOM 2849 N N . LYS A 1 357 ? 7.010 15.211 -17.092 1.00 96.06 357 LYS A N 1
ATOM 2850 C CA . LYS A 1 357 ? 8.338 15.152 -17.709 1.00 96.06 357 LYS A CA 1
ATOM 2851 C C . LYS A 1 357 ? 8.596 13.769 -18.314 1.00 96.06 357 LYS A C 1
ATOM 2853 O O . LYS A 1 357 ? 8.900 13.692 -19.504 1.00 96.06 357 LYS A O 1
ATOM 2858 N N . ALA A 1 358 ? 8.395 12.700 -17.545 1.00 96.69 358 ALA A N 1
ATOM 2859 C CA . ALA A 1 358 ? 8.572 11.328 -18.024 1.00 96.69 358 ALA A CA 1
ATOM 2860 C C . ALA A 1 358 ? 7.580 10.967 -19.151 1.00 96.69 358 ALA A C 1
ATOM 2862 O O . ALA A 1 358 ? 7.964 10.361 -20.153 1.00 96.69 358 ALA A O 1
ATOM 2863 N N . LEU A 1 359 ? 6.323 11.423 -19.068 1.00 97.00 359 LEU A N 1
ATOM 2864 C CA . LEU A 1 359 ? 5.347 11.257 -20.154 1.00 97.00 359 LEU A CA 1
ATOM 2865 C C . LEU A 1 359 ? 5.767 11.946 -21.456 1.00 97.00 359 LEU A C 1
ATOM 2867 O O . LEU A 1 359 ? 5.563 11.391 -22.538 1.00 97.00 359 LEU A O 1
ATOM 2871 N N . ARG A 1 360 ? 6.336 13.158 -21.381 1.00 95.94 360 ARG A N 1
ATOM 2872 C CA . ARG A 1 360 ? 6.833 13.875 -22.567 1.00 95.94 360 ARG A CA 1
ATOM 2873 C C . ARG A 1 360 ? 7.964 13.094 -23.230 1.00 95.94 360 ARG A C 1
ATOM 2875 O O . ARG A 1 360 ? 7.953 12.987 -24.457 1.00 95.94 360 ARG A O 1
ATOM 2882 N N . THR A 1 361 ? 8.867 12.503 -22.443 1.00 95.19 361 THR A N 1
ATOM 2883 C CA . THR A 1 361 ? 9.916 11.614 -22.961 1.00 95.19 361 THR A CA 1
ATOM 2884 C C . THR A 1 361 ? 9.301 10.407 -23.667 1.00 95.19 361 THR A C 1
ATOM 2886 O O . THR A 1 361 ? 9.525 10.250 -24.867 1.00 95.19 361 THR A O 1
ATOM 2889 N N . LEU A 1 362 ? 8.435 9.640 -22.988 1.00 95.94 362 LEU A N 1
ATOM 2890 C CA . LEU A 1 362 ? 7.756 8.454 -23.542 1.00 95.9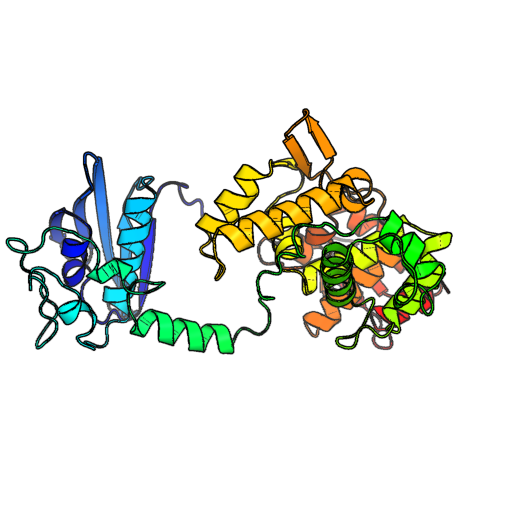4 362 LEU A CA 1
ATOM 2891 C C . LEU A 1 362 ? 6.977 8.746 -24.834 1.00 95.94 362 LEU A C 1
ATOM 2893 O O . LEU A 1 362 ? 6.974 7.946 -25.770 1.00 95.94 362 LEU A O 1
ATOM 2897 N N . ASN A 1 363 ? 6.327 9.908 -24.910 1.00 95.19 363 ASN A N 1
ATOM 2898 C CA . ASN A 1 363 ? 5.593 10.341 -26.096 1.00 95.19 363 ASN A CA 1
ATOM 2899 C C . ASN A 1 363 ? 6.528 10.744 -27.255 1.00 95.19 363 ASN A C 1
ATOM 2901 O O . ASN A 1 363 ? 6.132 10.693 -28.419 1.00 95.19 363 ASN A O 1
ATOM 2905 N N . SER A 1 364 ? 7.763 11.161 -26.976 1.00 91.94 364 SER A N 1
ATOM 2906 C CA . SER A 1 364 ? 8.733 11.568 -28.003 1.00 91.94 364 SER A CA 1
ATOM 2907 C C . SER A 1 364 ? 9.533 10.405 -28.603 1.00 91.94 364 SER A C 1
ATOM 2909 O O . SER A 1 364 ? 10.103 10.555 -29.685 1.00 91.94 364 SER A O 1
ATOM 2911 N N . THR A 1 365 ? 9.545 9.244 -27.945 1.00 89.38 365 THR A N 1
ATOM 2912 C CA . THR A 1 365 ? 10.306 8.062 -28.369 1.00 89.38 365 THR A CA 1
ATOM 2913 C C . THR A 1 365 ? 9.783 7.481 -29.686 1.00 89.38 365 THR A C 1
ATOM 2915 O O . THR A 1 365 ? 8.579 7.470 -29.948 1.00 89.38 365 THR A O 1
ATOM 2918 N N . ALA A 1 366 ? 10.692 6.963 -30.523 1.00 80.75 366 ALA A N 1
ATOM 2919 C CA . ALA A 1 366 ? 10.351 6.381 -31.825 1.00 80.75 366 ALA A CA 1
ATOM 2920 C C . ALA A 1 366 ? 9.431 5.151 -31.700 1.00 80.75 366 ALA A C 1
ATOM 2922 O O . ALA A 1 366 ? 8.448 5.042 -32.431 1.00 80.75 366 ALA A O 1
ATOM 2923 N N . ASN A 1 367 ? 9.710 4.259 -30.741 1.00 82.25 367 ASN A N 1
ATOM 2924 C CA . ASN A 1 367 ? 8.804 3.175 -30.355 1.00 82.25 367 ASN A CA 1
ATOM 2925 C C . ASN A 1 367 ? 7.813 3.687 -29.306 1.00 82.25 367 ASN A C 1
ATOM 2927 O O . ASN A 1 367 ? 7.920 3.399 -28.116 1.00 82.25 367 ASN A O 1
ATOM 2931 N N . ARG A 1 368 ? 6.881 4.531 -29.747 1.00 88.62 368 ARG A N 1
ATOM 2932 C CA . ARG A 1 368 ? 5.910 5.151 -28.853 1.00 88.62 368 ARG A CA 1
ATOM 2933 C C . ARG A 1 368 ? 4.999 4.079 -28.241 1.00 88.62 368 ARG A C 1
ATOM 2935 O O . ARG A 1 368 ? 4.196 3.458 -28.940 1.00 88.62 368 ARG A O 1
ATOM 2942 N N . VAL A 1 369 ? 5.104 3.890 -26.928 1.00 96.31 369 VAL A N 1
ATOM 2943 C CA . VAL A 1 369 ? 4.241 2.975 -26.158 1.00 96.31 369 VAL A CA 1
ATOM 2944 C C . VAL A 1 369 ? 2.987 3.664 -25.620 1.00 96.31 369 VAL A C 1
ATOM 2946 O O . VAL A 1 369 ? 2.054 2.997 -25.197 1.00 96.31 369 VAL A O 1
ATOM 2949 N N . LEU A 1 370 ? 2.935 4.994 -25.625 1.00 96.94 370 LEU A N 1
ATOM 2950 C CA . LEU A 1 370 ? 1.757 5.769 -25.238 1.00 96.94 370 LEU A CA 1
ATOM 2951 C C . LEU A 1 370 ? 1.743 7.122 -25.939 1.00 96.94 370 LEU A C 1
ATOM 2953 O O . LEU A 1 370 ? 2.790 7.648 -26.303 1.00 96.94 370 LEU A O 1
ATOM 2957 N N . VAL A 1 371 ? 0.563 7.707 -26.105 1.00 96.19 371 VAL A N 1
ATOM 2958 C CA . VAL A 1 371 ? 0.394 9.084 -26.573 1.00 96.19 371 VAL A CA 1
ATOM 2959 C C . VAL A 1 371 ? 0.030 9.958 -25.380 1.00 96.19 371 VAL A C 1
ATOM 2961 O O . VAL A 1 371 ? -0.976 9.701 -24.727 1.00 96.19 371 VAL A O 1
ATOM 2964 N N . ALA A 1 372 ? 0.829 10.990 -25.107 1.00 95.12 372 ALA A N 1
ATOM 2965 C CA . ALA A 1 372 ? 0.557 11.968 -24.052 1.00 95.12 372 ALA A CA 1
ATOM 2966 C C . ALA A 1 372 ? 0.272 13.351 -24.658 1.00 95.12 372 ALA A C 1
ATOM 2968 O O . ALA A 1 372 ? 1.138 13.965 -25.287 1.00 95.12 372 ALA A O 1
ATOM 2969 N N . GLU A 1 373 ? -0.944 13.853 -24.457 1.00 93.31 373 GLU A N 1
ATOM 2970 C CA . GLU A 1 373 ? -1.402 15.158 -24.937 1.00 93.31 373 GLU A CA 1
ATOM 2971 C C . GLU A 1 373 ? -1.403 16.158 -23.776 1.00 93.31 373 GLU A C 1
ATOM 2973 O O . GLU A 1 373 ? -2.420 16.362 -23.122 1.00 93.31 373 GLU A O 1
ATOM 2978 N N . LEU A 1 374 ? -0.244 16.770 -23.514 1.00 92.12 374 LEU A N 1
ATOM 2979 C CA . LEU A 1 374 ? 0.002 17.616 -22.331 1.00 92.12 374 LEU A CA 1
ATOM 2980 C C . LEU A 1 374 ? 0.119 19.118 -22.655 1.00 92.12 374 LEU A C 1
ATOM 2982 O O . LEU A 1 374 ? 0.870 19.858 -22.012 1.00 92.12 374 LEU A O 1
ATOM 2986 N N . ASN A 1 375 ? -0.526 19.564 -23.734 1.00 86.19 375 ASN A N 1
ATOM 2987 C CA . ASN A 1 375 ? -0.432 20.935 -24.243 1.00 86.19 375 ASN A CA 1
ATOM 2988 C C . ASN A 1 375 ? -1.790 21.636 -24.157 1.00 86.19 375 ASN A C 1
ATOM 2990 O O . ASN A 1 375 ? -2.830 20.988 -24.208 1.00 86.19 375 ASN A O 1
ATOM 2994 N N . MET A 1 376 ? -1.791 22.972 -24.092 1.00 81.19 376 MET A N 1
ATOM 2995 C CA . MET A 1 376 ? -3.017 23.792 -24.116 1.00 81.19 376 MET A CA 1
ATOM 2996 C C . MET A 1 376 ? -4.038 23.436 -23.014 1.00 81.19 376 MET A C 1
ATOM 2998 O O . MET A 1 376 ? -5.239 23.606 -23.206 1.00 81.19 376 MET A O 1
ATOM 3002 N N . GLY A 1 377 ? -3.567 22.946 -21.861 1.00 78.06 377 GLY A N 1
ATOM 3003 C CA . GLY A 1 377 ? -4.418 22.525 -20.742 1.00 78.06 377 GLY A CA 1
ATOM 3004 C C . GLY A 1 377 ? -5.015 21.120 -20.878 1.00 78.06 377 GLY A C 1
ATOM 3005 O O . GLY A 1 377 ? -5.834 20.742 -20.046 1.00 78.06 377 GLY A O 1
ATOM 3006 N N . LEU A 1 378 ? -4.627 20.358 -21.905 1.00 81.50 378 LEU A N 1
ATOM 3007 C CA . LEU A 1 378 ? -4.915 18.927 -21.994 1.00 81.50 378 LEU A CA 1
ATOM 3008 C C . LEU A 1 378 ? -3.968 18.135 -21.088 1.00 81.50 378 LEU A C 1
ATOM 3010 O O . LEU A 1 378 ? -2.825 18.539 -20.873 1.00 81.50 378 LEU A O 1
ATOM 3014 N N . ASP A 1 379 ? -4.458 17.002 -20.593 1.00 92.19 379 ASP A N 1
ATOM 3015 C CA . ASP A 1 379 ? -3.730 16.095 -19.709 1.00 92.19 379 ASP A CA 1
ATOM 3016 C C . ASP A 1 379 ? -3.991 14.611 -20.037 1.00 92.19 379 ASP A C 1
ATOM 3018 O O . ASP A 1 379 ? -3.885 13.742 -19.170 1.00 92.19 379 ASP A O 1
ATOM 3022 N N . ASN A 1 380 ? -4.367 14.315 -21.287 1.00 90.50 380 ASN A N 1
ATOM 3023 C CA . ASN A 1 380 ? -4.770 12.971 -21.701 1.00 90.50 380 ASN A CA 1
ATOM 3024 C C . ASN A 1 380 ? -3.555 12.063 -21.928 1.00 90.50 380 ASN A C 1
ATOM 3026 O O . ASN A 1 380 ? -2.554 12.469 -22.523 1.00 90.50 380 ASN A O 1
ATOM 3030 N N . ILE A 1 381 ? -3.702 10.795 -21.556 1.00 95.00 381 ILE A N 1
ATOM 3031 C CA . ILE A 1 381 ? -2.763 9.714 -21.852 1.00 95.00 381 ILE A CA 1
ATOM 3032 C C . ILE A 1 381 ? -3.548 8.593 -22.535 1.00 95.00 381 ILE A C 1
ATOM 3034 O O . ILE A 1 381 ? -4.531 8.099 -21.987 1.00 95.00 381 ILE A O 1
ATOM 3038 N N . THR A 1 382 ? -3.112 8.171 -23.718 1.00 92.31 382 THR A N 1
ATOM 3039 C CA . THR A 1 382 ? -3.674 7.017 -24.434 1.00 92.31 382 THR A CA 1
ATOM 3040 C C . THR A 1 382 ? -2.619 5.928 -24.536 1.00 92.31 382 THR A C 1
ATOM 3042 O O . THR A 1 382 ? -1.560 6.141 -25.127 1.00 92.31 382 THR A O 1
ATOM 3045 N N . LEU A 1 383 ? -2.896 4.764 -23.957 1.00 93.69 383 LEU A N 1
ATOM 3046 C CA . LEU A 1 383 ? -2.000 3.609 -24.000 1.00 93.69 383 LEU A CA 1
ATOM 3047 C C . LEU A 1 383 ? -2.193 2.819 -25.299 1.00 93.69 383 LEU A C 1
ATOM 3049 O O . LEU A 1 383 ? -3.297 2.768 -25.845 1.00 93.69 383 LEU A O 1
ATOM 3053 N N . ARG A 1 384 ? -1.127 2.186 -25.792 1.00 95.62 384 ARG A N 1
ATOM 3054 C CA . ARG A 1 384 ? -1.175 1.333 -26.985 1.00 95.62 384 ARG A CA 1
ATOM 3055 C C . ARG A 1 384 ? -1.964 0.061 -26.692 1.00 95.62 384 ARG A C 1
ATOM 3057 O O . ARG A 1 384 ? -1.832 -0.532 -25.624 1.00 95.62 384 ARG A O 1
ATOM 3064 N N . GLU A 1 385 ? -2.810 -0.358 -27.630 1.00 90.62 385 GLU A N 1
ATOM 3065 C CA . GLU A 1 385 ? -3.779 -1.413 -27.332 1.00 90.62 385 GLU A CA 1
ATOM 3066 C C . GLU A 1 385 ? -3.193 -2.829 -27.294 1.00 90.62 385 GLU A C 1
ATOM 3068 O O . GLU A 1 385 ? -3.702 -3.681 -26.562 1.00 90.62 385 GLU A O 1
ATOM 3073 N N . ASP A 1 386 ? -2.133 -3.058 -28.064 1.00 93.00 386 ASP A N 1
ATOM 3074 C CA . ASP A 1 386 ? -1.416 -4.326 -28.218 1.00 93.00 386 ASP A CA 1
ATOM 3075 C C . ASP A 1 386 ? -0.464 -4.636 -27.056 1.00 93.00 386 ASP A C 1
ATOM 3077 O O . ASP A 1 386 ? 0.073 -5.740 -26.992 1.00 93.00 386 ASP A O 1
ATOM 3081 N N . LEU A 1 387 ? -0.243 -3.677 -26.153 1.00 95.94 387 LEU A N 1
ATOM 3082 C CA . LEU A 1 387 ? 0.685 -3.818 -25.041 1.00 95.94 387 LEU A CA 1
ATOM 3083 C C . LEU A 1 387 ? -0.018 -4.124 -23.714 1.00 95.94 387 LEU A C 1
ATOM 3085 O O . LEU A 1 387 ? -1.155 -3.721 -23.450 1.00 95.94 387 LEU A O 1
ATOM 3089 N N . THR A 1 388 ? 0.723 -4.837 -22.876 1.00 95.38 388 THR A N 1
ATOM 3090 C CA . THR A 1 388 ? 0.428 -5.164 -21.479 1.00 95.38 388 THR A CA 1
ATOM 3091 C C . THR A 1 388 ? 1.483 -4.528 -20.578 1.00 95.38 388 THR A C 1
ATOM 3093 O O . THR A 1 388 ? 2.493 -4.023 -21.076 1.00 95.38 388 THR A O 1
ATOM 3096 N N . SER A 1 389 ? 1.297 -4.580 -19.258 1.00 96.06 389 SER A N 1
ATOM 3097 C CA . SER A 1 389 ? 2.320 -4.132 -18.307 1.00 96.06 389 SER A CA 1
ATOM 3098 C C . SER A 1 389 ? 3.642 -4.885 -18.491 1.00 96.06 389 SER A C 1
ATOM 3100 O O . SER A 1 389 ? 4.706 -4.286 -18.403 1.00 96.06 389 SER A O 1
ATOM 3102 N N . LEU A 1 390 ? 3.606 -6.176 -18.826 1.00 95.75 390 LEU A N 1
ATOM 3103 C CA . LEU A 1 390 ? 4.822 -6.943 -19.086 1.00 95.75 390 LEU A CA 1
ATOM 3104 C C . LEU A 1 390 ? 5.466 -6.534 -20.417 1.00 95.75 390 LEU A C 1
ATOM 3106 O O . LEU A 1 390 ? 6.632 -6.147 -20.460 1.00 95.75 390 LEU A O 1
ATOM 3110 N N . SER A 1 391 ? 4.685 -6.556 -21.500 1.00 96.31 391 SER A N 1
ATOM 3111 C CA . SER A 1 391 ? 5.222 -6.333 -22.844 1.00 96.31 391 SER A CA 1
ATOM 3112 C C . SER A 1 391 ? 5.634 -4.880 -23.109 1.00 96.31 391 SER A C 1
ATOM 3114 O O . SER A 1 391 ? 6.378 -4.626 -24.053 1.00 96.31 391 SER A O 1
ATOM 3116 N N . VAL A 1 392 ? 5.177 -3.906 -22.307 1.00 97.19 392 VAL A N 1
ATOM 3117 C CA . VAL A 1 392 ? 5.683 -2.525 -22.397 1.00 97.19 392 VAL A CA 1
ATOM 3118 C C . VAL A 1 392 ? 7.121 -2.414 -21.896 1.00 97.19 392 VAL A C 1
ATOM 3120 O O . VAL A 1 392 ? 7.891 -1.657 -22.480 1.00 97.19 392 VAL A O 1
ATOM 3123 N N . ILE A 1 393 ? 7.507 -3.181 -20.873 1.00 96.12 393 ILE A N 1
ATOM 3124 C CA . ILE A 1 393 ? 8.897 -3.204 -20.407 1.00 96.12 393 ILE A CA 1
ATOM 3125 C C . ILE A 1 393 ? 9.780 -3.910 -21.427 1.00 96.12 393 ILE A C 1
ATOM 3127 O O . ILE A 1 393 ? 10.812 -3.361 -21.803 1.00 96.12 393 ILE A O 1
ATOM 3131 N N . GLU A 1 394 ? 9.329 -5.052 -21.951 1.00 94.12 394 GLU A N 1
ATOM 3132 C CA . GLU A 1 394 ? 10.018 -5.738 -23.051 1.00 94.12 394 GLU A CA 1
ATOM 3133 C C . GLU A 1 394 ? 10.233 -4.800 -24.246 1.00 94.12 394 GLU A C 1
ATOM 3135 O O . GLU A 1 394 ? 11.290 -4.821 -24.843 1.00 94.12 394 GLU A O 1
ATOM 3140 N N . ALA A 1 395 ? 9.273 -3.929 -24.576 1.00 93.75 395 ALA A N 1
ATOM 3141 C CA . ALA A 1 395 ? 9.395 -3.005 -25.706 1.00 93.75 395 ALA A CA 1
ATOM 3142 C C . ALA A 1 395 ? 10.311 -1.787 -25.464 1.00 93.75 395 ALA A C 1
ATOM 3144 O O . ALA A 1 395 ? 10.662 -1.098 -26.430 1.00 93.75 395 ALA A O 1
ATOM 3145 N N . LEU A 1 396 ? 10.600 -1.455 -24.202 1.00 92.88 396 LEU A N 1
ATOM 3146 C CA . LEU A 1 396 ? 11.374 -0.271 -23.815 1.00 92.88 396 LEU A CA 1
ATOM 3147 C C . LEU A 1 396 ? 12.806 -0.600 -23.390 1.00 92.88 396 LEU A C 1
ATOM 3149 O O . LEU A 1 396 ? 13.672 0.263 -23.521 1.00 92.88 396 LEU A O 1
ATOM 3153 N N . VAL A 1 397 ? 13.033 -1.800 -22.856 1.00 89.56 397 VAL A N 1
ATOM 3154 C CA . VAL A 1 397 ? 14.284 -2.176 -22.183 1.00 89.56 397 VAL A CA 1
ATOM 3155 C C . VAL A 1 397 ? 15.000 -3.328 -22.890 1.00 89.56 397 VAL A C 1
ATOM 3157 O O . VAL A 1 397 ? 16.227 -3.384 -22.837 1.00 89.56 397 VAL A O 1
ATOM 3160 N N . LEU A 1 398 ? 14.260 -4.213 -23.569 1.00 80.56 398 LEU A N 1
ATOM 3161 C CA . LEU A 1 398 ? 14.787 -5.367 -24.307 1.00 80.56 398 LEU A CA 1
ATOM 3162 C C . LEU A 1 398 ? 14.682 -5.145 -25.825 1.00 80.56 398 LEU A C 1
ATOM 3164 O O . LEU A 1 398 ? 15.516 -5.734 -26.554 1.00 80.56 398 LEU A O 1
#

Foldseek 3Di:
DDDDPQKQKDKAAQFPADLVLQLLLQFDWDWDDDDQKIWIWTDHPPDIWIKMWGDDPVRNMIMIMTPRHPPLSSSLQSQLSSCCRRFPPLPCPLCVQQPQSQFDSPPHTHGNSVRRPSPCCCQPVDLSNDPRSVVVCVVVVVVDDDDADLALLLLAADFPVLLVLCLVPVPCCVVDHPDDPSNVSSNLVLCPQLVCADPVRHGDLVVVVLSVCCVPDVQLSVLSSLLSNLRHHNLSVCLLLPAAAFRKDFLVRQLVVVVSVSPPDDSVSSSSNSSRVVNNLVRGCCVPQLQSFPDPDPGMGGRHAHQPDDLLSLLLQVQVVCVVVVHFKDFLVLLVDNPDGSHSCSRSVHDSVSSVVSQVVLCPDPLRQWHADPPPPGGMIGGDPPDHSSVSSVSVPD

Secondary structure (DSSP, 8-state):
----TT-EEEEEES-SS-GGGTGGGT-EEEEEEETTEEEEEEEETTEEEEEEEEEEGGGTEEEEEETT---HHHHHHHHHHHHHHHH-----HHHHT-TTS-EE-SSS-EE-TTT-----HHHHSSTTSSHHHHHHHHHHHHH---------G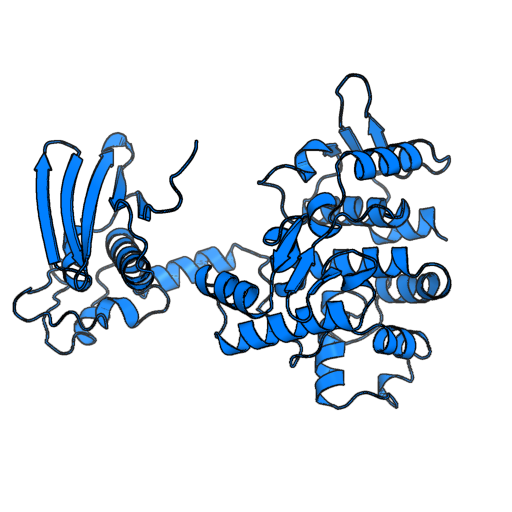GGPPP-HHHHHHHHH-TTTTTTS-S--HHHHHHHHHHHHHTTSB-TTSPBPHHHHHHHHHHTT-HHHHHHHHHHHHHHH-HHHHHHHHHS-TT-EE-HHHHHHHHHHHT-SS-HHHHHHHHHHHHHHHHHSHHHHTS-TTEESSSS-EE-PPP----HHHHHHHHHHHHHHHT-SEEETGGGGSTT--S-HHHHHT--HHHHHHHHHHHHHSSS-SEEEE-STT--EEEE-TT--HHHHHHHHH-

pLDDT: mean 90.51, std 10.97, range [27.81, 98.44]

Nearest PDB structures (foldseek):
  3oh6-assembly1_A  TM=2.513E-01  e=9.756E-03  Escherichia coli K-12
  3cvs-assembly1_B  TM=2.426E-01  e=1.447E-02  unclassified
  3ogd-assembly1_A  TM=2.433E-01  e=1.944E-02  Escherichia coli K-12
  6y2r-assembly1_B  TM=2.479E-01  e=1.615E-01  Escherichia coli K-12
  6y2q-assembly1_B  TM=2.781E-01  e=3.063E-01  Escherichia coli K-12